Protein AF-A0AAE1DHG7-F1 (afdb_monomer_lite)

Organism: NCBI:txid231223

Foldseek 3Di:
DDDDDDDDDDDDPDDDDDDDDDDDDDDDPDDDDDDDDDDDPVVVVVVVVVVVCPDDDCVVVVVVVVVLVVLLVVLVVLLVVLVVVLVVLVVVLVVCVVVPPVVVNVVSVVSSVVSVVSSVVSVVVSVVSVVVSVVVVPVPPPDDDDDDDDDDDDDDDDDDDDDDDDDDCPDPVNVVVVVVVVVVVVVVVVVVVVVVVVVVVVVVVVVVVVVVVVVVVVVVVVVVVVVVVVVVVVVVVVVVCVVVVVVVVVVVVVVVVVVVVVVVVVVVVVVVVVVVVVVVVVVVVVVVVVVVVVVVVVVVVVVVVVVVVVVVVVVVVVVVVVVVVVVVVVVVVVVVVVVVVVVVVVVVVVVVVVDDDDDDDDDDDDDDDDDDDDDDDPDDDDPPCPPPPDDPPPDPPDALVVDPQWDQDPPPRDTHHNPDQADPPPRHGNDPPDPPPPDPDDDDDDDDDDDDDDDDDDDDDDDDDDDD

Secondary structure (DSSP, 8-state):
----------------PPP--------------------SHHHHHHHHHHHHTTSSTTHHHHHHHHHHHHHHHHHHHHHHHHHHHHHHHHHHHHHHHTT--HHHHHHHHHHHHHHHHHHHHHHHHHHHHHHHHHHHHHTTGGG-PPP---------------------TT-HHHHHHHHHHHHHHHHHHHHHHHHHHHHHHHHHHHHHHHHHHHHHHHHHHHHHHHHHHHHHHHHHHHHHHHHHHHHHHHHHHHHHHHHHHHHHHHHHHHHHHHHHHHHHHHHHHHHHHHHHHHHHHHHHHHHHHHHHHHHHHHHHHHHHHHHHHHHHHHHHHHHHHHHHHHHHHHHHHHHHHTT------------------------SSTTSSSSSS----------GGGSTT-EE-TTT--EE-TT-SB-TTT--B-----TT--------------------------------

Radius of gyration: 68.39 Å; chains: 1; bounding box: 155×99×222 Å

Structure (mmCIF, N/CA/C/O backbone):
data_AF-A0AAE1DHG7-F1
#
_entry.id   AF-A0AAE1DHG7-F1
#
loop_
_atom_site.group_PDB
_atom_site.id
_atom_site.type_symbol
_atom_site.label_atom_id
_atom_site.label_alt_id
_atom_site.label_comp_id
_atom_site.label_asym_id
_atom_site.label_entity_id
_atom_site.label_seq_id
_atom_site.pdbx_PDB_ins_code
_atom_site.Cartn_x
_atom_site.Cartn_y
_atom_site.Cartn_z
_atom_site.occupancy
_atom_site.B_iso_or_equiv
_atom_site.auth_seq_id
_atom_site.auth_comp_id
_atom_site.auth_asym_id
_atom_site.auth_atom_id
_atom_site.pdbx_PDB_model_num
ATOM 1 N N . MET A 1 1 ? 7.855 -48.376 -23.032 1.00 42.81 1 MET A N 1
ATOM 2 C CA . MET A 1 1 ? 8.804 -47.412 -23.623 1.00 42.81 1 MET A CA 1
ATOM 3 C C . MET A 1 1 ? 8.585 -46.079 -22.915 1.00 42.81 1 MET A C 1
ATOM 5 O O . MET A 1 1 ? 7.666 -45.371 -23.295 1.00 42.81 1 MET A O 1
ATOM 9 N N . ASP A 1 2 ? 9.141 -45.820 -21.726 1.00 38.19 2 ASP A N 1
ATOM 10 C CA . ASP A 1 2 ? 10.556 -45.894 -21.277 1.00 38.19 2 ASP A CA 1
ATOM 11 C C . ASP A 1 2 ? 11.362 -44.680 -21.784 1.00 38.19 2 ASP A C 1
ATOM 13 O O . ASP A 1 2 ? 11.328 -44.417 -22.980 1.00 38.19 2 ASP A O 1
ATOM 17 N N . LEU A 1 3 ? 12.085 -43.893 -20.968 1.00 39.12 3 LEU A N 1
ATOM 18 C CA . LEU A 1 3 ? 12.397 -43.968 -19.524 1.00 39.12 3 LEU A CA 1
ATOM 19 C C . LEU A 1 3 ? 12.536 -42.559 -18.892 1.00 39.12 3 LEU A C 1
ATOM 21 O O . LEU A 1 3 ? 12.878 -41.597 -19.568 1.00 39.12 3 LEU A O 1
ATOM 25 N N . GLN A 1 4 ? 12.326 -42.501 -17.570 1.00 46.31 4 GLN A N 1
ATOM 26 C CA . GLN A 1 4 ? 13.005 -41.679 -16.539 1.00 46.31 4 GLN A CA 1
ATOM 27 C C . GLN A 1 4 ? 13.839 -40.432 -16.945 1.00 46.31 4 GLN A C 1
ATOM 29 O O . GLN A 1 4 ? 14.811 -40.549 -17.690 1.00 46.31 4 GLN A O 1
ATOM 34 N N . LYS A 1 5 ? 13.701 -39.340 -16.166 1.00 49.44 5 LYS A N 1
ATOM 35 C CA . LYS A 1 5 ? 14.639 -39.048 -15.045 1.00 49.44 5 LYS A CA 1
ATOM 36 C C . LYS A 1 5 ? 14.210 -37.874 -14.148 1.00 49.44 5 LYS A C 1
ATOM 38 O O . LYS A 1 5 ? 13.953 -36.774 -14.619 1.00 49.44 5 LYS A O 1
ATOM 43 N N . LEU A 1 6 ? 14.222 -38.127 -12.838 1.00 43.84 6 LEU A N 1
ATOM 44 C CA . LEU A 1 6 ? 14.314 -37.125 -11.765 1.00 43.84 6 LEU A CA 1
ATOM 45 C C . LEU A 1 6 ? 15.794 -36.903 -11.398 1.00 43.84 6 LEU A C 1
ATOM 47 O O . LEU A 1 6 ? 16.618 -37.782 -11.667 1.00 43.84 6 LEU A O 1
ATOM 51 N N . PRO A 1 7 ? 16.113 -35.820 -10.671 1.00 59.00 7 PRO A N 1
ATOM 52 C CA . PRO A 1 7 ? 17.196 -35.843 -9.693 1.00 59.00 7 PRO A CA 1
ATOM 53 C C . PRO A 1 7 ? 16.700 -35.639 -8.248 1.00 59.00 7 PRO A C 1
ATOM 55 O O . PRO A 1 7 ? 15.834 -34.814 -7.961 1.00 59.00 7 PRO A O 1
ATOM 58 N N . HIS A 1 8 ? 17.307 -36.399 -7.337 1.00 38.81 8 HIS A N 1
ATOM 59 C CA . HIS A 1 8 ? 17.234 -36.266 -5.878 1.00 38.81 8 HIS A CA 1
ATOM 60 C C . HIS A 1 8 ? 17.774 -34.896 -5.408 1.00 38.81 8 HIS A C 1
ATOM 62 O O . HIS A 1 8 ? 18.744 -34.390 -5.962 1.00 38.81 8 HIS A O 1
ATOM 68 N N . SER A 1 9 ? 17.057 -34.173 -4.541 1.00 39.47 9 SER A N 1
ATOM 69 C CA . SER A 1 9 ? 17.172 -34.151 -3.064 1.00 39.47 9 SER A CA 1
ATOM 70 C C . SER A 1 9 ? 18.545 -33.743 -2.504 1.00 39.47 9 SER A C 1
ATOM 72 O O . SER A 1 9 ? 19.494 -34.522 -2.566 1.00 39.47 9 SER A O 1
ATOM 74 N N . GLY A 1 10 ? 18.606 -32.577 -1.852 1.00 33.16 10 GLY A N 1
ATOM 75 C CA . GLY A 1 10 ? 19.727 -32.147 -1.014 1.00 33.16 10 GLY A CA 1
ATOM 76 C C . GLY A 1 10 ? 19.278 -31.953 0.436 1.00 33.16 10 GLY A C 1
ATOM 77 O O . GLY A 1 10 ? 18.446 -31.093 0.707 1.00 33.16 10 GLY A O 1
ATOM 78 N N . ASN A 1 11 ? 19.825 -32.753 1.356 1.00 41.53 11 ASN A N 1
ATOM 79 C CA . ASN A 1 11 ? 19.715 -32.528 2.799 1.00 41.53 11 ASN A CA 1
ATOM 80 C C . ASN A 1 11 ? 20.929 -31.710 3.257 1.00 41.53 11 ASN A C 1
ATOM 82 O O . ASN A 1 11 ? 22.030 -32.255 3.303 1.00 41.53 11 ASN A O 1
ATOM 86 N N . GLU A 1 12 ? 20.740 -30.451 3.653 1.00 36.81 12 GLU A N 1
ATOM 87 C CA . GLU A 1 12 ? 21.791 -29.660 4.309 1.00 36.81 12 GLU A CA 1
ATOM 88 C C . GLU A 1 12 ? 21.542 -29.559 5.818 1.00 36.81 12 GLU A C 1
ATOM 90 O O . GLU A 1 12 ? 20.892 -28.649 6.329 1.00 36.81 12 GLU A O 1
ATOM 95 N N . SER A 1 13 ? 22.079 -30.531 6.556 1.00 43.62 13 SER A N 1
ATOM 96 C CA . SER A 1 13 ? 22.101 -30.537 8.020 1.00 43.62 13 SER A CA 1
ATOM 97 C C . SER A 1 13 ? 23.234 -29.645 8.549 1.00 43.62 13 SER A C 1
ATOM 99 O O . SER A 1 13 ? 24.339 -30.124 8.819 1.00 43.62 13 SER A O 1
ATOM 101 N N . LEU A 1 14 ? 22.976 -28.341 8.683 1.00 36.84 14 LEU A N 1
ATOM 102 C CA . LEU A 1 14 ? 23.997 -27.348 9.037 1.00 36.84 14 LEU A CA 1
ATOM 103 C C . LEU A 1 14 ? 24.129 -27.107 10.557 1.00 36.84 14 LEU A C 1
ATOM 105 O O . LEU A 1 14 ? 23.446 -26.282 11.153 1.00 36.84 14 LEU A O 1
ATOM 109 N N . ILE A 1 15 ? 25.037 -27.891 11.147 1.00 37.84 15 ILE A N 1
ATOM 110 C CA . ILE A 1 15 ? 25.894 -27.653 12.331 1.00 37.84 15 ILE A CA 1
ATOM 111 C C . ILE A 1 15 ? 25.469 -26.531 13.308 1.00 37.84 15 ILE A C 1
ATOM 113 O O . ILE A 1 15 ? 25.560 -25.337 13.025 1.00 37.84 15 ILE A O 1
ATOM 117 N N . LEU A 1 16 ? 25.160 -26.935 14.546 1.00 34.56 16 LEU A N 1
ATOM 118 C CA . LEU A 1 16 ? 24.837 -26.049 15.668 1.00 34.56 16 LEU A CA 1
ATOM 119 C C . LEU A 1 16 ? 26.104 -25.430 16.309 1.00 34.56 16 LEU A C 1
ATOM 121 O O . LEU A 1 16 ? 26.705 -26.012 17.215 1.00 34.56 16 LEU A O 1
ATOM 125 N N . SER A 1 17 ? 26.506 -24.240 15.860 1.00 35.06 17 SER A N 1
ATOM 126 C CA . SER A 1 17 ? 27.684 -23.520 16.380 1.00 35.06 17 SER A CA 1
ATOM 127 C C . SER A 1 17 ? 27.398 -22.733 17.668 1.00 35.06 17 SER A C 1
ATOM 129 O O . SER A 1 17 ? 26.504 -21.890 17.703 1.00 35.06 17 SER A O 1
ATOM 131 N N . LYS A 1 18 ? 28.199 -22.955 18.721 1.00 46.34 18 LYS A N 1
ATOM 132 C CA . LYS A 1 18 ? 28.150 -22.196 19.989 1.00 46.34 18 LYS A CA 1
ATOM 133 C C . LYS A 1 18 ? 29.124 -21.002 19.987 1.00 46.34 18 LYS A C 1
ATOM 135 O O . LYS A 1 18 ? 30.325 -21.244 19.874 1.00 46.34 18 LYS A O 1
ATOM 140 N N . PRO A 1 19 ? 28.680 -19.764 20.265 1.00 41.75 19 PRO A N 1
ATOM 141 C CA . PRO A 1 19 ? 29.469 -18.791 21.023 1.00 41.75 19 PRO A CA 1
ATOM 142 C C . PRO A 1 19 ? 29.324 -19.122 22.527 1.00 41.75 19 PRO A C 1
ATOM 144 O O . PRO A 1 19 ? 28.227 -19.400 22.998 1.00 41.75 19 PRO A O 1
ATOM 147 N N . SER A 1 20 ? 30.395 -19.329 23.295 1.00 33.72 20 SER A N 1
ATOM 148 C CA . SER A 1 20 ? 31.408 -18.347 23.714 1.00 33.72 20 SER A CA 1
ATOM 149 C C . SER A 1 20 ? 30.840 -17.335 24.712 1.00 33.72 20 SER A C 1
ATOM 151 O O . SER A 1 20 ? 30.279 -16.315 24.320 1.00 33.72 20 SER A O 1
ATOM 153 N N . ASN A 1 21 ? 31.015 -17.621 26.007 1.00 40.53 21 ASN A N 1
ATOM 154 C CA . ASN A 1 21 ? 30.777 -16.653 27.077 1.00 40.53 21 ASN A CA 1
ATOM 155 C C . ASN A 1 21 ? 31.718 -15.454 26.896 1.00 40.53 21 ASN A C 1
ATOM 157 O O . ASN A 1 21 ? 32.906 -15.654 26.661 1.00 40.53 21 ASN A O 1
ATOM 161 N N . ASN A 1 22 ? 31.207 -14.240 27.091 1.00 36.69 22 ASN A N 1
ATOM 162 C CA . ASN A 1 22 ? 32.017 -13.054 27.354 1.00 36.69 22 ASN A CA 1
ATOM 163 C C . ASN A 1 22 ? 31.421 -12.329 28.560 1.00 36.69 22 ASN A C 1
ATOM 165 O O . ASN A 1 22 ? 30.225 -12.037 28.578 1.00 36.69 22 ASN A O 1
ATOM 169 N N . ASP A 1 23 ? 32.261 -12.019 29.545 1.00 42.38 23 ASP A N 1
ATOM 170 C CA . ASP A 1 23 ? 31.906 -11.104 30.624 1.00 42.38 23 ASP A CA 1
ATOM 171 C C . ASP A 1 23 ? 31.606 -9.710 30.065 1.00 42.38 23 ASP A C 1
ATOM 173 O O . ASP A 1 23 ? 32.354 -9.166 29.251 1.00 42.38 23 ASP A O 1
ATOM 177 N N . THR A 1 24 ? 30.541 -9.077 30.550 1.00 36.84 24 THR A N 1
ATOM 178 C CA . THR A 1 24 ? 30.407 -7.617 30.505 1.00 36.84 24 THR A CA 1
ATOM 179 C C . THR A 1 24 ? 29.633 -7.153 31.730 1.00 36.84 24 THR A C 1
ATOM 181 O O . THR A 1 24 ? 28.451 -7.443 31.904 1.00 36.84 24 THR A O 1
ATOM 184 N N . THR A 1 25 ? 30.326 -6.426 32.598 1.00 46.44 25 THR A N 1
ATOM 185 C CA . THR A 1 25 ? 29.823 -5.918 33.873 1.00 46.44 25 THR A CA 1
ATOM 186 C C . THR A 1 25 ? 28.734 -4.861 33.677 1.00 46.44 25 THR A C 1
ATOM 188 O O . THR A 1 25 ? 29.013 -3.713 33.336 1.00 46.44 25 THR A O 1
ATOM 191 N N . GLN A 1 26 ? 27.478 -5.212 33.969 1.00 34.84 26 GLN A N 1
ATOM 192 C CA . GLN A 1 26 ? 26.408 -4.225 34.133 1.00 34.84 26 GLN A CA 1
ATOM 193 C C . GLN A 1 26 ? 26.279 -3.806 35.602 1.00 34.84 26 GLN A C 1
ATOM 195 O O . GLN A 1 26 ? 26.154 -4.637 36.502 1.00 34.84 26 GLN A O 1
ATOM 200 N N . LYS A 1 27 ? 26.321 -2.492 35.849 1.00 37.50 27 LYS A N 1
ATOM 201 C CA . LYS A 1 27 ? 26.138 -1.903 37.182 1.00 37.50 27 LYS A CA 1
ATOM 202 C C . LYS A 1 27 ? 24.685 -2.064 37.627 1.00 37.50 27 LYS A C 1
ATOM 204 O O . LYS A 1 27 ? 23.784 -1.537 36.979 1.00 37.50 27 LYS A O 1
ATOM 209 N N . ALA A 1 28 ? 24.468 -2.720 38.763 1.00 32.69 28 ALA A N 1
ATOM 210 C CA . ALA A 1 28 ? 23.156 -2.772 39.392 1.00 32.69 28 ALA A CA 1
ATOM 211 C C . ALA A 1 28 ? 22.780 -1.395 39.969 1.00 32.69 28 ALA A C 1
ATOM 213 O O . ALA A 1 28 ? 23.352 -0.954 40.967 1.00 32.69 28 ALA A O 1
ATOM 214 N N . TYR A 1 29 ? 21.791 -0.731 39.369 1.00 34.22 29 TYR A N 1
ATOM 215 C CA . TYR A 1 29 ? 21.074 0.358 40.031 1.00 34.22 29 TYR A CA 1
ATOM 216 C C . TYR A 1 29 ? 20.062 -0.251 41.004 1.00 34.22 29 TYR A C 1
ATOM 218 O O . TYR A 1 29 ? 18.984 -0.689 40.605 1.00 34.22 29 TYR A O 1
ATOM 226 N N . SER A 1 30 ? 20.429 -0.305 42.285 1.00 32.25 30 SER A N 1
ATOM 227 C CA . SER A 1 30 ? 19.518 -0.724 43.350 1.00 32.25 30 SER A CA 1
ATOM 228 C C . SER A 1 30 ? 18.480 0.372 43.595 1.00 32.25 30 SER A C 1
ATOM 230 O O . SER A 1 30 ? 18.789 1.396 44.205 1.00 32.25 30 SER A O 1
ATOM 232 N N . ILE A 1 31 ? 17.257 0.176 43.097 1.00 33.69 31 ILE A N 1
ATOM 233 C CA . ILE A 1 31 ? 16.120 1.048 43.408 1.00 33.69 31 ILE A CA 1
ATOM 234 C C . ILE A 1 31 ? 15.414 0.469 44.634 1.00 33.69 31 ILE A C 1
ATOM 236 O O . ILE A 1 31 ? 14.648 -0.488 44.539 1.00 33.69 31 ILE A O 1
ATOM 240 N N . HIS A 1 32 ? 15.715 1.047 45.793 1.00 34.72 32 HIS A N 1
ATOM 241 C CA . HIS A 1 32 ? 15.063 0.724 47.055 1.00 34.72 32 HIS A CA 1
ATOM 242 C C . HIS A 1 32 ? 13.664 1.359 47.091 1.00 34.72 32 HIS A C 1
ATOM 244 O O . HIS A 1 32 ? 13.537 2.579 47.016 1.00 34.72 32 HIS A O 1
ATOM 250 N N . TRP A 1 33 ? 12.632 0.524 47.210 1.00 36.84 33 TRP A N 1
ATOM 251 C CA . TRP A 1 33 ? 11.254 0.935 47.493 1.00 36.84 33 TRP A CA 1
ATOM 252 C C . TRP A 1 33 ? 10.902 0.567 48.944 1.00 36.84 33 TRP A C 1
ATOM 254 O O . TRP A 1 33 ? 11.472 -0.397 49.467 1.00 36.84 33 TRP A O 1
ATOM 264 N N . PRO A 1 34 ? 10.018 1.331 49.614 1.00 35.66 34 PRO A N 1
ATOM 265 C CA . PRO A 1 34 ? 9.704 1.114 51.019 1.00 35.66 34 PRO A CA 1
ATOM 266 C C . PRO A 1 34 ? 8.949 -0.203 51.226 1.00 35.66 34 PRO A C 1
ATOM 268 O O . PRO A 1 34 ? 8.180 -0.640 50.372 1.00 35.66 34 PRO A O 1
ATOM 271 N N . SER A 1 35 ? 9.165 -0.820 52.386 1.00 37.53 35 SER A N 1
ATOM 272 C CA . SER A 1 35 ? 8.333 -1.923 52.860 1.00 37.53 35 SER A CA 1
ATOM 273 C C . SER A 1 35 ? 7.107 -1.333 53.547 1.00 37.53 35 SER A C 1
ATOM 275 O O . SER A 1 35 ? 7.259 -0.714 54.597 1.00 37.53 35 SER A O 1
ATOM 277 N N . ASP A 1 36 ? 5.915 -1.533 52.986 1.00 36.66 36 ASP A N 1
ATOM 278 C CA . ASP A 1 36 ? 4.675 -1.161 53.669 1.00 36.66 36 ASP A CA 1
ATOM 279 C C . ASP A 1 36 ? 4.484 -2.009 54.937 1.00 36.66 36 ASP A C 1
ATOM 281 O O . ASP A 1 36 ? 4.666 -3.232 54.939 1.00 36.66 36 ASP A O 1
ATOM 285 N N . GLU A 1 37 ? 4.126 -1.351 56.037 1.00 42.34 37 GLU A N 1
ATOM 286 C CA . GLU A 1 37 ? 3.891 -1.998 57.324 1.00 42.34 37 GLU A CA 1
ATOM 287 C C . GLU A 1 37 ? 2.479 -2.597 57.371 1.00 42.34 37 GLU A C 1
ATOM 289 O O . GLU A 1 37 ? 1.490 -1.873 57.490 1.00 42.34 37 GLU A O 1
ATOM 294 N N . GLN A 1 38 ? 2.363 -3.931 57.347 1.00 46.28 38 GLN A N 1
ATOM 295 C CA . GLN A 1 38 ? 1.103 -4.589 57.720 1.00 46.28 38 GLN A CA 1
ATOM 296 C C . GLN A 1 38 ? 1.248 -5.859 58.593 1.00 46.28 38 GLN A C 1
ATOM 298 O O . GLN A 1 38 ? 0.920 -6.965 58.159 1.00 46.28 38 GLN A O 1
ATOM 303 N N . PRO A 1 39 ? 1.678 -5.730 59.865 1.00 56.94 39 PRO A N 1
ATOM 304 C CA . PRO A 1 39 ? 1.565 -6.793 60.862 1.00 56.94 39 PRO A CA 1
ATOM 305 C C . PRO A 1 39 ? 0.361 -6.580 61.803 1.00 56.94 39 PRO A C 1
ATOM 307 O O . PRO A 1 39 ? 0.316 -5.572 62.501 1.00 56.94 39 PRO A O 1
ATOM 310 N N . GLN A 1 40 ? -0.580 -7.541 61.856 1.00 50.97 40 GLN A N 1
ATOM 311 C CA . GLN A 1 40 ? -1.301 -8.014 63.074 1.00 50.97 40 GLN A CA 1
ATOM 312 C C . GLN A 1 40 ? -2.521 -8.899 62.749 1.00 50.97 40 GLN A C 1
ATOM 314 O O . GLN A 1 40 ? -2.726 -9.911 63.413 1.00 50.97 40 GLN A O 1
ATOM 319 N N . LEU A 1 41 ? -3.311 -8.572 61.718 1.00 42.81 41 LEU A N 1
ATOM 320 C CA . LEU A 1 41 ? -4.565 -9.296 61.426 1.00 42.81 41 LEU A CA 1
ATOM 321 C C . LEU A 1 41 ? -4.358 -10.742 60.936 1.00 42.81 41 LEU A C 1
ATOM 323 O O . LEU A 1 41 ? -5.204 -11.595 61.191 1.00 42.81 41 LEU A O 1
ATOM 327 N N . ALA A 1 42 ? -3.242 -11.035 60.258 1.00 48.94 42 ALA A N 1
ATOM 328 C CA . ALA A 1 42 ? -2.965 -12.369 59.720 1.00 48.94 42 ALA A CA 1
ATOM 329 C C . ALA A 1 42 ? -2.723 -13.419 60.821 1.00 48.94 42 ALA A C 1
ATOM 331 O O . ALA A 1 42 ? -3.412 -14.436 60.847 1.00 48.94 42 ALA A O 1
ATOM 332 N N . SER A 1 43 ? -1.817 -13.159 61.772 1.00 51.16 43 SER A N 1
ATOM 333 C CA . SER A 1 43 ? -1.526 -14.117 62.852 1.00 51.16 43 SER A CA 1
ATOM 334 C C . SER A 1 43 ? -2.710 -14.292 63.806 1.00 51.16 43 SER A C 1
ATOM 336 O O . SER A 1 43 ? -2.967 -15.396 64.273 1.00 51.16 43 SER A O 1
ATOM 338 N N . GLN A 1 44 ? -3.496 -13.233 64.038 1.00 47.38 44 GLN A N 1
ATOM 339 C CA . GLN A 1 44 ? -4.700 -13.317 64.869 1.00 47.38 44 GLN A CA 1
ATOM 340 C C . GLN A 1 44 ? -5.774 -14.243 64.257 1.00 47.38 44 GLN A C 1
ATOM 342 O O . GLN A 1 44 ? -6.526 -14.884 64.993 1.00 47.38 44 GLN A O 1
ATOM 347 N N . ALA A 1 45 ? -5.819 -14.367 62.924 1.00 52.31 45 ALA A N 1
ATOM 348 C CA . ALA A 1 45 ? -6.670 -15.341 62.243 1.00 52.31 45 ALA A CA 1
ATOM 349 C C . ALA A 1 45 ? -6.139 -16.784 62.372 1.00 52.31 45 ALA A C 1
ATOM 351 O O . ALA A 1 45 ? -6.934 -17.708 62.554 1.00 52.31 45 ALA A O 1
ATOM 352 N N . GLU A 1 46 ? -4.817 -16.990 62.331 1.00 57.16 46 GLU A N 1
ATOM 353 C CA . GLU A 1 46 ? -4.193 -18.311 62.522 1.00 57.16 46 GLU A CA 1
ATOM 354 C C . GLU A 1 46 ? -4.353 -18.831 63.965 1.00 57.16 46 GLU A C 1
ATOM 356 O O . GLU A 1 46 ? -4.682 -20.005 64.163 1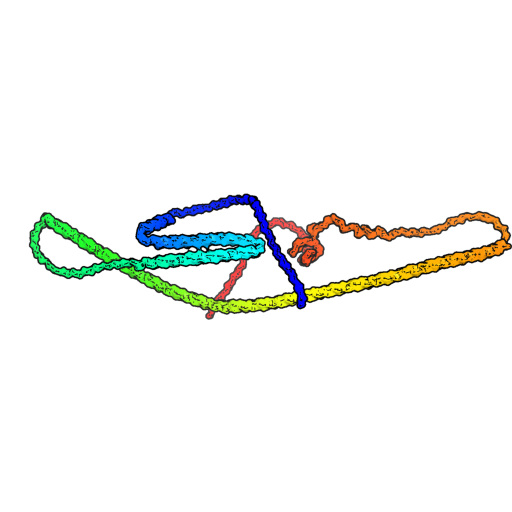.00 57.16 46 GLU A O 1
ATOM 361 N N . ASP A 1 47 ? -4.233 -17.960 64.973 1.00 55.97 47 ASP A N 1
ATOM 362 C CA . ASP A 1 47 ? -4.490 -18.301 66.380 1.00 55.97 47 ASP A CA 1
ATOM 363 C C . ASP A 1 47 ? -5.966 -18.683 66.618 1.00 55.97 47 ASP A C 1
ATOM 365 O O . ASP A 1 47 ? -6.265 -19.688 67.273 1.00 55.97 47 ASP A O 1
ATOM 369 N N . MET A 1 48 ? -6.915 -17.933 66.039 1.00 49.19 48 MET A N 1
ATOM 370 C CA . MET A 1 48 ? -8.345 -18.263 66.135 1.00 49.19 48 MET A CA 1
ATOM 371 C C . MET A 1 48 ? -8.707 -19.565 65.405 1.00 49.19 48 MET A C 1
ATOM 373 O O . MET A 1 48 ? -9.495 -20.357 65.927 1.00 49.19 48 MET A O 1
ATOM 377 N N . ALA A 1 49 ? -8.118 -19.827 64.234 1.00 56.22 49 ALA A N 1
ATOM 378 C CA . ALA A 1 49 ? -8.298 -21.096 63.528 1.00 56.22 49 ALA A CA 1
ATOM 379 C C . ALA A 1 49 ? -7.759 -22.283 64.350 1.00 56.22 49 ALA A C 1
ATOM 381 O O . ALA A 1 49 ? -8.407 -23.328 64.434 1.00 56.22 49 ALA A O 1
ATOM 382 N N . SER A 1 50 ? -6.617 -22.097 65.019 1.00 56.97 50 SER A N 1
ATOM 383 C CA . SER A 1 50 ? -5.990 -23.110 65.877 1.00 56.97 50 SER A CA 1
ATOM 384 C C . SER A 1 50 ? -6.847 -23.469 67.099 1.00 56.97 50 SER A C 1
ATOM 386 O O . SER A 1 50 ? -6.936 -24.641 67.466 1.00 56.97 50 SER A O 1
ATOM 388 N N . LEU A 1 51 ? -7.546 -22.494 67.692 1.00 51.25 51 LEU A N 1
ATOM 389 C CA . LEU A 1 51 ? -8.488 -22.728 68.795 1.00 51.25 51 LEU A CA 1
ATOM 390 C C . LEU A 1 51 ? -9.707 -23.566 68.370 1.00 51.25 51 LEU A C 1
ATOM 392 O O . LEU A 1 51 ? -10.092 -24.500 69.082 1.00 51.25 51 LEU A O 1
ATOM 396 N N . LEU A 1 52 ? -10.293 -23.275 67.204 1.00 52.12 52 LEU A N 1
ATOM 397 C CA . LEU A 1 52 ? -11.487 -23.965 66.691 1.00 52.12 52 LEU A CA 1
ATOM 398 C C . LEU A 1 52 ? -11.226 -25.423 66.268 1.00 52.12 52 LEU A C 1
ATOM 400 O O . LEU A 1 52 ? -12.150 -26.233 66.264 1.00 52.12 52 LEU A O 1
ATOM 404 N N . LEU A 1 53 ? -9.977 -25.785 65.962 1.00 53.25 53 LEU A N 1
ATOM 405 C CA . LEU A 1 53 ? -9.572 -27.154 65.609 1.00 53.25 53 LEU A CA 1
ATOM 406 C C . LEU A 1 53 ? -9.521 -28.130 66.801 1.00 53.25 53 LEU A C 1
ATOM 408 O O . LEU A 1 53 ? -9.337 -29.330 66.599 1.00 53.25 53 LEU A O 1
ATOM 412 N N . SER A 1 54 ? -9.647 -27.645 68.040 1.00 47.28 54 SER A N 1
ATOM 413 C CA . SER A 1 54 ? -9.285 -28.411 69.243 1.00 47.28 54 SER A CA 1
ATOM 414 C C . SER A 1 54 ? -10.316 -29.438 69.738 1.00 47.28 54 SER A C 1
ATOM 416 O O . SER A 1 54 ? -9.962 -30.269 70.574 1.00 47.28 54 SER A O 1
ATOM 418 N N . ASN A 1 55 ? -11.573 -29.414 69.271 1.00 47.56 55 ASN A N 1
ATOM 419 C CA . ASN A 1 55 ? -12.630 -30.295 69.791 1.00 47.56 55 ASN A CA 1
ATOM 420 C C . ASN A 1 55 ? -13.667 -30.745 68.744 1.00 47.56 55 ASN A C 1
ATOM 422 O O . ASN A 1 55 ? -14.129 -29.965 67.915 1.00 47.56 55 ASN A O 1
ATOM 426 N N . SER A 1 56 ? -14.137 -31.990 68.905 1.00 44.81 56 SER A N 1
ATOM 427 C CA . SER A 1 56 ? -15.187 -32.670 68.119 1.00 44.81 56 SER A CA 1
ATOM 428 C C . SER A 1 56 ? -14.846 -33.031 66.657 1.00 44.81 56 SER A C 1
ATOM 430 O O . SER A 1 56 ? -13.777 -32.733 66.131 1.00 44.81 56 SER A O 1
ATOM 432 N N . SER A 1 57 ? -15.748 -33.771 66.005 1.00 50.75 57 SER A N 1
ATOM 433 C CA . SER A 1 57 ? -15.519 -34.556 64.779 1.00 50.75 57 SER A CA 1
ATOM 434 C C . SER A 1 57 ? -15.407 -33.762 63.462 1.00 50.75 57 SER A C 1
ATOM 436 O O . SER A 1 57 ? -15.404 -34.361 62.387 1.00 50.75 57 SER A O 1
ATOM 438 N N . GLY A 1 58 ? -15.257 -32.434 63.509 1.00 53.81 58 GLY A N 1
ATOM 439 C CA . GLY A 1 58 ? -15.129 -31.578 62.317 1.00 53.81 58 GLY A CA 1
ATOM 440 C C . GLY A 1 58 ? -13.800 -31.702 61.550 1.00 53.81 58 GLY A C 1
ATOM 441 O O . GLY A 1 58 ? -13.686 -31.189 60.436 1.00 53.81 58 GLY A O 1
ATOM 442 N N . TYR A 1 59 ? -12.803 -32.395 62.113 1.00 58.78 59 TYR A N 1
ATOM 443 C CA . TYR A 1 59 ? -11.413 -32.428 61.626 1.00 58.78 59 TYR A CA 1
ATOM 444 C C . TYR A 1 59 ? -11.280 -32.769 60.128 1.00 58.78 59 TYR A C 1
ATOM 446 O O . TYR A 1 59 ? -10.587 -32.071 59.391 1.00 58.78 59 TYR A O 1
ATOM 454 N N . ALA A 1 60 ? -12.007 -33.786 59.650 1.00 61.59 60 ALA A N 1
ATOM 455 C CA . ALA A 1 60 ? -11.957 -34.228 58.251 1.00 61.59 60 ALA A CA 1
ATOM 456 C C . ALA A 1 60 ? -12.595 -33.234 57.256 1.00 61.59 60 ALA A C 1
ATOM 458 O O . ALA A 1 60 ? -12.241 -33.225 56.078 1.00 61.59 60 ALA A O 1
ATOM 459 N N . ILE A 1 61 ? -13.529 -32.391 57.712 1.00 67.50 61 ILE A N 1
ATOM 460 C CA . ILE A 1 61 ? -14.133 -31.328 56.892 1.00 67.50 61 ILE A CA 1
ATOM 461 C C . ILE A 1 61 ? -13.186 -30.126 56.841 1.00 67.50 61 ILE A C 1
ATOM 463 O O . ILE A 1 61 ? -12.934 -29.594 55.760 1.00 67.50 61 ILE A O 1
ATOM 467 N N . SER A 1 62 ? -12.597 -29.761 57.985 1.00 76.50 62 SER A N 1
ATOM 468 C CA . SER A 1 62 ? -11.605 -28.685 58.077 1.00 76.50 62 SER A CA 1
ATOM 469 C C . SER A 1 62 ? -10.378 -28.965 57.203 1.00 76.50 62 SER A C 1
ATOM 471 O O . SER A 1 62 ? -10.018 -28.139 56.367 1.00 76.50 62 SER A O 1
ATOM 473 N N . GLU A 1 63 ? -9.806 -30.175 57.277 1.00 79.00 63 GLU A N 1
ATOM 474 C CA . GLU A 1 63 ? -8.675 -30.565 56.425 1.00 79.00 63 GLU A CA 1
ATOM 475 C C . GLU A 1 63 ? -9.034 -30.491 54.927 1.00 79.00 63 GLU A C 1
ATOM 477 O O . GLU A 1 63 ? -8.233 -30.044 54.102 1.00 79.00 63 GLU A O 1
ATOM 482 N N . ARG A 1 64 ? -10.262 -30.877 54.553 1.00 75.19 64 ARG A N 1
ATOM 483 C CA . ARG A 1 64 ? -10.728 -30.809 53.162 1.00 75.19 64 ARG A CA 1
ATOM 484 C C . ARG A 1 64 ? -10.827 -29.363 52.673 1.00 75.19 64 ARG A C 1
ATOM 486 O O . ARG A 1 64 ? -10.345 -29.072 51.580 1.00 75.19 64 ARG A O 1
ATOM 493 N N . LEU A 1 65 ? -11.392 -28.462 53.479 1.00 79.62 65 LEU A N 1
ATOM 494 C CA . LEU A 1 65 ? -11.463 -27.027 53.180 1.00 79.62 65 LEU A CA 1
ATOM 495 C C . LEU A 1 65 ? -10.066 -26.389 53.110 1.00 79.62 65 LEU A C 1
ATOM 497 O O . LEU A 1 65 ? -9.797 -25.610 52.198 1.00 79.62 65 LEU A O 1
ATOM 501 N N . GLN A 1 66 ? -9.148 -26.773 54.001 1.00 84.06 66 GLN A N 1
ATOM 502 C CA . GLN A 1 66 ? -7.766 -26.288 54.005 1.00 84.06 66 GLN A CA 1
ATOM 503 C C . GLN A 1 66 ? -6.993 -26.729 52.748 1.00 84.06 66 GLN A C 1
ATOM 505 O O . GLN A 1 66 ? -6.247 -25.935 52.172 1.00 84.06 66 GLN A O 1
ATOM 510 N N . ARG A 1 67 ? -7.216 -27.962 52.265 1.00 84.56 67 ARG A N 1
ATOM 511 C CA . ARG A 1 67 ? -6.698 -28.430 50.965 1.00 84.56 67 ARG A CA 1
ATOM 512 C C . ARG A 1 67 ? -7.286 -27.617 49.801 1.00 84.56 67 ARG A C 1
ATOM 514 O O . ARG A 1 67 ? -6.516 -27.096 49.002 1.00 84.56 67 ARG A O 1
ATOM 521 N N . PHE A 1 68 ? -8.609 -27.407 49.757 1.00 84.56 68 PHE A N 1
ATOM 522 C CA . PHE A 1 68 ? -9.254 -26.558 48.738 1.00 84.56 68 PHE A CA 1
ATOM 523 C C . PHE A 1 68 ? -8.690 -25.126 48.708 1.00 84.56 68 PHE A C 1
ATOM 525 O O . PHE A 1 68 ? -8.409 -24.605 47.630 1.00 84.56 68 PHE A O 1
ATOM 532 N N . ALA A 1 69 ? -8.492 -24.496 49.871 1.00 84.06 69 ALA A N 1
ATOM 533 C CA . ALA A 1 69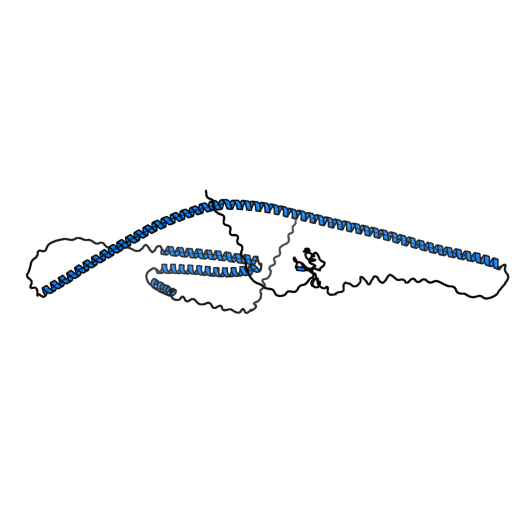 ? -7.915 -23.155 49.967 1.00 84.06 69 ALA A CA 1
ATOM 534 C C . ALA A 1 69 ? -6.474 -23.108 49.427 1.00 84.06 69 ALA A C 1
ATOM 536 O O . ALA A 1 69 ? -6.120 -22.201 48.672 1.00 84.06 69 ALA A O 1
ATOM 537 N N . LYS A 1 70 ? -5.661 -24.122 49.752 1.00 91.50 70 LYS A N 1
ATOM 538 C CA . LYS A 1 70 ? -4.290 -24.264 49.245 1.00 91.50 70 LYS A CA 1
ATOM 539 C C . LYS A 1 70 ? -4.248 -24.466 47.728 1.00 91.50 70 LYS A C 1
ATOM 541 O O . LYS A 1 70 ? -3.419 -23.853 47.060 1.00 91.50 70 LYS A O 1
ATOM 546 N N . ASP A 1 71 ? -5.147 -25.277 47.175 1.00 88.00 71 ASP A N 1
ATOM 547 C CA . ASP A 1 71 ? -5.221 -25.519 45.731 1.00 88.00 71 ASP A CA 1
ATOM 548 C C . ASP A 1 71 ? -5.655 -24.263 44.960 1.00 88.00 71 ASP A C 1
ATOM 550 O O . ASP A 1 71 ? -5.060 -23.941 43.932 1.00 88.00 71 ASP A O 1
ATOM 554 N N . VAL A 1 72 ? -6.613 -23.491 45.488 1.00 86.69 72 VAL A N 1
ATOM 555 C CA . VAL A 1 72 ? -6.990 -22.179 44.932 1.00 86.69 72 VAL A CA 1
ATOM 556 C C . VAL A 1 72 ? -5.804 -21.207 44.949 1.00 86.69 72 VAL A C 1
ATOM 558 O O . VAL A 1 72 ? -5.499 -20.618 43.913 1.00 86.69 72 VAL A O 1
ATOM 561 N N . ALA A 1 73 ? -5.081 -21.096 46.069 1.00 87.00 73 ALA A N 1
ATOM 562 C CA . ALA A 1 73 ? -3.902 -20.232 46.167 1.00 87.00 73 ALA A CA 1
ATOM 563 C C . ALA A 1 73 ? -2.789 -20.633 45.174 1.00 87.00 73 ALA A C 1
ATOM 565 O O . ALA A 1 73 ? -2.179 -19.770 44.545 1.00 87.00 73 ALA A O 1
ATOM 566 N N . ASN A 1 74 ? -2.566 -21.937 44.964 1.00 91.94 74 ASN A N 1
ATOM 567 C CA . ASN A 1 74 ? -1.616 -22.446 43.967 1.00 91.94 74 ASN A CA 1
ATOM 568 C C . ASN A 1 74 ? -2.017 -22.077 42.522 1.00 91.94 74 ASN A C 1
ATOM 570 O O . ASN A 1 74 ? -1.150 -21.803 41.689 1.00 91.94 74 ASN A O 1
ATOM 574 N N . LEU A 1 75 ? -3.317 -22.074 42.199 1.00 85.31 75 LEU A N 1
ATOM 575 C CA . LEU A 1 75 ? -3.816 -21.656 40.881 1.00 85.31 75 LEU A CA 1
ATOM 576 C C . LEU A 1 75 ? -3.642 -20.142 40.666 1.00 85.31 75 LEU A C 1
ATOM 578 O O . LEU A 1 75 ? -3.236 -19.719 39.583 1.00 85.31 75 LEU A O 1
ATOM 582 N N . GLU A 1 76 ? -3.899 -19.337 41.698 1.00 87.44 76 GLU A N 1
ATOM 583 C CA . GLU A 1 76 ? -3.778 -17.873 41.656 1.00 87.44 76 GLU A CA 1
ATOM 584 C C . GLU A 1 76 ? -2.310 -17.406 41.585 1.00 87.44 76 GLU A C 1
ATOM 586 O O . GLU A 1 76 ? -1.988 -16.498 40.813 1.00 87.44 76 GLU A O 1
ATOM 591 N N . ASP A 1 77 ? -1.389 -18.086 42.277 1.00 92.38 77 ASP A N 1
ATOM 592 C CA . ASP A 1 77 ? 0.064 -17.905 42.130 1.00 92.38 77 ASP A CA 1
ATOM 593 C C . ASP A 1 77 ? 0.546 -18.229 40.702 1.00 92.38 77 ASP A C 1
ATOM 595 O O . ASP A 1 77 ? 1.264 -17.431 40.088 1.00 92.38 77 ASP A O 1
ATOM 599 N N . ARG A 1 78 ? 0.112 -19.359 40.121 1.00 92.81 78 ARG A N 1
ATOM 600 C CA . ARG A 1 78 ? 0.457 -19.715 38.732 1.00 92.81 78 ARG A CA 1
ATOM 601 C C . ARG A 1 78 ? -0.064 -18.690 37.725 1.00 92.81 78 ARG A C 1
ATOM 603 O O . ARG A 1 78 ? 0.694 -18.268 36.852 1.00 92.81 78 ARG A O 1
ATOM 610 N N . ALA A 1 79 ? -1.314 -18.247 37.870 1.00 87.56 79 ALA A N 1
ATOM 611 C CA . ALA A 1 79 ? -1.885 -17.205 37.019 1.00 87.56 79 ALA A CA 1
ATOM 612 C C . ALA A 1 79 ? -1.092 -15.887 37.131 1.00 87.56 79 ALA A C 1
ATOM 614 O O . ALA A 1 79 ? -0.763 -15.271 36.116 1.00 87.56 79 ALA A O 1
ATOM 615 N N . SER A 1 80 ? -0.697 -15.500 38.348 1.00 91.62 80 SER A N 1
ATOM 616 C CA . SER A 1 80 ? 0.118 -14.303 38.609 1.00 91.62 80 SER A CA 1
ATOM 617 C C . SER A 1 80 ? 1.512 -14.386 37.969 1.00 91.62 80 SER A C 1
ATOM 619 O O . SER A 1 80 ? 2.001 -13.412 37.392 1.00 91.62 80 SER A O 1
ATOM 621 N N . LYS A 1 81 ? 2.142 -15.567 37.991 1.00 94.62 81 LYS A N 1
ATOM 622 C CA . LYS A 1 81 ? 3.431 -15.819 37.323 1.00 94.62 81 LYS A CA 1
ATOM 623 C C . LYS A 1 81 ? 3.329 -15.695 35.803 1.00 94.62 81 LYS A C 1
ATOM 625 O O . LYS A 1 81 ? 4.192 -15.065 35.191 1.00 94.62 81 LYS A O 1
ATOM 630 N N . TYR A 1 82 ? 2.269 -16.217 35.187 1.00 94.25 82 TYR A N 1
ATOM 631 C CA . TYR A 1 82 ? 2.037 -16.036 33.751 1.00 94.25 82 TYR A CA 1
ATOM 632 C C . TYR A 1 82 ? 1.711 -14.583 33.381 1.00 94.25 82 TYR A C 1
ATOM 634 O O . TYR A 1 82 ? 2.227 -14.092 32.378 1.00 94.25 82 TYR A O 1
ATOM 642 N N . GLN A 1 83 ? 0.957 -13.860 34.216 1.00 94.00 83 GLN A N 1
ATOM 643 C CA . GLN A 1 83 ? 0.677 -12.430 34.033 1.00 94.00 83 GLN A CA 1
ATOM 644 C C . GLN A 1 83 ? 1.983 -11.613 33.943 1.00 94.00 83 GLN A C 1
ATOM 646 O O . GLN A 1 83 ? 2.151 -10.793 33.037 1.00 94.00 83 GLN A O 1
ATOM 651 N N . ALA A 1 84 ? 2.952 -11.897 34.821 1.00 93.69 84 ALA A N 1
ATOM 652 C CA . ALA A 1 84 ? 4.272 -11.262 34.805 1.00 93.69 84 ALA A CA 1
ATOM 653 C C . ALA A 1 84 ? 5.127 -11.650 33.577 1.00 93.69 84 ALA A C 1
ATOM 655 O O . ALA A 1 84 ? 5.906 -10.833 33.080 1.00 93.69 84 ALA A O 1
ATOM 656 N N . ILE A 1 85 ? 4.985 -12.874 33.051 1.00 94.69 85 ILE A N 1
ATOM 657 C CA . ILE A 1 85 ? 5.652 -13.294 31.805 1.00 94.69 85 ILE A CA 1
ATOM 658 C C . ILE A 1 85 ? 5.044 -12.566 30.598 1.00 94.69 85 ILE A C 1
ATOM 660 O O . ILE A 1 85 ? 5.792 -12.040 29.776 1.00 94.69 85 ILE A O 1
ATOM 664 N N . ILE A 1 86 ? 3.713 -12.455 30.520 1.00 93.56 86 ILE A N 1
ATOM 665 C CA . ILE A 1 86 ? 3.017 -11.702 29.464 1.00 93.56 86 ILE A CA 1
ATOM 666 C C . ILE A 1 86 ? 3.492 -10.245 29.431 1.00 93.56 86 ILE A C 1
ATOM 668 O O . ILE A 1 86 ? 3.836 -9.754 28.359 1.00 93.56 86 ILE A O 1
ATOM 672 N N . GLN A 1 87 ? 3.597 -9.578 30.585 1.00 95.56 87 GLN A N 1
ATOM 673 C CA . GLN A 1 87 ? 4.108 -8.202 30.663 1.00 95.56 87 GLN A CA 1
ATOM 674 C C . GLN A 1 87 ? 5.530 -8.073 30.085 1.00 95.56 87 GLN A C 1
ATOM 676 O O . GLN A 1 87 ? 5.802 -7.156 29.310 1.00 95.56 87 GLN A O 1
ATOM 681 N N . ARG A 1 88 ? 6.432 -9.020 30.385 1.00 96.19 88 ARG A N 1
ATOM 682 C CA . ARG A 1 88 ? 7.799 -9.038 29.824 1.00 96.19 88 ARG A CA 1
ATOM 683 C C . ARG A 1 88 ? 7.800 -9.258 28.307 1.00 96.19 88 ARG A C 1
ATOM 685 O O . ARG A 1 88 ? 8.504 -8.545 27.595 1.00 96.19 88 ARG A O 1
ATOM 692 N N . LEU A 1 89 ? 6.984 -10.189 27.809 1.00 93.44 89 LEU A N 1
ATOM 693 C CA . LEU A 1 89 ? 6.826 -10.446 26.371 1.00 93.44 89 LEU A CA 1
ATOM 694 C C . LEU A 1 89 ? 6.215 -9.241 25.632 1.00 93.44 89 LEU A C 1
ATOM 696 O O . LEU A 1 89 ? 6.586 -8.968 24.494 1.00 93.44 89 LEU A O 1
ATOM 700 N N . GLN A 1 90 ? 5.319 -8.482 26.272 1.00 95.38 90 GLN A N 1
ATOM 701 C CA . GLN A 1 90 ? 4.760 -7.245 25.715 1.00 95.38 90 GLN A CA 1
ATOM 702 C C . GLN A 1 90 ? 5.817 -6.137 25.582 1.00 95.38 90 GLN A C 1
ATOM 704 O O . GLN A 1 90 ? 5.872 -5.488 24.539 1.00 95.38 90 GLN A O 1
ATOM 709 N N . VAL A 1 91 ? 6.701 -5.966 26.573 1.00 95.75 91 VAL A N 1
ATOM 710 C CA . VAL A 1 91 ? 7.840 -5.029 26.477 1.00 95.75 91 VAL A CA 1
ATOM 711 C C . VAL A 1 91 ? 8.806 -5.446 25.360 1.00 95.75 91 VAL A C 1
ATOM 713 O O . VAL A 1 91 ? 9.216 -4.606 24.560 1.00 95.75 91 VAL A O 1
ATOM 716 N N . GLN A 1 92 ? 9.109 -6.743 25.233 1.00 94.19 92 GLN A N 1
ATOM 717 C CA . GLN A 1 92 ? 9.923 -7.261 24.123 1.00 94.19 92 GLN A CA 1
ATOM 718 C C . GLN A 1 92 ? 9.260 -7.039 22.756 1.00 94.19 92 GLN A C 1
ATOM 720 O O . GLN A 1 92 ? 9.934 -6.650 21.807 1.00 94.19 92 GLN A O 1
ATOM 725 N N . LEU A 1 93 ? 7.941 -7.230 22.643 1.00 95.19 93 LEU A N 1
ATOM 726 C CA . LEU A 1 93 ? 7.185 -6.947 21.418 1.00 95.19 93 LEU A CA 1
ATOM 727 C C . LEU A 1 93 ? 7.212 -5.464 21.030 1.00 95.19 93 LEU A C 1
ATOM 729 O O . LEU A 1 93 ? 7.250 -5.159 19.839 1.00 95.19 93 LEU A O 1
ATOM 733 N N . GLN A 1 94 ? 7.209 -4.556 22.009 1.00 94.69 94 GLN A N 1
ATOM 734 C CA . GLN A 1 94 ? 7.346 -3.122 21.763 1.00 94.69 94 GLN A CA 1
ATOM 735 C C . GLN A 1 94 ? 8.747 -2.796 21.222 1.00 94.69 94 GLN A C 1
ATOM 737 O O . GLN A 1 94 ? 8.851 -2.229 20.138 1.00 94.69 94 GLN A O 1
ATOM 742 N N . GLN A 1 95 ? 9.807 -3.257 21.894 1.00 94.00 95 GLN A N 1
ATOM 743 C CA . GLN A 1 95 ? 11.201 -3.083 21.450 1.00 94.00 95 GLN A CA 1
ATOM 744 C C . GLN A 1 95 ? 11.466 -3.694 20.062 1.00 94.00 95 GLN A C 1
ATOM 746 O O . GLN A 1 95 ? 12.144 -3.106 19.225 1.00 94.00 95 GLN A O 1
ATOM 751 N N . LEU A 1 96 ? 10.907 -4.874 19.778 1.00 93.62 96 LEU A N 1
ATOM 752 C CA . LEU A 1 96 ? 11.104 -5.545 18.493 1.00 93.62 96 LEU A CA 1
ATOM 753 C C . LEU A 1 96 ? 10.297 -4.922 17.350 1.00 93.62 96 LEU A C 1
ATOM 755 O O . LEU A 1 96 ? 10.683 -5.102 16.196 1.00 93.62 96 LEU A O 1
ATOM 759 N N . SER A 1 97 ? 9.234 -4.159 17.636 1.00 89.88 97 SER A N 1
ATOM 760 C CA . SER A 1 97 ? 8.445 -3.483 16.594 1.00 89.88 97 SER A CA 1
ATOM 761 C C . SER A 1 97 ? 9.272 -2.489 15.766 1.00 89.88 97 SER A C 1
ATOM 763 O O . SER A 1 97 ? 9.023 -2.338 14.572 1.00 89.88 97 SER A O 1
ATOM 765 N N . GLU A 1 98 ? 10.319 -1.913 16.363 1.00 90.50 98 GLU A N 1
ATOM 766 C CA . GLU A 1 98 ? 11.268 -0.994 15.722 1.00 90.50 98 GLU A CA 1
ATOM 767 C C . GLU A 1 98 ? 12.275 -1.714 14.804 1.00 90.50 98 GLU A C 1
ATOM 769 O O . GLU A 1 98 ? 12.794 -1.122 13.862 1.00 90.50 98 GLU A O 1
ATOM 774 N N . THR A 1 99 ? 12.543 -3.006 15.035 1.00 83.75 99 THR A N 1
ATOM 775 C CA . THR A 1 99 ? 13.608 -3.761 14.336 1.00 83.75 99 THR A CA 1
ATOM 776 C C . THR A 1 99 ? 13.115 -4.588 13.144 1.00 83.75 99 THR A C 1
ATOM 778 O O . THR A 1 99 ? 13.885 -5.325 12.531 1.00 83.75 99 THR A O 1
ATOM 781 N N . SER A 1 100 ? 11.841 -4.450 12.758 1.00 79.06 100 SER A N 1
ATOM 782 C CA . SER A 1 100 ? 11.230 -5.008 11.533 1.00 79.06 100 SER A CA 1
ATOM 783 C C . SER A 1 100 ? 11.252 -6.542 11.349 1.00 79.06 100 SER A C 1
ATOM 785 O O . SER A 1 100 ? 10.797 -7.045 10.320 1.00 79.06 100 SER A O 1
ATOM 787 N N . ASN A 1 101 ? 11.689 -7.324 12.346 1.00 89.12 101 ASN A N 1
ATOM 788 C CA . ASN A 1 101 ? 11.713 -8.792 12.274 1.00 89.12 101 ASN A CA 1
ATOM 789 C C . ASN A 1 101 ? 10.310 -9.406 12.482 1.00 89.12 101 ASN A C 1
ATOM 791 O O . ASN A 1 101 ? 9.955 -9.887 13.563 1.00 89.12 101 ASN A O 1
ATOM 795 N N . GLY A 1 102 ? 9.500 -9.390 11.419 1.00 93.25 102 GLY A N 1
ATOM 796 C CA . GLY A 1 102 ? 8.099 -9.824 11.440 1.00 93.25 102 GLY A CA 1
ATOM 797 C C . GLY A 1 102 ? 7.866 -11.267 11.907 1.00 93.25 102 GLY A C 1
ATOM 798 O O . GLY A 1 102 ? 6.851 -11.532 12.552 1.00 93.25 102 GLY A O 1
ATOM 799 N N . GLN A 1 103 ? 8.800 -12.190 11.651 1.00 94.88 103 GLN A N 1
ATOM 800 C CA . GLN A 1 103 ? 8.665 -13.593 12.062 1.00 94.88 103 GLN A CA 1
ATOM 801 C C . GLN A 1 103 ? 8.784 -13.753 13.586 1.00 94.88 103 GLN A C 1
ATOM 803 O O . GLN A 1 103 ? 7.955 -14.426 14.200 1.00 94.88 103 GLN A O 1
ATOM 808 N N . LEU A 1 104 ? 9.761 -13.087 14.211 1.00 93.25 104 LEU A N 1
ATOM 809 C CA . LEU A 1 104 ? 9.921 -13.103 15.668 1.00 93.25 104 LEU A CA 1
ATOM 810 C C . LEU A 1 104 ? 8.747 -12.399 16.370 1.00 93.25 104 LEU A C 1
ATOM 812 O O . LEU A 1 104 ? 8.240 -12.887 17.380 1.00 93.25 104 LEU A O 1
ATOM 816 N N . ILE A 1 105 ? 8.256 -11.295 15.795 1.00 94.75 105 ILE A N 1
ATOM 817 C CA . ILE A 1 105 ? 7.060 -10.586 16.279 1.00 94.75 105 ILE A CA 1
ATOM 818 C C . ILE A 1 105 ? 5.819 -11.496 16.233 1.00 94.75 105 ILE A C 1
ATOM 820 O O . ILE A 1 105 ? 5.024 -11.489 17.173 1.00 94.75 105 ILE A O 1
ATOM 824 N N . ALA A 1 106 ? 5.646 -12.299 15.177 1.00 94.44 106 ALA A N 1
ATOM 825 C CA . ALA A 1 106 ? 4.551 -13.265 15.089 1.00 94.44 106 ALA A CA 1
ATOM 826 C C . ALA A 1 106 ? 4.659 -14.354 16.173 1.00 94.44 106 ALA A C 1
ATOM 828 O O . ALA A 1 106 ? 3.689 -14.602 16.887 1.00 94.44 106 ALA A O 1
ATOM 829 N N . GLN A 1 107 ? 5.847 -14.940 16.362 1.00 96.06 107 GLN A N 1
ATOM 830 C CA . GLN A 1 107 ? 6.085 -15.979 17.371 1.00 96.06 107 GLN A CA 1
ATOM 831 C C . GLN A 1 107 ? 5.823 -15.489 18.808 1.00 96.06 107 GLN A C 1
ATOM 833 O O . GLN A 1 107 ? 5.186 -16.189 19.596 1.00 96.06 107 GLN A O 1
ATOM 838 N N . LEU A 1 108 ? 6.263 -14.273 19.147 1.00 94.69 108 LEU A N 1
ATOM 839 C CA . LEU A 1 108 ? 6.029 -13.675 20.467 1.00 94.69 108 LEU A CA 1
ATOM 840 C C . LEU A 1 108 ? 4.550 -13.318 20.695 1.00 94.69 108 LEU A C 1
ATOM 842 O O . LEU A 1 108 ? 4.040 -13.492 21.802 1.00 94.69 108 LEU A O 1
ATOM 846 N N . ARG A 1 109 ? 3.828 -12.870 19.656 1.00 95.62 109 ARG A N 1
ATOM 847 C CA . ARG A 1 109 ? 2.368 -12.658 19.724 1.00 95.62 109 ARG A CA 1
ATOM 848 C C . ARG A 1 109 ? 1.612 -13.962 19.976 1.00 95.62 109 ARG A C 1
ATOM 850 O O . ARG A 1 109 ? 0.639 -13.946 20.726 1.00 95.62 109 ARG A O 1
ATOM 857 N N . GLU A 1 110 ? 2.072 -15.071 19.400 1.00 97.19 110 GLU A N 1
ATOM 858 C CA . GLU A 1 110 ? 1.493 -16.398 19.630 1.00 97.19 110 GLU A CA 1
ATOM 859 C C . GLU A 1 110 ? 1.717 -16.866 21.077 1.00 97.19 110 GLU A C 1
ATOM 861 O O . GLU A 1 110 ? 0.765 -17.240 21.756 1.00 97.19 110 GLU A O 1
ATOM 866 N N . GLN A 1 111 ? 2.941 -16.734 21.609 1.00 95.94 111 GLN A N 1
ATOM 867 C CA . GLN A 1 111 ? 3.224 -17.035 23.022 1.00 95.94 111 GLN A CA 1
ATOM 868 C C . GLN A 1 111 ? 2.367 -16.200 23.988 1.00 95.94 111 GLN A C 1
ATOM 870 O O . GLN A 1 111 ? 1.852 -16.732 24.971 1.00 95.94 111 GLN A O 1
ATOM 875 N N . VAL A 1 112 ? 2.166 -14.908 23.698 1.00 95.69 112 VAL A N 1
ATOM 876 C CA . VAL A 1 112 ? 1.286 -14.035 24.494 1.00 95.69 112 VAL A CA 1
ATOM 877 C C . VAL A 1 112 ? -0.186 -14.456 24.409 1.00 95.69 112 VAL A C 1
ATOM 879 O O . VAL A 1 112 ? -0.909 -14.254 25.385 1.00 95.69 112 VAL A O 1
ATOM 882 N N . ARG A 1 113 ? -0.653 -15.045 23.297 1.00 96.75 113 ARG A N 1
ATOM 883 C CA . ARG A 1 113 ? -2.018 -15.592 23.217 1.00 96.75 113 ARG A CA 1
ATOM 884 C C . ARG A 1 113 ? -2.150 -16.846 24.080 1.00 96.75 113 ARG A C 1
ATOM 886 O O . ARG A 1 113 ? -2.981 -16.865 24.982 1.00 96.75 113 ARG A O 1
ATOM 893 N N . ASN A 1 114 ? -1.262 -17.819 23.886 1.00 96.19 114 ASN A N 1
ATOM 894 C CA . ASN A 1 114 ? -1.313 -19.108 24.580 1.00 96.19 114 ASN A CA 1
ATOM 895 C C . ASN A 1 114 ? -1.235 -18.944 26.112 1.00 96.19 114 ASN A C 1
ATOM 897 O O . ASN A 1 114 ? -1.962 -19.608 26.844 1.00 96.19 114 ASN A O 1
ATOM 901 N N . LEU A 1 115 ? -0.408 -18.014 26.610 1.00 95.19 115 LEU A N 1
ATOM 902 C CA . LEU A 1 115 ? -0.327 -17.714 28.046 1.00 95.19 115 LEU A CA 1
ATOM 903 C C . LEU A 1 115 ? -1.596 -17.046 28.602 1.00 95.19 115 LEU A C 1
ATOM 905 O O . LEU A 1 115 ? -1.919 -17.251 29.770 1.00 95.19 115 LEU A O 1
ATOM 909 N N . LYS A 1 116 ? -2.328 -16.258 27.801 1.00 94.94 116 LYS A N 1
ATOM 910 C CA . LYS A 1 116 ? -3.622 -15.691 28.220 1.00 94.94 116 LYS A CA 1
ATOM 911 C C . LYS A 1 116 ? -4.698 -16.765 28.309 1.00 94.94 116 LYS A C 1
ATOM 913 O O . LYS A 1 116 ? -5.426 -16.794 29.294 1.00 94.94 116 LYS A O 1
ATOM 918 N N . GLU A 1 117 ? -4.746 -17.656 27.323 1.00 95.56 117 GLU A N 1
ATOM 919 C CA . GLU A 1 117 ? -5.644 -18.814 27.330 1.00 95.56 117 GLU A CA 1
ATOM 920 C C . GLU A 1 117 ? -5.353 -19.714 28.547 1.00 95.56 117 GLU A C 1
ATOM 922 O O . GLU A 1 117 ? -6.278 -20.092 29.266 1.00 95.56 117 GLU A O 1
ATOM 927 N N . GLU A 1 118 ? -4.079 -19.970 28.885 1.00 94.75 118 GLU A N 1
ATOM 928 C CA . GLU A 1 118 ? -3.748 -20.734 30.097 1.00 94.75 118 GLU A CA 1
ATOM 929 C C . GLU A 1 118 ? -4.184 -20.006 31.387 1.00 94.75 118 GLU A C 1
ATOM 931 O O . GLU A 1 118 ? -4.774 -20.641 32.262 1.00 94.75 118 GLU A O 1
ATOM 936 N N . ILE A 1 119 ? -4.003 -18.681 31.502 1.00 92.06 119 ILE A N 1
ATOM 937 C CA . ILE A 1 119 ? -4.526 -17.895 32.642 1.00 92.06 119 ILE A CA 1
ATOM 938 C C . ILE A 1 119 ? -6.050 -18.015 32.759 1.00 92.06 119 ILE A C 1
ATOM 940 O O . ILE A 1 119 ? -6.552 -18.227 33.863 1.00 92.06 119 ILE A O 1
ATOM 944 N N . GLU A 1 120 ? -6.789 -17.921 31.654 1.00 94.75 120 GLU A N 1
ATOM 945 C CA . GLU A 1 120 ? -8.251 -18.043 31.655 1.00 94.75 120 GLU A CA 1
ATOM 946 C C . GLU A 1 120 ? -8.695 -19.445 32.115 1.00 94.75 120 GLU A C 1
ATOM 948 O O . GLU A 1 120 ? -9.610 -19.573 32.937 1.00 94.75 120 GLU A O 1
ATOM 953 N N . THR A 1 121 ? -7.984 -20.506 31.709 1.00 95.06 121 THR A N 1
ATOM 954 C CA . THR A 1 121 ? -8.233 -21.860 32.244 1.00 95.06 121 THR A CA 1
ATOM 955 C C . THR A 1 121 ? -7.881 -21.995 33.731 1.00 95.06 121 THR A C 1
ATOM 957 O O . THR A 1 121 ? -8.590 -22.685 34.463 1.00 95.06 121 THR A O 1
ATOM 960 N N . LEU A 1 122 ? -6.835 -21.328 34.232 1.00 90.94 122 LEU A N 1
ATOM 961 C CA . LEU A 1 122 ? -6.503 -21.337 35.664 1.00 90.94 122 LEU A CA 1
ATOM 962 C C . LEU A 1 122 ? -7.555 -20.586 36.494 1.00 90.94 122 LEU A C 1
ATOM 964 O O . LEU A 1 122 ? -7.978 -21.085 37.537 1.00 90.94 122 LEU A O 1
ATOM 968 N N . GLN A 1 123 ? -8.022 -19.428 36.019 1.00 91.75 123 GLN A N 1
ATOM 969 C CA . GLN A 1 123 ? -9.036 -18.610 36.694 1.00 91.75 123 GLN A CA 1
ATOM 970 C C . GLN A 1 123 ? -10.408 -19.294 36.724 1.00 91.75 123 GLN A C 1
ATOM 972 O O . GLN A 1 123 ? -11.033 -19.365 37.783 1.00 91.75 123 GLN A O 1
ATOM 977 N N . THR A 1 124 ? -10.858 -19.865 35.603 1.00 93.00 124 THR A N 1
ATOM 978 C CA . THR A 1 124 ? -12.125 -20.618 35.547 1.00 93.00 124 THR A CA 1
ATOM 979 C C . THR A 1 124 ? -12.093 -21.869 36.430 1.00 93.00 124 THR A C 1
ATOM 981 O O . THR A 1 124 ? -13.075 -22.154 37.120 1.00 93.00 124 THR A O 1
ATOM 984 N N . ASN A 1 125 ? -10.956 -22.573 36.509 1.00 91.19 125 ASN A N 1
ATOM 985 C CA . ASN A 1 125 ? -10.771 -23.655 37.478 1.00 91.19 125 ASN A CA 1
ATOM 986 C C . ASN A 1 125 ? -10.808 -23.139 38.928 1.00 91.19 125 ASN A C 1
ATOM 988 O O . ASN A 1 125 ? -11.572 -23.670 39.733 1.00 91.19 125 ASN A O 1
ATOM 992 N N . ALA A 1 126 ? -10.072 -22.078 39.272 1.00 89.56 126 ALA A N 1
ATOM 993 C CA . ALA A 1 126 ? -10.093 -21.505 40.623 1.00 89.56 126 ALA A CA 1
ATOM 994 C C . ALA A 1 126 ? -11.509 -21.064 41.047 1.00 89.56 126 ALA A C 1
ATOM 996 O O . ALA A 1 126 ? -11.941 -21.343 42.166 1.00 89.56 126 ALA A O 1
ATOM 997 N N . GLN A 1 127 ? -12.281 -20.455 40.140 1.00 91.56 127 GLN A N 1
ATOM 998 C CA . GLN A 1 127 ? -13.675 -20.079 40.388 1.00 91.56 127 GLN A CA 1
ATOM 999 C C . GLN A 1 127 ? -14.591 -21.302 40.565 1.00 91.56 127 GLN A C 1
ATOM 1001 O O . GLN A 1 127 ? -15.448 -21.301 41.449 1.00 91.56 127 GLN A O 1
ATOM 1006 N N . LYS A 1 128 ? -14.378 -22.381 39.801 1.00 92.12 128 LYS A N 1
ATOM 1007 C CA . LYS A 1 128 ? -15.080 -23.663 39.982 1.00 92.12 128 LYS A CA 1
ATOM 1008 C C . LYS A 1 128 ? -14.789 -24.293 41.351 1.00 92.12 128 LYS A C 1
ATOM 1010 O O . LYS A 1 128 ? -15.722 -24.755 42.004 1.00 92.12 128 LYS A O 1
ATOM 1015 N N . HIS A 1 129 ? -13.540 -24.257 41.823 1.00 86.19 129 HIS A N 1
ATOM 1016 C CA . HIS A 1 129 ? -13.183 -24.705 43.177 1.00 86.19 129 HIS A CA 1
ATOM 1017 C C . HIS A 1 129 ? -13.842 -23.833 44.266 1.00 86.19 129 HIS A C 1
ATOM 1019 O O . HIS A 1 129 ? -14.376 -24.375 45.233 1.00 86.19 129 HIS A O 1
ATOM 1025 N N . LYS A 1 130 ? -13.902 -22.503 44.089 1.00 87.75 130 LYS A N 1
ATOM 1026 C CA . LYS A 1 130 ? -14.616 -21.592 45.010 1.00 87.75 130 LYS A CA 1
ATOM 1027 C C . LYS A 1 130 ? -16.124 -21.886 45.083 1.00 87.75 130 LYS A C 1
ATOM 1029 O O . LYS A 1 130 ? -16.685 -21.883 46.174 1.00 87.75 130 LYS A O 1
ATOM 1034 N N . LEU A 1 131 ? -16.767 -22.203 43.954 1.00 88.25 131 LEU A N 1
ATOM 1035 C CA . LEU A 1 131 ? -18.184 -22.599 43.909 1.00 88.25 131 LEU A CA 1
ATOM 1036 C C . LEU A 1 131 ? -18.452 -23.968 44.560 1.00 88.25 131 LEU A C 1
ATOM 1038 O O . LEU A 1 131 ? -19.495 -24.158 45.177 1.00 88.25 131 LEU A O 1
ATOM 1042 N N . GLN A 1 132 ? -17.515 -24.916 44.468 1.00 85.94 132 GLN A N 1
ATOM 1043 C CA . GLN A 1 132 ? -17.623 -26.191 45.189 1.00 85.94 132 GLN A CA 1
ATOM 1044 C C . GLN A 1 132 ? -17.476 -26.007 46.707 1.00 85.94 132 GLN A C 1
ATOM 1046 O O . GLN A 1 132 ? -18.183 -26.660 47.471 1.00 85.94 132 GLN A O 1
ATOM 1051 N N . ALA A 1 133 ? -16.613 -25.090 47.155 1.00 82.00 133 ALA A N 1
ATOM 1052 C CA . ALA A 1 133 ? -16.473 -24.771 48.574 1.00 82.00 133 ALA A CA 1
ATOM 1053 C C . ALA A 1 133 ? -17.751 -24.141 49.164 1.00 82.00 133 ALA A C 1
ATOM 1055 O O . ALA A 1 133 ? -18.175 -24.543 50.247 1.00 82.00 133 ALA A O 1
ATOM 1056 N N . SER A 1 134 ? -18.408 -23.215 48.450 1.00 79.88 134 SER A N 1
ATOM 1057 C CA . SER A 1 134 ? -19.640 -22.577 48.946 1.00 79.88 134 SER A CA 1
ATOM 1058 C C . SER A 1 134 ? -20.852 -23.517 48.981 1.00 79.88 134 SER A C 1
ATOM 1060 O O . SER A 1 134 ? -21.704 -23.384 49.861 1.00 79.88 134 SER A O 1
ATOM 1062 N N . GLN A 1 135 ? -20.912 -24.513 48.089 1.00 80.50 135 GLN A N 1
ATOM 1063 C CA . GLN A 1 135 ? -21.914 -25.584 48.161 1.00 80.50 135 GLN A CA 1
ATOM 1064 C C . GLN A 1 135 ? -21.773 -26.417 49.445 1.00 80.50 135 GLN A C 1
ATOM 1066 O O . GLN A 1 135 ? -22.777 -26.700 50.091 1.00 80.50 135 GLN A O 1
ATOM 1071 N N . ILE A 1 136 ? -20.541 -26.734 49.866 1.00 75.75 136 ILE A N 1
ATOM 1072 C CA . ILE A 1 136 ? -20.273 -27.511 51.092 1.00 75.75 136 ILE A CA 1
ATOM 1073 C C . ILE A 1 136 ? -20.690 -26.745 52.362 1.00 75.75 136 ILE A C 1
ATOM 1075 O O . ILE A 1 136 ? -21.139 -27.364 53.323 1.00 75.75 136 ILE A O 1
ATOM 1079 N N . SER A 1 137 ? -20.590 -25.410 52.383 1.00 67.62 137 SER A N 1
ATOM 1080 C CA . SER A 1 137 ? -21.063 -24.610 53.526 1.00 67.62 137 SER A CA 1
ATOM 1081 C C . SER A 1 137 ? -22.592 -24.505 53.630 1.00 67.62 137 SER A C 1
ATOM 1083 O O . SER A 1 137 ? -23.112 -24.384 54.737 1.00 67.62 137 SER A O 1
ATOM 1085 N N . GLY A 1 138 ? -23.321 -24.563 52.509 1.00 65.75 138 GLY A N 1
ATOM 1086 C CA . GLY A 1 138 ? -24.769 -24.304 52.484 1.00 65.75 138 GLY 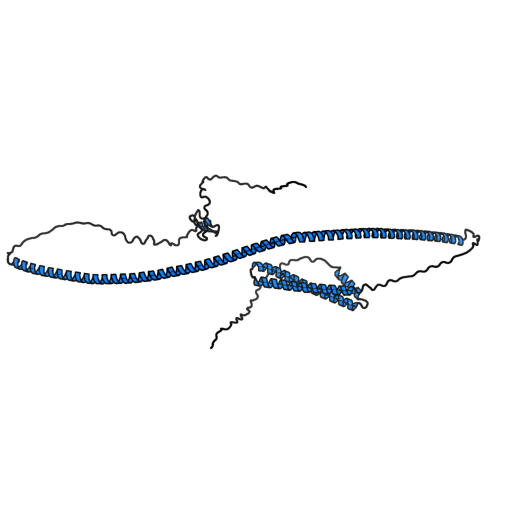A CA 1
ATOM 1087 C C . GLY A 1 138 ? -25.630 -25.361 53.188 1.00 65.75 138 GLY A C 1
ATOM 1088 O O . GLY A 1 138 ? -26.713 -25.047 53.678 1.00 65.75 138 GLY A O 1
ATOM 1089 N N . GLU A 1 139 ? -25.152 -26.604 53.289 1.00 57.47 139 GLU A N 1
ATOM 1090 C CA . GLU A 1 139 ? -25.906 -27.702 53.914 1.00 57.47 139 GLU A CA 1
ATOM 1091 C C . GLU A 1 139 ? -25.930 -27.640 55.458 1.00 57.47 139 GLU A C 1
ATOM 1093 O O . GLU A 1 139 ? -26.708 -28.360 56.081 1.00 57.47 139 GLU A O 1
ATOM 1098 N N . MET A 1 140 ? -25.125 -26.779 56.101 1.00 55.91 140 MET A N 1
ATOM 1099 C CA . MET A 1 140 ? -24.983 -26.762 57.569 1.00 55.91 140 MET A CA 1
ATOM 1100 C C . MET A 1 140 ? -25.943 -25.829 58.332 1.00 55.91 140 MET A C 1
ATOM 1102 O O . MET A 1 140 ? -26.133 -26.026 59.531 1.00 55.91 140 MET A O 1
ATOM 1106 N N . GLU A 1 141 ? -26.571 -24.829 57.702 1.00 50.06 141 GLU A N 1
ATOM 1107 C CA . GLU A 1 141 ? -27.329 -23.801 58.453 1.00 50.06 141 GLU A CA 1
ATOM 1108 C C . GLU A 1 141 ? -28.715 -24.248 58.966 1.00 50.06 141 GLU A C 1
ATOM 1110 O O . GLU A 1 141 ? -29.271 -23.630 59.873 1.00 50.06 141 GLU A O 1
ATOM 1115 N N . HIS A 1 142 ? -29.277 -25.345 58.452 1.00 49.41 142 HIS A N 1
ATOM 1116 C CA . HIS A 1 142 ? -30.677 -25.738 58.690 1.00 49.41 142 HIS A CA 1
ATOM 1117 C C . HIS A 1 142 ? -30.923 -26.515 60.012 1.00 49.41 142 HIS A C 1
ATOM 1119 O O . HIS A 1 142 ? -31.941 -27.191 60.155 1.00 49.41 142 HIS A O 1
ATOM 1125 N N . GLY A 1 143 ? -29.997 -26.452 60.979 1.00 43.00 143 GLY A N 1
ATOM 1126 C CA . GLY A 1 143 ? -29.953 -27.349 62.149 1.00 43.00 143 GLY A CA 1
ATOM 1127 C C . GLY A 1 143 ? -30.440 -26.808 63.505 1.00 43.00 143 GLY A C 1
ATOM 1128 O O . GLY A 1 143 ? -30.401 -27.550 64.487 1.00 43.00 143 GLY A O 1
ATOM 1129 N N . TRP A 1 144 ? -30.863 -25.544 63.618 1.00 42.00 144 TRP A N 1
ATOM 1130 C CA . TRP A 1 144 ? -31.113 -24.909 64.926 1.00 42.00 144 TRP A CA 1
ATOM 1131 C C . TRP A 1 144 ? -32.562 -25.062 65.426 1.00 42.00 144 TRP A C 1
ATOM 1133 O O . TRP A 1 144 ? -33.489 -24.430 64.923 1.00 42.00 144 TRP A O 1
ATOM 1143 N N . VAL A 1 145 ? -32.747 -25.892 66.459 1.00 36.88 145 VAL A N 1
ATOM 1144 C CA . VAL A 1 145 ? -34.055 -26.229 67.056 1.00 36.88 145 VAL A CA 1
ATOM 1145 C C . VAL A 1 145 ? -34.523 -25.169 68.061 1.00 36.88 145 VAL A C 1
ATOM 1147 O O . VAL A 1 145 ? -33.797 -24.813 68.988 1.00 36.88 145 VAL A O 1
ATOM 1150 N N . THR A 1 146 ? -35.773 -24.713 67.934 1.00 39.56 146 THR A N 1
ATOM 1151 C CA . THR A 1 146 ? -36.417 -23.773 68.868 1.00 39.56 146 THR A CA 1
ATOM 1152 C C . THR A 1 146 ? -37.186 -24.494 69.982 1.00 39.56 146 THR A C 1
ATOM 1154 O O . THR A 1 146 ? -38.039 -25.343 69.732 1.00 39.56 146 THR A O 1
ATOM 1157 N N . VAL A 1 147 ? -36.921 -24.129 71.241 1.00 36.41 147 VAL A N 1
ATOM 1158 C CA . VAL A 1 147 ? -37.623 -24.674 72.419 1.00 36.41 147 VAL A CA 1
ATOM 1159 C C . VAL A 1 147 ? -38.807 -23.775 72.790 1.00 36.41 147 VAL A C 1
ATOM 1161 O O . VAL A 1 147 ? -38.652 -22.563 72.916 1.00 36.41 147 VAL A O 1
ATOM 1164 N N . SER A 1 148 ? -39.986 -24.371 72.991 1.00 38.03 148 SER A N 1
ATOM 1165 C CA . SER A 1 148 ? -41.224 -23.676 73.388 1.00 38.03 148 SER A CA 1
ATOM 1166 C C . SER A 1 148 ? -41.652 -24.070 74.804 1.00 38.03 148 SER A C 1
ATOM 1168 O O . SER A 1 148 ? -41.514 -25.230 75.182 1.00 38.03 148 SER A O 1
ATOM 1170 N N . ASN A 1 149 ? -42.191 -23.123 75.580 1.00 36.41 149 ASN A N 1
ATOM 1171 C CA . ASN A 1 149 ? -42.537 -23.314 76.994 1.00 36.41 149 ASN A CA 1
ATOM 1172 C C . ASN A 1 149 ? -44.024 -22.974 77.260 1.00 36.41 149 ASN A C 1
ATOM 1174 O O . ASN A 1 149 ? -44.420 -21.838 76.985 1.00 36.41 149 ASN A O 1
ATOM 1178 N N . PRO A 1 150 ? -44.857 -23.907 77.765 1.00 44.16 150 PRO A N 1
ATOM 1179 C CA . PRO A 1 150 ? -46.280 -23.671 78.014 1.00 44.16 150 PRO A CA 1
ATOM 1180 C C . PRO A 1 150 ? -46.556 -23.092 79.413 1.00 44.16 150 PRO A C 1
ATOM 1182 O O . PRO A 1 150 ? -45.848 -23.378 80.377 1.00 44.16 150 PRO A O 1
ATOM 1185 N N . SER A 1 151 ? -47.642 -22.330 79.549 1.00 41.31 151 SER A N 1
ATOM 1186 C CA . SER A 1 151 ? -48.138 -21.803 80.829 1.00 41.31 151 SER A CA 1
ATOM 1187 C C . SER A 1 151 ? -49.652 -22.010 80.966 1.00 41.31 151 SER A C 1
ATOM 1189 O O . SER A 1 151 ? -50.373 -22.082 79.972 1.00 41.31 151 SER A O 1
ATOM 1191 N N . ASN A 1 152 ? -50.129 -22.169 82.206 1.00 44.34 152 ASN A N 1
ATOM 1192 C CA . ASN A 1 152 ? -51.488 -22.618 82.524 1.00 44.34 152 ASN A CA 1
ATOM 1193 C C . ASN A 1 152 ? -52.041 -21.869 83.759 1.00 44.34 152 ASN A C 1
ATOM 1195 O O . ASN A 1 152 ? -51.389 -21.923 84.805 1.00 44.34 152 ASN A O 1
ATOM 1199 N N . PRO A 1 153 ? -53.199 -21.182 83.679 1.00 52.03 153 PRO A N 1
ATOM 1200 C CA . PRO A 1 153 ? -53.801 -20.471 84.809 1.00 52.03 153 PRO A CA 1
ATOM 1201 C C . PRO A 1 153 ? -55.091 -21.134 85.329 1.00 52.03 153 PRO A C 1
ATOM 1203 O O . PRO A 1 153 ? -55.914 -21.604 84.548 1.00 52.03 153 PRO A O 1
ATOM 1206 N N . ASN A 1 154 ? -55.325 -21.087 86.645 1.00 44.03 154 ASN A N 1
ATOM 1207 C CA . ASN A 1 154 ? -56.656 -21.309 87.223 1.00 44.03 154 ASN A CA 1
ATOM 1208 C C . ASN A 1 154 ? -56.746 -20.686 88.637 1.00 44.03 154 ASN A C 1
ATOM 1210 O O . ASN A 1 154 ? -55.925 -21.045 89.484 1.00 44.03 154 ASN A O 1
ATOM 1214 N N . PRO A 1 155 ? -57.685 -19.762 88.918 1.00 50.41 155 PRO A N 1
ATOM 1215 C CA . PRO A 1 155 ? -57.913 -19.219 90.258 1.00 50.41 155 PRO A CA 1
ATOM 1216 C C . PRO A 1 155 ? -59.096 -19.901 90.974 1.00 50.41 155 PRO A C 1
ATOM 1218 O O . PRO A 1 155 ? -60.055 -20.333 90.339 1.00 50.41 155 PRO A O 1
ATOM 1221 N N . MET A 1 156 ? -59.067 -19.918 92.309 1.00 37.75 156 MET A N 1
ATOM 1222 C CA . MET A 1 156 ? -60.257 -20.104 93.149 1.00 37.75 156 MET A CA 1
ATOM 1223 C C . MET A 1 156 ? -60.366 -18.969 94.169 1.00 37.75 156 MET A C 1
ATOM 1225 O O . MET A 1 156 ? -59.380 -18.311 94.498 1.00 37.75 156 MET A O 1
ATOM 1229 N N . GLU A 1 157 ? -61.589 -18.735 94.631 1.00 46.16 157 GLU A N 1
ATOM 1230 C CA . GLU A 1 157 ? -61.986 -17.594 95.454 1.00 46.16 157 GLU A CA 1
ATOM 1231 C C . GLU A 1 157 ? -62.157 -17.942 96.951 1.00 46.16 157 GLU A C 1
ATOM 1233 O O . GLU A 1 157 ? -62.230 -19.110 97.332 1.00 46.16 157 GLU A O 1
ATOM 1238 N N . ASN A 1 158 ? -62.414 -16.878 97.726 1.00 45.44 158 ASN A N 1
ATOM 1239 C CA . ASN A 1 158 ? -63.324 -16.793 98.881 1.00 45.44 158 ASN A CA 1
ATOM 1240 C C . ASN A 1 158 ? -62.794 -16.870 100.334 1.00 45.44 158 ASN A C 1
ATOM 1242 O O . ASN A 1 158 ? -62.077 -17.773 100.747 1.00 45.44 158 ASN A O 1
ATOM 1246 N N . ASN A 1 159 ? -63.341 -15.917 101.104 1.00 51.47 159 ASN A N 1
ATOM 1247 C CA . ASN A 1 159 ? -63.674 -15.903 102.535 1.00 51.47 159 ASN A CA 1
ATOM 1248 C C . ASN A 1 159 ? -62.576 -15.985 103.615 1.00 51.47 159 ASN A C 1
ATOM 1250 O O . ASN A 1 159 ? -62.039 -17.047 103.906 1.00 51.47 159 ASN A O 1
ATOM 1254 N N . THR A 1 160 ? -62.476 -14.898 104.391 1.00 43.28 160 THR A N 1
ATOM 1255 C CA . THR A 1 160 ? -62.283 -14.931 105.859 1.00 43.28 160 THR A CA 1
ATOM 1256 C C . THR A 1 160 ? -62.994 -13.739 106.503 1.00 43.28 160 THR A C 1
ATOM 1258 O O . THR A 1 160 ? -62.827 -12.610 106.044 1.00 43.28 160 THR A O 1
ATOM 1261 N N . GLU A 1 161 ? -63.761 -13.976 107.569 1.00 44.25 161 GLU A N 1
ATOM 1262 C CA . GLU A 1 161 ? -64.461 -12.930 108.331 1.00 44.25 161 GLU A CA 1
ATOM 1263 C C . GLU A 1 161 ? -63.553 -12.238 109.369 1.00 44.25 161 GLU A C 1
ATOM 1265 O O . GLU A 1 161 ? -62.572 -12.801 109.857 1.00 44.25 161 GLU A O 1
ATOM 1270 N N . THR A 1 162 ? -63.881 -10.993 109.722 1.00 45.12 162 THR A N 1
ATOM 1271 C CA . THR A 1 162 ? -63.080 -10.142 110.618 1.00 45.12 162 THR A CA 1
ATOM 1272 C C . THR A 1 162 ? -63.331 -10.408 112.105 1.00 45.12 162 THR A C 1
ATOM 1274 O O . THR A 1 162 ? -64.376 -10.036 112.638 1.00 45.12 162 THR A O 1
ATOM 1277 N N . MET A 1 163 ? -62.322 -10.930 112.811 1.00 44.91 163 MET A N 1
ATOM 1278 C CA . MET A 1 163 ? -62.309 -11.063 114.275 1.00 44.91 163 MET A CA 1
ATOM 1279 C C . MET A 1 163 ? -61.443 -9.958 114.908 1.00 44.91 163 MET A C 1
ATOM 1281 O O . MET A 1 163 ? -60.215 -10.016 114.884 1.00 44.91 163 MET A O 1
ATOM 1285 N N . SER A 1 164 ? -62.081 -8.921 115.458 1.00 47.09 164 SER A N 1
ATOM 1286 C CA . SER A 1 164 ? -61.398 -7.700 115.916 1.00 47.09 164 SER A CA 1
ATOM 1287 C C . SER A 1 164 ? -60.891 -7.798 117.363 1.00 47.09 164 SER A C 1
ATOM 1289 O O . SER A 1 164 ? -61.630 -7.515 118.305 1.00 47.09 164 SER A O 1
ATOM 1291 N N . MET A 1 165 ? -59.611 -8.135 117.553 1.00 50.34 165 MET A N 1
ATOM 1292 C CA . MET A 1 165 ? -58.933 -7.990 118.851 1.00 50.34 165 MET A CA 1
ATOM 1293 C C . MET A 1 165 ? -58.424 -6.559 119.072 1.00 50.34 165 MET A C 1
ATOM 1295 O O . MET A 1 165 ? -57.752 -5.993 118.212 1.00 50.34 165 MET A O 1
ATOM 1299 N N . MET A 1 166 ? -58.658 -6.006 120.266 1.00 51.59 166 MET A N 1
ATOM 1300 C CA . MET A 1 166 ? -57.943 -4.811 120.726 1.00 51.59 166 MET A CA 1
ATOM 1301 C C . MET A 1 166 ? -56.463 -5.148 120.954 1.00 51.59 166 MET A C 1
ATOM 1303 O O . MET A 1 166 ? -56.139 -5.993 121.788 1.00 51.59 166 MET A O 1
ATOM 1307 N N . LEU A 1 167 ? -55.568 -4.461 120.243 1.00 50.41 167 LEU A N 1
ATOM 1308 C CA . LEU A 1 167 ? -54.121 -4.518 120.456 1.00 50.41 167 LEU A CA 1
ATOM 1309 C C . LEU A 1 167 ? -53.622 -3.167 120.979 1.00 50.41 167 LEU A C 1
ATOM 1311 O O . LEU A 1 167 ? -54.033 -2.113 120.498 1.00 50.41 167 LEU A O 1
ATOM 1315 N N . TYR A 1 168 ? -52.727 -3.198 121.967 1.00 56.56 168 TYR A N 1
ATOM 1316 C CA . TYR A 1 168 ? -52.114 -1.990 122.522 1.00 56.56 168 TYR A CA 1
ATOM 1317 C C . TYR A 1 168 ? -51.094 -1.401 121.525 1.00 56.56 168 TYR A C 1
ATOM 1319 O O . TYR A 1 168 ? -50.215 -2.141 121.070 1.00 56.56 168 TYR A O 1
ATOM 1327 N N . PRO A 1 169 ? -51.159 -0.091 121.209 1.00 63.44 169 PRO A N 1
ATOM 1328 C CA . PRO A 1 169 ? -50.431 0.496 120.078 1.00 63.44 169 PRO A CA 1
ATOM 1329 C C . PRO A 1 169 ? -48.903 0.461 120.225 1.00 63.44 169 PRO A C 1
ATOM 1331 O O . PRO A 1 169 ? -48.197 0.312 119.235 1.00 63.44 169 PRO A O 1
ATOM 1334 N N . ASP A 1 170 ? -48.372 0.530 121.449 1.00 65.81 170 ASP A N 1
ATOM 1335 C CA . ASP A 1 170 ? -46.922 0.515 121.699 1.00 65.81 170 ASP A CA 1
ATOM 1336 C C . ASP A 1 170 ? -46.286 -0.884 121.769 1.00 65.81 170 ASP A C 1
ATOM 1338 O O . ASP A 1 170 ? -45.087 -1.007 122.033 1.00 65.81 170 ASP A O 1
ATOM 1342 N N . SER A 1 171 ? -47.051 -1.948 121.502 1.00 79.12 171 SER A N 1
ATOM 1343 C CA . SER A 1 171 ? -46.502 -3.304 121.430 1.00 79.12 171 SER A CA 1
ATOM 1344 C C . SER A 1 171 ? -45.398 -3.403 120.359 1.00 79.12 171 SER A C 1
ATOM 1346 O O . SER A 1 171 ? -45.617 -2.969 119.224 1.00 79.12 171 SER A O 1
ATOM 1348 N N . PRO A 1 172 ? -44.244 -4.045 120.639 1.00 85.25 172 PRO A N 1
ATOM 1349 C CA . PRO A 1 172 ? -43.219 -4.322 119.626 1.00 85.25 172 PRO A CA 1
ATOM 1350 C C . PRO A 1 172 ? -43.747 -5.110 118.417 1.00 85.25 172 PRO A C 1
ATOM 1352 O O . PRO A 1 172 ? -43.216 -4.987 117.315 1.00 85.25 172 PRO A O 1
ATOM 1355 N N . LEU A 1 173 ? -44.821 -5.888 118.607 1.00 83.94 173 LEU A N 1
ATOM 1356 C CA . LEU A 1 173 ? -45.535 -6.563 117.524 1.00 83.94 173 LEU A CA 1
ATOM 1357 C C . LEU A 1 173 ? -46.206 -5.564 116.570 1.00 83.94 173 LEU A C 1
ATOM 1359 O O . LEU A 1 173 ? -46.163 -5.762 115.360 1.00 83.94 173 LEU A O 1
ATOM 1363 N N . MET A 1 174 ? -46.798 -4.493 117.106 1.00 83.25 174 MET A N 1
ATOM 1364 C CA . MET A 1 174 ? -47.551 -3.512 116.325 1.00 83.25 174 MET A CA 1
ATOM 1365 C C . MET A 1 174 ? -46.618 -2.675 115.447 1.00 83.25 174 MET A C 1
ATOM 1367 O O . MET A 1 174 ? -46.826 -2.601 114.241 1.00 83.25 174 MET A O 1
ATOM 1371 N N . LYS A 1 175 ? -45.493 -2.205 116.003 1.00 86.94 175 LYS A N 1
ATOM 1372 C CA . LYS A 1 175 ? -44.442 -1.506 115.235 1.00 86.94 175 LYS A CA 1
ATOM 1373 C C . LYS A 1 175 ? -43.910 -2.365 114.079 1.00 86.94 175 LYS A C 1
ATOM 1375 O O . LYS A 1 175 ? -43.708 -1.864 112.978 1.00 86.94 175 LYS A O 1
ATOM 1380 N N . ARG A 1 176 ? -43.774 -3.681 114.289 1.00 90.25 176 ARG A N 1
ATOM 1381 C CA . ARG A 1 176 ? -43.379 -4.627 113.232 1.00 90.25 176 ARG A CA 1
ATOM 1382 C C . ARG A 1 176 ? -44.480 -4.874 112.191 1.00 90.25 176 ARG A C 1
ATOM 1384 O O . ARG A 1 176 ? -44.164 -5.136 111.033 1.00 90.25 176 ARG A O 1
ATOM 1391 N N . ILE A 1 177 ? -45.758 -4.781 112.565 1.00 89.31 177 ILE A N 1
ATOM 1392 C CA . ILE A 1 177 ? -46.879 -4.785 111.612 1.00 89.31 177 ILE A CA 1
ATOM 1393 C C . ILE A 1 177 ? -46.844 -3.508 110.760 1.00 89.31 177 ILE A C 1
ATOM 1395 O O . ILE A 1 177 ? -46.960 -3.609 109.542 1.00 89.31 177 ILE A O 1
ATOM 1399 N N . ASP A 1 178 ? -46.595 -2.340 111.354 1.00 89.88 178 ASP A N 1
ATOM 1400 C CA . ASP A 1 178 ? -46.493 -1.065 110.628 1.00 89.88 178 ASP A CA 1
ATOM 1401 C C . ASP A 1 178 ? -45.298 -1.053 109.653 1.00 89.88 178 ASP A C 1
ATOM 1403 O O . ASP A 1 178 ? -45.419 -0.611 108.508 1.00 89.88 178 ASP A O 1
ATOM 1407 N N . GLU A 1 179 ? -44.149 -1.611 110.054 1.00 93.25 179 GLU A N 1
ATOM 1408 C CA . GLU A 1 179 ? -42.991 -1.844 109.176 1.00 93.25 179 GLU A CA 1
ATOM 1409 C C . GLU A 1 179 ? -43.329 -2.770 107.994 1.00 93.25 179 GLU A C 1
ATOM 1411 O O . GLU A 1 179 ? -42.940 -2.495 106.852 1.00 93.25 179 GLU A O 1
ATOM 1416 N N . LEU A 1 180 ? -44.083 -3.848 108.238 1.00 93.88 180 LEU A N 1
ATOM 1417 C CA . LEU A 1 180 ? -44.546 -4.770 107.196 1.00 93.88 180 LEU A CA 1
ATOM 1418 C C . LEU A 1 180 ? -45.579 -4.119 106.262 1.00 93.88 180 LEU A C 1
ATOM 1420 O O . LEU A 1 180 ? -45.514 -4.319 105.051 1.00 93.88 180 LEU A O 1
ATOM 1424 N N . GLN A 1 181 ? -46.483 -3.282 106.775 1.00 94.00 181 GLN A N 1
ATOM 1425 C CA . GLN A 1 181 ? -47.421 -2.515 105.949 1.00 94.00 181 GLN A CA 1
ATOM 1426 C C . GLN A 1 181 ? -46.691 -1.474 105.085 1.00 94.00 181 GLN A C 1
ATOM 1428 O O . GLN A 1 181 ? -46.957 -1.369 103.890 1.00 94.00 181 GLN A O 1
ATOM 1433 N N . ASN A 1 182 ? -45.717 -0.754 105.650 1.00 95.38 182 ASN A N 1
ATOM 1434 C CA . ASN A 1 182 ? -44.898 0.240 104.949 1.00 95.38 182 ASN A CA 1
ATOM 1435 C C . ASN A 1 182 ? -44.026 -0.401 103.851 1.00 95.38 182 ASN A C 1
ATOM 1437 O O . ASN A 1 182 ? -43.956 0.104 102.728 1.00 95.38 182 ASN A O 1
ATOM 1441 N N . THR A 1 183 ? -43.398 -1.546 104.134 1.00 94.25 183 THR A N 1
ATOM 1442 C CA . THR A 1 183 ? -42.634 -2.298 103.123 1.00 94.25 183 THR A CA 1
ATOM 1443 C C . THR A 1 183 ? -43.534 -2.901 102.044 1.00 94.25 183 THR A C 1
ATOM 1445 O O . THR A 1 183 ? -43.194 -2.793 100.867 1.00 94.25 183 THR A O 1
ATOM 1448 N N . ASN A 1 184 ? -44.713 -3.427 102.390 1.00 93.88 184 ASN A N 1
ATOM 1449 C CA . ASN A 1 184 ? -45.688 -3.905 101.406 1.00 93.88 184 ASN A CA 1
ATOM 1450 C C . ASN A 1 184 ? -46.217 -2.762 100.514 1.00 93.88 184 ASN A C 1
ATOM 1452 O O . ASN A 1 184 ? -46.259 -2.900 99.295 1.00 93.88 184 ASN A O 1
ATOM 1456 N N . ALA A 1 185 ? -46.515 -1.587 101.081 1.00 94.88 185 ALA A N 1
ATOM 1457 C CA . ALA A 1 185 ? -46.911 -0.402 100.316 1.00 94.88 185 ALA A CA 1
ATOM 1458 C C . ALA A 1 185 ? -45.811 0.061 99.339 1.00 94.88 185 ALA A C 1
ATOM 1460 O O . ALA A 1 185 ? -46.100 0.399 98.190 1.00 94.88 185 ALA A O 1
ATOM 1461 N N . LYS A 1 186 ? -44.538 0.014 99.759 1.00 95.06 186 LYS A N 1
ATOM 1462 C CA . LYS A 1 186 ? -43.382 0.289 98.886 1.00 95.06 186 LYS A CA 1
ATOM 1463 C C . LYS A 1 186 ? -43.238 -0.741 97.765 1.00 95.06 186 LYS A C 1
ATOM 1465 O O . LYS A 1 186 ? -42.993 -0.345 96.630 1.00 95.06 186 LYS A O 1
ATOM 1470 N N . LEU A 1 187 ? -43.419 -2.032 98.053 1.00 93.81 187 LEU A N 1
ATOM 1471 C CA . LEU A 1 187 ? -43.393 -3.095 97.040 1.00 93.81 187 LEU A CA 1
ATOM 1472 C C . LEU A 1 187 ? -44.551 -2.959 96.042 1.00 93.81 187 LEU A C 1
ATOM 1474 O O . LEU A 1 187 ? -44.334 -3.080 94.839 1.00 93.81 187 LEU A O 1
ATOM 1478 N N . PHE A 1 188 ? -45.757 -2.635 96.516 1.00 95.81 188 PHE A N 1
ATOM 1479 C CA . PHE A 1 188 ? -46.919 -2.376 95.666 1.00 95.81 188 PHE A CA 1
ATOM 1480 C C . PHE A 1 188 ? -46.686 -1.180 94.731 1.00 95.81 188 PHE A C 1
ATOM 1482 O O . PHE A 1 188 ? -46.914 -1.289 93.525 1.00 95.81 188 PHE A O 1
ATOM 1489 N N . GLN A 1 189 ? -46.170 -0.064 95.256 1.00 94.62 189 GLN A N 1
ATOM 1490 C CA . GLN A 1 189 ? -45.840 1.108 94.442 1.00 94.62 189 GLN A CA 1
ATOM 1491 C C . GLN A 1 189 ? -44.706 0.809 93.447 1.00 94.62 189 GLN A C 1
ATOM 1493 O O . GLN A 1 189 ? -44.840 1.131 92.271 1.00 94.62 189 GLN A O 1
ATOM 1498 N N . ALA A 1 190 ? -43.644 0.110 93.862 1.00 93.31 190 ALA A N 1
ATOM 1499 C CA . ALA A 1 190 ? -42.561 -0.298 92.966 1.00 93.31 190 ALA A CA 1
ATOM 1500 C C . ALA A 1 190 ? -43.046 -1.231 91.839 1.00 93.31 190 ALA A C 1
ATOM 1502 O O . ALA A 1 190 ? -42.620 -1.080 90.694 1.00 93.31 190 ALA A O 1
ATOM 1503 N N . ASN A 1 191 ? -43.970 -2.154 92.131 1.00 94.44 191 ASN A N 1
ATOM 1504 C CA . ASN A 1 191 ? -44.579 -3.021 91.123 1.00 94.44 191 ASN A CA 1
ATOM 1505 C C . ASN A 1 191 ? -45.479 -2.228 90.156 1.00 94.44 191 ASN A C 1
ATOM 1507 O O . ASN A 1 191 ? -45.421 -2.423 88.944 1.00 94.44 191 ASN A O 1
ATOM 1511 N N . LYS A 1 192 ? -46.261 -1.268 90.666 1.00 95.81 192 LYS A N 1
ATOM 1512 C CA . LYS A 1 192 ? -47.061 -0.341 89.849 1.00 95.81 192 LYS A CA 1
ATOM 1513 C C . LYS A 1 192 ? -46.184 0.514 88.924 1.00 95.81 192 LYS A C 1
ATOM 1515 O O . LYS A 1 192 ? -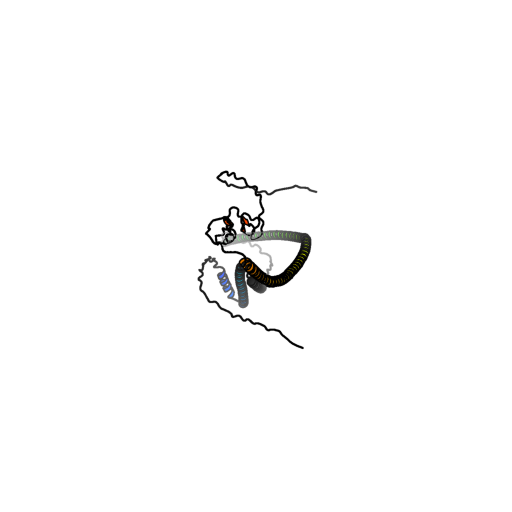46.503 0.660 87.743 1.00 95.81 192 LYS A O 1
ATOM 1520 N N . ASP A 1 193 ? -45.066 1.032 89.425 1.00 94.75 193 ASP A N 1
ATOM 1521 C CA . ASP A 1 193 ? -44.099 1.806 88.636 1.00 94.75 193 ASP A CA 1
ATOM 1522 C C . ASP A 1 193 ? -43.384 0.934 87.594 1.00 94.75 193 ASP A C 1
ATOM 1524 O O . ASP A 1 193 ? -43.152 1.379 86.468 1.00 94.75 193 ASP A O 1
ATOM 1528 N N . TRP A 1 194 ? -43.079 -0.323 87.931 1.00 96.62 194 TRP A N 1
ATOM 1529 C CA . TRP A 1 194 ? -42.522 -1.303 86.997 1.00 96.62 194 TRP A CA 1
ATOM 1530 C C . TRP A 1 194 ? -43.507 -1.647 85.873 1.00 96.62 194 TRP A C 1
ATOM 1532 O O . TRP A 1 194 ? -43.145 -1.526 84.704 1.00 96.62 194 TRP A O 1
ATOM 1542 N N . HIS A 1 195 ? -44.766 -1.966 86.196 1.00 94.75 195 HIS A N 1
ATOM 1543 C CA . HIS A 1 195 ? -45.824 -2.188 85.204 1.00 94.75 195 HIS A CA 1
ATOM 1544 C C . HIS A 1 195 ? -46.040 -0.963 84.304 1.00 94.75 195 HIS A C 1
ATOM 1546 O O . HIS A 1 195 ? -46.175 -1.111 83.090 1.00 94.75 195 HIS A O 1
ATOM 1552 N N . THR A 1 196 ? -46.013 0.247 84.873 1.00 96.12 196 THR A N 1
ATOM 1553 C CA . THR A 1 196 ? -46.157 1.498 84.110 1.00 96.12 196 THR A CA 1
ATOM 1554 C C . THR A 1 196 ? -45.003 1.678 83.118 1.00 96.12 196 THR A C 1
ATOM 1556 O O . THR A 1 196 ? -45.242 1.954 81.945 1.00 96.12 196 THR A O 1
ATOM 1559 N N . LYS A 1 197 ? -43.754 1.453 83.549 1.00 96.88 197 LYS A N 1
ATOM 1560 C CA . LYS A 1 197 ? -42.569 1.506 82.672 1.00 96.88 197 LYS A CA 1
ATOM 1561 C C . LYS A 1 197 ? -42.565 0.400 81.615 1.00 96.88 197 LYS A C 1
ATOM 1563 O O . LYS A 1 197 ? -42.150 0.647 80.486 1.00 96.88 197 LYS A O 1
ATOM 1568 N N . TRP A 1 198 ? -43.022 -0.803 81.961 1.00 97.38 198 TRP A N 1
ATOM 1569 C CA . TRP A 1 198 ? -43.126 -1.927 81.030 1.00 97.38 198 TRP A CA 1
ATOM 1570 C C . TRP A 1 198 ? -44.141 -1.644 79.918 1.00 97.38 198 TRP A C 1
ATOM 1572 O O . TRP A 1 198 ? -43.830 -1.834 78.744 1.00 97.38 198 TRP A O 1
ATOM 1582 N N . GLU A 1 199 ? -45.318 -1.116 80.260 1.00 97.31 199 GLU A N 1
ATOM 1583 C CA . GLU A 1 199 ? -46.348 -0.775 79.274 1.00 97.31 199 GLU A CA 1
ATOM 1584 C C . GLU A 1 199 ? -45.942 0.455 78.433 1.00 97.31 199 GLU A C 1
ATOM 1586 O O . GLU A 1 199 ? -46.128 0.446 77.219 1.00 97.31 199 GLU A O 1
ATOM 1591 N N . GLN A 1 200 ? -45.258 1.452 79.014 1.00 96.12 200 GLN A N 1
ATOM 1592 C CA . GLN A 1 200 ? -44.623 2.542 78.250 1.00 96.12 200 GLN A CA 1
ATOM 1593 C C . GLN A 1 200 ? -43.577 2.025 77.247 1.00 96.12 200 GLN A C 1
ATOM 1595 O O . GLN A 1 200 ? -43.573 2.442 76.089 1.00 96.12 200 GLN A O 1
ATOM 1600 N N . LEU A 1 201 ? -42.708 1.094 77.659 1.00 96.12 201 LEU A N 1
ATOM 1601 C CA . LEU A 1 201 ? -41.711 0.474 76.778 1.00 96.12 201 LEU A CA 1
ATOM 1602 C C . LEU A 1 201 ? -42.376 -0.353 75.667 1.00 96.12 201 LEU A C 1
ATOM 1604 O O . LEU A 1 201 ? -41.942 -0.306 74.516 1.00 96.12 201 LEU A O 1
ATOM 1608 N N . ARG A 1 202 ? -43.452 -1.075 75.994 1.00 97.44 202 ARG A N 1
ATOM 1609 C CA . ARG A 1 202 ? -44.254 -1.851 75.042 1.00 97.44 202 ARG A CA 1
ATOM 1610 C C . ARG A 1 202 ? -44.908 -0.956 73.991 1.00 97.44 202 ARG A C 1
ATOM 1612 O O . ARG A 1 202 ? -44.809 -1.262 72.806 1.00 97.44 202 ARG A O 1
ATOM 1619 N N . GLN A 1 203 ? -45.526 0.149 74.404 1.00 96.56 203 GLN A N 1
ATOM 1620 C CA . GLN A 1 203 ? -46.142 1.124 73.498 1.00 96.56 203 GLN A CA 1
ATOM 1621 C C . GLN A 1 203 ? -45.085 1.835 72.645 1.00 96.56 203 GLN A C 1
ATOM 1623 O O . GLN A 1 203 ? -45.237 1.919 71.432 1.00 96.56 203 GLN A O 1
ATOM 1628 N N . SER A 1 204 ? -43.954 2.236 73.234 1.00 96.94 204 SER A N 1
ATOM 1629 C CA . SER A 1 204 ? -42.817 2.790 72.488 1.00 96.94 204 SER A CA 1
ATOM 1630 C C . SER A 1 204 ? -42.320 1.828 71.398 1.00 96.94 204 SER A C 1
ATOM 1632 O O . SER A 1 204 ? -42.206 2.231 70.241 1.00 96.94 204 SER A O 1
ATOM 1634 N N . LYS A 1 205 ? -42.125 0.541 71.723 1.00 96.75 205 LYS A N 1
ATOM 1635 C CA . LYS A 1 205 ? -41.722 -0.488 70.748 1.00 96.75 205 LYS A CA 1
ATOM 1636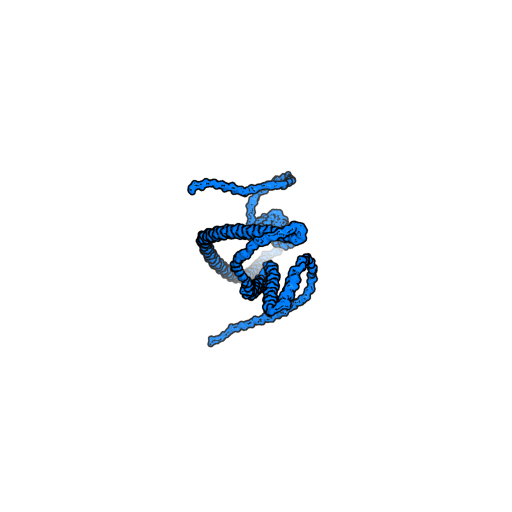 C C . LYS A 1 205 ? -42.814 -0.846 69.736 1.00 96.75 205 LYS A C 1
ATOM 1638 O O . LYS A 1 205 ? -42.489 -1.280 68.631 1.00 96.75 205 LYS A O 1
ATOM 1643 N N . HIS A 1 206 ? -44.090 -0.653 70.068 1.00 96.12 206 HIS A N 1
ATOM 1644 C CA . HIS A 1 206 ? -45.188 -0.786 69.111 1.00 96.12 206 HIS A CA 1
ATOM 1645 C C . HIS A 1 206 ? -45.161 0.353 68.085 1.00 96.12 206 HIS A C 1
ATOM 1647 O O . HIS A 1 206 ? -45.183 0.074 66.887 1.00 96.12 206 HIS A O 1
ATOM 1653 N N . ASN A 1 207 ? -45.028 1.601 68.541 1.00 96.25 207 ASN A N 1
ATOM 1654 C CA . ASN A 1 207 ? -44.976 2.788 67.687 1.00 96.25 207 ASN A CA 1
ATOM 1655 C C . ASN A 1 207 ? -43.747 2.758 66.760 1.00 96.25 207 ASN A C 1
ATOM 1657 O O . ASN A 1 207 ? -43.872 2.990 65.562 1.00 96.25 207 ASN A O 1
ATOM 1661 N N . GLU A 1 208 ? -42.576 2.382 67.284 1.00 97.12 208 GLU A N 1
ATOM 1662 C CA . GLU A 1 208 ? -41.342 2.179 66.506 1.00 97.12 208 GLU A CA 1
ATOM 1663 C C . GLU A 1 208 ? -41.533 1.135 65.390 1.00 97.12 208 GLU A C 1
ATOM 1665 O O . GLU A 1 208 ? -41.091 1.330 64.256 1.00 97.12 208 GLU A O 1
ATOM 1670 N N . LYS A 1 209 ? -42.256 0.043 65.675 1.00 96.44 209 LYS A N 1
ATOM 1671 C CA . LYS A 1 209 ? -42.596 -0.980 64.678 1.00 96.44 209 LYS A CA 1
ATOM 1672 C C . LYS A 1 209 ? -43.553 -0.451 63.602 1.00 96.44 209 LYS A C 1
ATOM 1674 O O . LYS A 1 209 ? -43.399 -0.818 62.439 1.00 96.44 209 LYS A O 1
ATOM 1679 N N . GLU A 1 210 ? -44.521 0.394 63.955 1.00 96.81 210 GLU A N 1
ATOM 1680 C CA . GLU A 1 210 ? -45.448 1.001 62.987 1.00 96.81 210 GLU A CA 1
ATOM 1681 C C . GLU A 1 210 ? -44.778 2.078 62.122 1.00 96.81 210 GLU A C 1
ATOM 1683 O O . GLU A 1 210 ? -45.027 2.138 60.915 1.00 96.81 210 GLU A O 1
ATOM 1688 N N . GLU A 1 211 ? -43.861 2.863 62.689 1.00 97.25 211 GLU A N 1
ATOM 1689 C CA . GLU A 1 211 ? -43.026 3.817 61.951 1.00 97.25 211 GLU A CA 1
ATOM 1690 C C . GLU A 1 211 ? -42.134 3.091 60.929 1.00 97.25 211 GLU A C 1
ATOM 1692 O O . GLU A 1 211 ? -42.104 3.458 59.751 1.00 97.25 211 GLU A O 1
ATOM 1697 N N . LEU A 1 212 ? -41.463 2.009 61.343 1.00 95.38 212 LEU A N 1
ATOM 1698 C CA . LEU A 1 212 ? -40.647 1.178 60.453 1.00 95.38 212 LEU A CA 1
ATOM 1699 C C . LEU A 1 212 ? -41.485 0.486 59.367 1.00 95.38 212 LEU A C 1
ATOM 1701 O O . LEU A 1 212 ? -41.087 0.489 58.203 1.00 95.38 212 LEU A O 1
ATOM 1705 N N . ALA A 1 213 ? -42.666 -0.045 59.703 1.00 95.06 213 ALA A N 1
ATOM 1706 C CA . ALA A 1 213 ? -43.580 -0.632 58.720 1.00 95.06 213 ALA A CA 1
ATOM 1707 C C . ALA A 1 213 ? -44.108 0.405 57.708 1.00 95.06 213 ALA A C 1
ATOM 1709 O O . ALA A 1 213 ? -44.309 0.083 56.536 1.00 95.06 213 ALA A O 1
ATOM 1710 N N . SER A 1 214 ? -44.299 1.655 58.138 1.00 96.62 214 SER A N 1
ATOM 1711 C CA . SER A 1 214 ? -44.713 2.762 57.268 1.00 96.62 214 SER A CA 1
ATOM 1712 C C . SER A 1 214 ? -43.585 3.201 56.328 1.00 96.62 214 SER A C 1
ATOM 1714 O O . SER A 1 214 ? -43.819 3.378 55.132 1.00 96.62 214 SER A O 1
ATOM 1716 N N . ARG A 1 215 ? -42.344 3.295 56.831 1.00 96.50 215 ARG A N 1
ATOM 1717 C CA . ARG A 1 215 ? -41.149 3.550 56.004 1.00 96.50 215 ARG A CA 1
ATOM 1718 C C . ARG A 1 215 ? -40.910 2.449 54.972 1.00 96.50 215 ARG A C 1
ATOM 1720 O O . ARG A 1 215 ? -40.602 2.760 53.825 1.00 96.50 215 ARG A O 1
ATOM 1727 N N . LEU A 1 216 ? -41.087 1.183 55.356 1.00 93.69 216 LEU A N 1
ATOM 1728 C CA . LEU A 1 216 ? -40.908 0.041 54.458 1.00 93.69 216 LEU A CA 1
ATOM 1729 C C . LEU A 1 216 ? -41.886 0.101 53.273 1.00 93.69 216 LEU A C 1
ATOM 1731 O O . LEU A 1 216 ? -41.446 0.041 52.129 1.00 93.69 216 LEU A O 1
ATOM 1735 N N . LYS A 1 217 ? -43.179 0.351 53.525 1.00 96.69 217 LYS A N 1
ATOM 1736 C CA . LYS A 1 217 ? -44.186 0.532 52.460 1.00 96.69 217 LYS A CA 1
ATOM 1737 C C . LYS A 1 217 ? -43.878 1.704 51.523 1.00 96.69 217 LYS A C 1
ATOM 1739 O O . LYS A 1 217 ? -44.117 1.607 50.321 1.00 96.69 217 LYS A O 1
ATOM 1744 N N . ALA A 1 218 ? -43.350 2.810 52.053 1.00 95.38 218 ALA A N 1
ATOM 1745 C CA . ALA A 1 218 ? -42.951 3.953 51.231 1.00 95.38 218 ALA A CA 1
ATOM 1746 C C . ALA A 1 218 ? -41.796 3.590 50.276 1.00 95.38 218 ALA A C 1
ATOM 1748 O O . ALA A 1 218 ? -41.860 3.905 49.087 1.00 95.38 218 ALA A O 1
ATOM 1749 N N . ALA A 1 219 ? -40.790 2.859 50.770 1.00 92.81 219 ALA A N 1
ATOM 1750 C CA . ALA A 1 219 ? -39.681 2.367 49.955 1.00 92.81 219 ALA A CA 1
ATOM 1751 C C . ALA A 1 219 ? -40.126 1.327 48.904 1.00 92.81 219 ALA A C 1
ATOM 1753 O O . ALA A 1 219 ? -39.612 1.325 47.787 1.00 92.81 219 ALA A O 1
ATOM 1754 N N . GLU A 1 220 ? -41.103 0.467 49.214 1.00 93.19 220 GLU A N 1
ATOM 1755 C CA . GLU A 1 220 ? -41.663 -0.499 48.255 1.00 93.19 220 GLU A CA 1
ATOM 1756 C C . GLU A 1 220 ? -42.336 0.189 47.052 1.00 93.19 220 GLU A C 1
ATOM 1758 O O . GLU A 1 220 ? -42.090 -0.193 45.903 1.00 93.19 220 GLU A O 1
ATOM 1763 N N . GLU A 1 221 ? -43.135 1.237 47.285 1.00 97.06 221 GLU A N 1
ATOM 1764 C CA . GLU A 1 221 ? -43.753 2.021 46.205 1.00 97.06 221 GLU A CA 1
ATOM 1765 C C . GLU A 1 221 ? -42.727 2.868 45.425 1.00 97.06 221 GLU A C 1
ATOM 1767 O O . GLU A 1 221 ? -42.853 3.014 44.206 1.00 97.06 221 GLU A O 1
ATOM 1772 N N . GLU A 1 222 ? -41.658 3.357 46.065 1.00 96.38 222 GLU A N 1
ATOM 1773 C CA . GLU A 1 222 ? -40.548 4.021 45.365 1.00 96.38 222 GLU A CA 1
ATOM 1774 C C . GLU A 1 222 ? -39.779 3.048 44.451 1.00 96.38 222 GLU A C 1
ATOM 1776 O O . GLU A 1 222 ? -39.577 3.334 43.268 1.00 96.38 222 GLU A O 1
ATOM 1781 N N . ILE A 1 223 ? -39.438 1.851 44.941 1.00 90.56 223 ILE A N 1
ATOM 1782 C CA . ILE A 1 223 ? -38.811 0.784 44.141 1.00 90.56 223 ILE A CA 1
ATOM 1783 C C . ILE A 1 223 ? -39.698 0.405 42.945 1.00 90.56 223 ILE A C 1
ATOM 1785 O O . ILE A 1 223 ? -39.207 0.208 41.831 1.00 90.56 223 ILE A O 1
ATOM 1789 N N . LYS A 1 224 ? -41.015 0.322 43.149 1.00 96.38 224 LYS A N 1
ATOM 1790 C CA . LYS A 1 224 ? -42.011 0.041 42.105 1.00 96.38 224 LYS A CA 1
ATOM 1791 C C . LYS A 1 224 ? -42.081 1.157 41.053 1.00 96.38 224 LYS A C 1
ATOM 1793 O O . LYS A 1 224 ? -42.110 0.849 39.860 1.00 96.38 224 LYS A O 1
ATOM 1798 N N . LYS A 1 225 ? -42.024 2.431 41.463 1.00 96.56 225 LYS A N 1
ATOM 1799 C CA . LYS A 1 225 ? -41.925 3.592 40.559 1.00 96.56 225 LYS A CA 1
ATOM 1800 C C . LYS A 1 225 ? -40.642 3.545 39.719 1.00 96.56 225 LYS A C 1
ATOM 1802 O O . LYS A 1 225 ? -40.720 3.632 38.495 1.00 96.56 225 LYS A O 1
ATOM 1807 N N . LEU A 1 226 ? -39.485 3.338 40.351 1.00 94.62 226 LEU A N 1
ATOM 1808 C CA . LEU A 1 226 ? -38.186 3.265 39.667 1.00 94.62 226 LEU A CA 1
ATOM 1809 C C . LEU A 1 226 ? -38.122 2.097 38.667 1.00 94.62 226 LEU A C 1
ATOM 1811 O O . LEU A 1 226 ? -37.618 2.258 37.558 1.00 94.62 226 LEU A O 1
ATOM 1815 N N . ARG A 1 227 ? -38.701 0.935 39.001 1.00 93.94 227 ARG A N 1
ATOM 1816 C CA . ARG A 1 227 ? -38.825 -0.201 38.066 1.00 93.94 227 ARG A CA 1
ATOM 1817 C C . ARG A 1 227 ? -39.656 0.145 36.825 1.00 93.94 227 ARG A C 1
ATOM 1819 O O . ARG A 1 227 ? -39.272 -0.237 35.722 1.00 93.94 227 ARG A O 1
ATOM 1826 N N . ALA A 1 228 ? -40.759 0.880 36.979 1.00 94.56 228 ALA A N 1
ATOM 1827 C CA . ALA A 1 228 ? -41.570 1.329 35.844 1.00 94.56 228 ALA A CA 1
ATOM 1828 C C . ALA A 1 228 ? -40.824 2.346 34.956 1.00 94.56 228 ALA A C 1
ATOM 1830 O O . ALA A 1 228 ? -40.934 2.302 33.728 1.00 94.56 228 ALA A O 1
ATOM 1831 N N . GLU A 1 229 ? -40.020 3.225 35.559 1.00 96.38 229 GLU A N 1
ATOM 1832 C CA . GLU A 1 229 ? -39.175 4.181 34.838 1.00 96.38 229 GLU A CA 1
ATOM 1833 C C . GLU A 1 229 ? -38.070 3.484 34.027 1.00 96.38 229 GLU A C 1
ATOM 1835 O O . GLU A 1 229 ? -37.912 3.777 32.841 1.00 96.38 229 GLU A O 1
ATOM 1840 N N . ILE A 1 230 ? -37.387 2.489 34.606 1.00 92.38 230 ILE A N 1
ATOM 1841 C CA . ILE A 1 230 ? -36.383 1.666 33.907 1.00 92.38 230 ILE A CA 1
ATOM 1842 C C . ILE A 1 230 ? -36.986 1.003 32.658 1.00 92.38 230 ILE A C 1
ATOM 1844 O O . ILE A 1 230 ? -36.430 1.141 31.570 1.00 92.38 230 ILE A O 1
ATOM 1848 N N . VAL A 1 231 ? -38.157 0.362 32.767 1.00 95.38 231 VAL A N 1
ATOM 1849 C CA . VAL A 1 231 ? -38.836 -0.274 31.617 1.00 95.38 231 VAL A CA 1
ATOM 1850 C C . VAL A 1 231 ? -39.217 0.751 30.534 1.00 95.38 231 VAL A C 1
ATOM 1852 O O . VAL A 1 231 ? -39.100 0.471 29.339 1.00 95.38 231 VAL A O 1
ATOM 1855 N N . SER A 1 232 ? -39.620 1.965 30.926 1.00 95.38 232 SER A N 1
ATOM 1856 C CA . SER A 1 232 ? -39.893 3.069 29.991 1.00 95.38 232 SER A CA 1
ATOM 1857 C C . SER A 1 232 ? -38.631 3.510 29.234 1.00 95.38 232 SER A C 1
ATOM 1859 O O . SER A 1 232 ? -38.670 3.713 28.017 1.00 95.38 232 SER A O 1
ATOM 1861 N N . LEU A 1 233 ? -37.493 3.611 29.927 1.00 92.75 233 LEU A N 1
ATOM 1862 C CA . LEU A 1 233 ? -36.199 3.958 29.332 1.00 92.75 233 LEU A CA 1
ATOM 1863 C C . LEU A 1 233 ? -35.656 2.845 28.422 1.00 92.75 233 LEU A C 1
ATOM 1865 O O . LEU A 1 233 ? -35.170 3.142 27.330 1.00 92.75 233 LEU A O 1
ATOM 1869 N N . GLU A 1 234 ? -35.791 1.574 28.808 1.00 92.38 234 GLU A N 1
ATOM 1870 C CA . GLU A 1 234 ? -35.402 0.434 27.969 1.00 92.38 234 GLU A CA 1
ATOM 1871 C C . GLU A 1 234 ? -36.165 0.398 26.643 1.00 92.38 234 GLU A C 1
ATOM 1873 O O . GLU A 1 234 ? -35.568 0.146 25.596 1.00 92.38 234 GLU A O 1
ATOM 1878 N N . ASN A 1 235 ? -37.474 0.659 26.665 1.00 92.19 235 ASN A N 1
ATOM 1879 C CA . ASN A 1 235 ? -38.283 0.657 25.448 1.00 92.19 235 ASN A CA 1
ATOM 1880 C C . ASN A 1 235 ? -37.919 1.838 24.536 1.00 92.19 235 ASN A C 1
ATOM 1882 O O . ASN A 1 235 ? -37.641 1.623 23.359 1.00 92.19 235 ASN A O 1
ATOM 1886 N N . LYS A 1 236 ? -37.738 3.049 25.085 1.00 91.50 236 LYS A N 1
ATOM 1887 C CA . LYS A 1 236 ? -37.194 4.196 24.327 1.00 91.50 236 LYS A CA 1
ATOM 1888 C C . LYS A 1 236 ? -35.817 3.896 23.714 1.00 91.50 236 LYS A C 1
ATOM 1890 O O . LYS A 1 236 ? -35.523 4.341 22.605 1.00 91.50 236 LYS A O 1
ATOM 1895 N N . ALA A 1 237 ? -34.971 3.130 24.407 1.00 85.31 237 ALA A N 1
ATOM 1896 C CA . ALA A 1 237 ? -33.664 2.716 23.900 1.00 85.31 237 ALA A CA 1
ATOM 1897 C C . ALA A 1 237 ? -33.751 1.660 22.778 1.00 85.31 237 ALA A C 1
ATOM 1899 O O . ALA A 1 237 ? -32.900 1.670 21.885 1.00 85.31 237 ALA A O 1
ATOM 1900 N N . LYS A 1 238 ? -34.764 0.780 22.785 1.00 86.38 238 LYS A N 1
ATOM 1901 C CA . LYS A 1 238 ? -35.062 -0.153 21.678 1.00 86.38 238 LYS A CA 1
ATOM 1902 C C . LYS A 1 238 ? -35.554 0.616 20.449 1.00 86.38 238 LYS A C 1
ATOM 1904 O O . LYS A 1 238 ? -34.903 0.545 19.409 1.00 86.38 238 LYS A O 1
ATOM 1909 N N . ASP A 1 239 ? -36.581 1.455 20.607 1.00 81.44 239 ASP A N 1
ATOM 1910 C CA . ASP A 1 239 ? -37.137 2.300 19.537 1.00 81.44 239 ASP A CA 1
ATOM 1911 C C . ASP A 1 239 ? -36.057 3.140 18.840 1.00 81.44 239 ASP A C 1
ATOM 1913 O O . ASP A 1 239 ? -36.043 3.276 17.613 1.00 81.44 239 ASP A O 1
ATOM 1917 N N . LYS A 1 240 ? -35.132 3.711 19.625 1.00 81.88 240 LYS A N 1
ATOM 1918 C CA . LYS A 1 240 ? -34.008 4.493 19.104 1.00 81.88 240 LYS A CA 1
ATOM 1919 C C . LYS A 1 240 ? -33.024 3.623 18.314 1.00 81.88 240 LYS A C 1
ATOM 1921 O O . LYS A 1 240 ? -32.655 3.998 17.203 1.00 81.88 240 LYS A O 1
ATOM 1926 N N . LYS A 1 241 ? -32.641 2.449 18.836 1.00 75.81 241 LYS A N 1
ATOM 1927 C CA . LYS A 1 241 ? -31.744 1.504 18.142 1.00 75.81 241 LYS A CA 1
ATOM 1928 C C . LYS A 1 241 ? -32.324 1.010 16.817 1.00 75.81 241 LYS A C 1
ATOM 1930 O O . LYS A 1 241 ? -31.584 0.930 15.839 1.00 75.81 241 LYS A O 1
ATOM 1935 N N . GLU A 1 242 ? -33.618 0.707 16.764 1.00 76.06 242 GLU A N 1
ATOM 1936 C CA . GLU A 1 242 ? -34.269 0.239 15.534 1.00 76.06 242 GLU A CA 1
ATOM 1937 C C . GLU A 1 242 ? -34.306 1.330 14.454 1.00 76.06 242 GLU A C 1
ATOM 1939 O O . GLU A 1 242 ? -33.986 1.056 13.295 1.00 76.06 242 GLU A O 1
ATOM 1944 N N . LYS A 1 243 ? -34.608 2.579 14.836 1.00 73.25 243 LYS A N 1
ATOM 1945 C CA . LYS A 1 243 ? -34.644 3.731 13.918 1.00 73.25 243 LYS A CA 1
ATOM 1946 C C . LYS A 1 243 ? -33.249 4.136 13.425 1.00 73.25 243 LYS A C 1
ATOM 1948 O O . LYS A 1 243 ? -33.054 4.310 12.223 1.00 73.25 243 LYS A O 1
ATOM 1953 N N . GLU A 1 244 ? -32.266 4.250 14.319 1.00 67.12 244 GLU A N 1
ATOM 1954 C CA . GLU A 1 244 ? -30.900 4.666 13.958 1.00 67.12 244 GLU A CA 1
ATOM 1955 C C . GLU A 1 244 ? -30.118 3.562 13.226 1.00 67.12 244 GLU A C 1
ATOM 1957 O O . GLU A 1 244 ? -29.345 3.851 12.309 1.00 67.12 244 GLU A O 1
ATOM 1962 N N . GLY A 1 245 ? -30.337 2.291 13.583 1.00 60.44 245 GLY A N 1
ATOM 1963 C CA . GLY A 1 245 ? -29.669 1.150 12.959 1.00 60.44 245 GLY A CA 1
ATOM 1964 C C . GLY A 1 245 ? -30.062 0.961 11.493 1.00 60.44 245 GLY A C 1
ATOM 1965 O O . GLY A 1 245 ? -29.198 0.955 10.615 1.00 60.44 245 GLY A O 1
ATOM 1966 N N . ASN A 1 246 ? -31.363 0.844 11.208 1.00 61.50 246 ASN A N 1
ATOM 1967 C CA . ASN A 1 246 ? -31.847 0.473 9.870 1.00 61.50 246 ASN A CA 1
ATOM 1968 C C . ASN A 1 246 ? -31.538 1.513 8.779 1.00 61.50 246 ASN A C 1
ATOM 1970 O O . ASN A 1 246 ? -31.451 1.150 7.607 1.00 61.50 246 ASN A O 1
ATOM 1974 N N . SER A 1 247 ? -31.372 2.789 9.143 1.00 69.62 247 SER A N 1
ATOM 1975 C CA . SER A 1 247 ? -30.960 3.834 8.199 1.00 69.62 247 SER A CA 1
ATOM 1976 C C . SER A 1 247 ? -29.453 3.766 7.915 1.00 69.62 247 SER A C 1
ATOM 1978 O O . SER A 1 247 ? -29.025 3.596 6.772 1.00 69.62 247 SER A O 1
ATOM 1980 N N . ARG A 1 248 ? -28.631 3.791 8.975 1.00 70.56 248 ARG A N 1
ATOM 1981 C CA . ARG A 1 248 ? -27.171 3.943 8.866 1.00 70.56 248 ARG A CA 1
ATOM 1982 C C . ARG A 1 248 ? -26.451 2.717 8.297 1.00 70.56 248 ARG A C 1
ATOM 1984 O O . ARG A 1 248 ? -25.363 2.859 7.744 1.00 70.56 248 ARG A O 1
ATOM 1991 N N . TYR A 1 249 ? -27.028 1.519 8.424 1.00 73.62 249 TYR A N 1
ATOM 1992 C CA . TYR A 1 249 ? -26.490 0.326 7.757 1.00 73.62 249 TYR A CA 1
ATOM 1993 C C . TYR A 1 249 ? -26.755 0.341 6.245 1.00 73.62 249 TYR A C 1
ATOM 1995 O O . TYR A 1 249 ? -25.828 0.094 5.480 1.00 73.62 249 TYR A O 1
ATOM 2003 N N . LYS A 1 250 ? -27.961 0.724 5.800 1.00 76.44 250 LYS A N 1
ATOM 2004 C CA . LYS A 1 250 ? -28.295 0.796 4.364 1.00 76.44 250 LYS A CA 1
ATOM 2005 C C . LYS A 1 250 ? -27.433 1.813 3.619 1.00 76.44 250 LYS A C 1
ATOM 2007 O O . LYS A 1 250 ? -26.938 1.514 2.538 1.00 76.44 250 LYS A O 1
ATOM 2012 N N . GLU A 1 251 ? -27.205 2.981 4.219 1.00 80.06 251 GLU A N 1
ATOM 2013 C CA . GLU A 1 251 ? -26.300 3.996 3.666 1.00 80.06 251 GLU A CA 1
ATOM 2014 C C . GLU A 1 251 ? -24.885 3.422 3.459 1.00 80.06 251 GLU A C 1
ATOM 2016 O O . GLU A 1 251 ? -24.333 3.483 2.357 1.00 80.06 251 GLU A O 1
ATOM 2021 N N . LYS A 1 252 ? -24.328 2.769 4.488 1.00 81.25 252 LYS A N 1
ATOM 2022 C CA . LYS A 1 252 ? -23.006 2.132 4.417 1.00 81.25 252 LYS A CA 1
ATOM 2023 C C . LYS A 1 252 ? -22.935 1.017 3.379 1.00 81.25 252 LYS A C 1
ATOM 2025 O O . LYS A 1 252 ? -21.940 0.947 2.666 1.00 81.25 252 LYS A O 1
ATOM 2030 N N . ASP A 1 253 ? -23.965 0.187 3.246 1.00 83.94 253 ASP A N 1
ATOM 2031 C CA . ASP A 1 253 ? -23.991 -0.863 2.223 1.00 83.94 253 ASP A CA 1
ATOM 2032 C C . ASP A 1 253 ? -23.997 -0.272 0.804 1.00 83.94 253 ASP A C 1
ATOM 2034 O O . ASP A 1 253 ? -23.287 -0.781 -0.066 1.00 83.94 253 ASP A O 1
ATOM 2038 N N . THR A 1 254 ? -24.691 0.851 0.566 1.00 88.62 254 THR A N 1
ATOM 2039 C CA . THR A 1 254 ? -24.610 1.553 -0.732 1.00 88.62 254 THR A CA 1
ATOM 2040 C C . THR A 1 254 ? -23.228 2.162 -0.990 1.00 88.62 254 THR A C 1
ATOM 2042 O O . THR A 1 254 ? -22.707 2.033 -2.098 1.00 88.62 254 THR A O 1
ATOM 2045 N N . GLN A 1 255 ? -22.578 2.735 0.030 1.00 91.31 255 GLN A N 1
ATOM 2046 C CA . GLN A 1 255 ? -21.204 3.246 -0.071 1.00 91.31 255 GLN A CA 1
ATOM 2047 C C . GLN A 1 255 ? -20.194 2.113 -0.339 1.00 91.31 255 GLN A C 1
ATOM 2049 O O . GLN A 1 255 ? -19.315 2.250 -1.187 1.00 91.31 255 GLN A O 1
ATOM 2054 N N . ILE A 1 256 ? -20.345 0.963 0.327 1.00 89.94 256 ILE A N 1
ATOM 2055 C CA . ILE A 1 256 ? -19.526 -0.240 0.107 1.00 89.94 256 ILE A CA 1
ATOM 2056 C C . ILE A 1 256 ? -19.765 -0.826 -1.294 1.00 89.94 256 ILE A C 1
ATOM 2058 O O . ILE A 1 256 ? -18.823 -1.324 -1.909 1.00 89.94 256 ILE A O 1
ATOM 2062 N N . GLY A 1 257 ? -20.994 -0.760 -1.814 1.00 92.06 257 GLY A N 1
ATOM 2063 C CA . GLY A 1 257 ? -21.313 -1.113 -3.199 1.00 92.06 257 GLY A CA 1
ATOM 2064 C C . GLY A 1 257 ? -20.555 -0.240 -4.201 1.00 92.06 257 GLY A C 1
ATOM 2065 O O . GLY A 1 257 ? -19.795 -0.764 -5.014 1.00 92.06 257 GLY A O 1
ATOM 2066 N N . LEU A 1 258 ? -20.681 1.084 -4.072 1.00 94.62 258 LEU A N 1
ATOM 2067 C CA . LEU A 1 258 ? -20.010 2.057 -4.940 1.00 94.62 258 LEU A CA 1
ATOM 2068 C C . LEU A 1 258 ? -18.477 1.917 -4.903 1.00 94.62 258 LEU A C 1
ATOM 2070 O O . LEU A 1 258 ? -17.827 1.933 -5.946 1.00 94.62 258 LEU A O 1
ATOM 2074 N N . LEU A 1 259 ? -17.891 1.711 -3.719 1.00 94.06 259 LEU A N 1
ATOM 2075 C CA . LEU A 1 259 ? -16.447 1.494 -3.566 1.00 94.06 259 LEU A CA 1
ATOM 2076 C C . LEU A 1 259 ? -15.967 0.197 -4.241 1.00 94.06 259 LEU A C 1
ATOM 2078 O O . LEU A 1 259 ? -14.872 0.174 -4.802 1.00 94.06 259 LEU A O 1
ATOM 2082 N N . LYS A 1 260 ? -16.769 -0.878 -4.233 1.00 90.81 260 LYS A N 1
ATOM 2083 C CA . LYS A 1 260 ? -16.452 -2.124 -4.960 1.00 90.81 260 LYS A CA 1
ATOM 2084 C C . LYS A 1 260 ? -16.507 -1.932 -6.475 1.00 90.81 260 LYS A C 1
ATOM 2086 O O . LYS A 1 260 ? -15.660 -2.475 -7.184 1.00 90.81 260 LYS A O 1
ATOM 2091 N N . GLU A 1 261 ? -17.468 -1.157 -6.969 1.00 94.44 261 GLU A N 1
ATOM 2092 C CA . GLU A 1 261 ? -17.581 -0.824 -8.391 1.00 94.44 261 GLU A CA 1
ATOM 2093 C C . GLU A 1 261 ? -16.386 0.024 -8.855 1.00 94.44 261 GLU A C 1
ATOM 2095 O O . GLU A 1 261 ? -15.689 -0.362 -9.793 1.00 94.44 261 GLU A O 1
ATOM 2100 N N . GLN A 1 262 ? -16.047 1.090 -8.120 1.00 93.69 262 GLN A N 1
ATOM 2101 C CA . GLN A 1 262 ? -14.852 1.907 -8.372 1.00 93.69 262 GLN A CA 1
ATOM 2102 C C . GLN A 1 262 ? -13.562 1.071 -8.364 1.00 93.69 262 GLN A C 1
ATOM 2104 O O . GLN A 1 262 ? -12.762 1.159 -9.295 1.00 93.69 262 GLN A O 1
ATOM 2109 N N . MET A 1 263 ? -13.375 0.204 -7.360 1.00 93.31 263 MET A N 1
ATOM 2110 C CA . MET A 1 263 ? -12.226 -0.710 -7.284 1.00 93.31 263 MET A CA 1
ATOM 2111 C C . MET A 1 263 ? -12.149 -1.646 -8.502 1.00 93.31 263 MET A C 1
ATOM 2113 O O . MET A 1 263 ? -11.061 -1.949 -8.990 1.00 93.31 263 MET A O 1
ATOM 2117 N N . THR A 1 264 ? -13.299 -2.083 -9.023 1.00 92.38 264 THR A N 1
ATOM 2118 C CA . THR A 1 264 ? -13.373 -2.945 -10.211 1.00 92.38 264 THR A CA 1
ATOM 2119 C C . THR A 1 264 ? -12.937 -2.200 -11.475 1.00 92.38 264 THR A C 1
ATOM 2121 O O . THR A 1 264 ? -12.194 -2.767 -12.275 1.00 92.38 264 THR A O 1
ATOM 2124 N N . VAL A 1 265 ? -13.322 -0.927 -11.634 1.00 94.25 265 VAL A N 1
ATOM 2125 C CA . VAL A 1 265 ? -12.861 -0.075 -12.748 1.00 94.25 265 VAL A CA 1
ATOM 2126 C C . VAL A 1 265 ? -11.346 0.147 -12.674 1.00 94.25 265 VAL A C 1
ATOM 2128 O O . VAL A 1 265 ? -10.650 -0.127 -13.650 1.00 94.25 265 VAL A O 1
ATOM 2131 N N . PHE A 1 266 ? -10.808 0.522 -11.506 1.00 94.12 266 PHE A N 1
ATOM 2132 C CA . PHE A 1 266 ? -9.359 0.706 -11.325 1.00 94.12 266 PHE A CA 1
ATOM 2133 C C . PHE A 1 266 ? -8.545 -0.553 -11.665 1.00 94.12 266 PHE A C 1
ATOM 2135 O O . PHE A 1 266 ? -7.484 -0.452 -12.281 1.00 94.12 266 PHE A O 1
ATOM 2142 N N . LEU A 1 267 ? -9.038 -1.745 -11.309 1.00 92.25 267 LEU A N 1
ATOM 2143 C CA . LEU A 1 267 ? -8.384 -3.005 -11.672 1.00 92.25 267 LEU A CA 1
ATOM 2144 C C . LEU A 1 267 ? -8.414 -3.265 -13.187 1.00 92.25 267 LEU A C 1
ATOM 2146 O O . LEU A 1 267 ? -7.421 -3.747 -13.730 1.00 92.25 267 LEU A O 1
ATOM 2150 N N . GLN A 1 268 ? -9.508 -2.927 -13.879 1.00 93.00 268 GLN A N 1
ATOM 2151 C CA . GLN A 1 268 ? -9.605 -3.066 -15.338 1.00 93.00 268 GLN A CA 1
ATOM 2152 C C . GLN A 1 268 ? -8.659 -2.108 -16.075 1.00 93.00 268 GLN A C 1
ATOM 2154 O O . GLN A 1 268 ? -7.966 -2.542 -17.000 1.00 93.00 268 GLN A O 1
ATOM 2159 N N . ASP A 1 269 ? -8.578 -0.846 -15.647 1.00 93.69 269 ASP A N 1
ATOM 2160 C CA . ASP A 1 269 ? -7.658 0.137 -16.229 1.00 93.69 269 ASP A CA 1
ATOM 2161 C C . ASP A 1 269 ? -6.187 -0.214 -15.952 1.00 93.69 269 ASP A C 1
ATOM 2163 O O . ASP A 1 269 ? -5.359 -0.126 -16.859 1.00 93.69 269 ASP A O 1
ATOM 2167 N N . PHE A 1 270 ? -5.853 -0.719 -14.760 1.00 93.75 270 PHE A N 1
ATOM 2168 C CA . PHE A 1 270 ? -4.496 -1.187 -14.454 1.00 93.75 270 PHE A CA 1
ATOM 2169 C C . PHE A 1 270 ? -4.081 -2.387 -15.324 1.00 93.75 270 PHE A C 1
ATOM 2171 O O . PHE A 1 270 ? -2.977 -2.426 -15.874 1.00 93.75 270 PHE A O 1
ATOM 2178 N N . ASP A 1 271 ? -4.973 -3.363 -15.519 1.00 93.06 271 ASP A N 1
ATOM 2179 C CA . ASP A 1 271 ? -4.705 -4.509 -16.396 1.00 93.06 271 ASP A CA 1
ATOM 2180 C C . ASP A 1 271 ? -4.689 -4.121 -17.889 1.00 93.06 271 ASP A C 1
ATOM 2182 O O . ASP A 1 271 ? -4.087 -4.830 -18.701 1.00 93.06 271 ASP A O 1
ATOM 2186 N N . LYS A 1 272 ? -5.326 -3.006 -18.269 1.00 96.25 272 LYS A N 1
ATOM 2187 C CA . LYS A 1 272 ? -5.233 -2.392 -19.602 1.00 96.25 272 LYS A CA 1
ATOM 2188 C C . LYS A 1 272 ? -3.887 -1.686 -19.792 1.00 96.25 272 LYS A C 1
ATOM 2190 O O . LYS A 1 272 ? -3.184 -2.028 -20.741 1.00 96.25 272 LYS A O 1
ATOM 2195 N N . GLU A 1 273 ? -3.474 -0.811 -18.873 1.00 95.50 273 GLU A N 1
ATOM 2196 C CA . GLU A 1 273 ? -2.159 -0.143 -18.899 1.00 95.50 273 GLU A CA 1
ATOM 2197 C C . GLU A 1 273 ? -1.026 -1.178 -18.993 1.00 95.50 273 GLU A C 1
ATOM 2199 O O . GLU A 1 273 ? -0.130 -1.082 -19.830 1.00 95.50 273 GLU A O 1
ATOM 2204 N N . LYS A 1 274 ? -1.113 -2.252 -18.203 1.00 94.88 274 LYS A N 1
ATOM 2205 C CA . LYS A 1 274 ? -0.168 -3.376 -18.210 1.00 94.88 274 LYS A CA 1
ATOM 2206 C C . LYS A 1 274 ? -0.085 -4.099 -19.564 1.00 94.88 274 LYS A C 1
ATOM 2208 O O . LYS A 1 274 ? 1.006 -4.516 -19.962 1.00 94.88 274 LYS A O 1
ATOM 2213 N N . LYS A 1 275 ? -1.200 -4.229 -20.297 1.00 95.38 275 LYS A N 1
ATOM 2214 C CA . LYS A 1 275 ? -1.231 -4.778 -21.670 1.00 95.38 275 LYS A CA 1
ATOM 2215 C C . LYS A 1 275 ? -0.636 -3.792 -22.676 1.00 95.38 275 LYS A C 1
ATOM 2217 O O . LYS A 1 275 ? 0.179 -4.197 -23.503 1.00 95.38 275 LYS A O 1
ATOM 2222 N N . GLU A 1 276 ? -0.986 -2.512 -22.581 1.00 95.69 276 GLU A N 1
ATOM 2223 C CA . GLU A 1 276 ? -0.461 -1.450 -23.450 1.00 95.69 276 GLU A CA 1
ATOM 2224 C C . GLU A 1 276 ? 1.058 -1.278 -23.277 1.00 95.69 276 GLU A C 1
ATOM 2226 O O . GLU A 1 276 ? 1.788 -1.218 -24.266 1.00 95.69 276 GLU A O 1
ATOM 2231 N N . LYS A 1 277 ? 1.561 -1.335 -22.039 1.00 93.19 277 LYS A N 1
ATOM 2232 C CA . LYS A 1 277 ? 2.992 -1.313 -21.697 1.00 93.19 277 LYS A CA 1
ATOM 2233 C C . LYS A 1 277 ? 3.753 -2.512 -22.269 1.00 93.19 277 LYS A C 1
ATOM 2235 O O . LYS A 1 277 ? 4.835 -2.331 -22.826 1.00 93.19 277 LYS A O 1
ATOM 2240 N N . LYS A 1 278 ? 3.179 -3.721 -22.200 1.00 95.25 278 LYS A N 1
ATOM 2241 C CA . LYS A 1 278 ? 3.747 -4.927 -22.833 1.00 95.25 278 LYS A CA 1
ATOM 2242 C C . LYS A 1 278 ? 3.813 -4.782 -24.357 1.00 95.25 278 LYS A C 1
ATOM 2244 O O . LYS A 1 278 ? 4.854 -5.044 -24.950 1.00 95.25 278 LYS A O 1
ATOM 2249 N N . LEU A 1 279 ? 2.738 -4.298 -24.979 1.00 96.56 279 LEU A N 1
ATOM 2250 C CA . LEU A 1 279 ? 2.659 -4.075 -26.426 1.00 96.56 279 LEU A CA 1
ATOM 2251 C C . LEU A 1 279 ? 3.625 -2.967 -26.892 1.00 96.56 279 LEU A C 1
ATOM 2253 O O . LEU A 1 279 ? 4.229 -3.071 -27.960 1.00 96.56 279 LEU A O 1
ATOM 2257 N N . PHE A 1 280 ? 3.833 -1.926 -26.083 1.00 94.25 280 PHE A N 1
ATOM 2258 C CA . PHE A 1 280 ? 4.852 -0.902 -26.320 1.00 94.25 280 PHE A CA 1
ATOM 2259 C C . PHE A 1 280 ? 6.274 -1.478 -26.243 1.00 94.25 280 PHE A C 1
ATOM 2261 O O . PHE A 1 280 ? 7.082 -1.223 -27.134 1.00 94.25 280 PHE A O 1
ATOM 2268 N N . GLN A 1 281 ? 6.568 -2.315 -25.243 1.00 92.31 281 GLN A N 1
ATOM 2269 C CA . GLN A 1 281 ? 7.860 -2.998 -25.121 1.00 92.31 281 GLN A CA 1
ATOM 2270 C C . GLN A 1 281 ? 8.126 -3.949 -26.304 1.00 92.31 281 GLN A C 1
ATOM 2272 O O . GLN A 1 281 ? 9.230 -3.967 -26.843 1.00 92.31 281 GLN A O 1
ATOM 2277 N N . GLU A 1 282 ? 7.109 -4.674 -26.776 1.00 96.56 282 GLU A N 1
ATOM 2278 C CA . GLU A 1 282 ? 7.198 -5.505 -27.987 1.00 96.56 282 GLU A CA 1
ATOM 2279 C C . GLU A 1 282 ? 7.487 -4.668 -29.246 1.00 96.56 282 GLU A C 1
ATOM 2281 O O . GLU A 1 282 ? 8.317 -5.062 -30.068 1.00 96.56 282 GLU A O 1
ATOM 2286 N N . ARG A 1 283 ? 6.880 -3.479 -29.380 1.00 94.62 283 ARG A N 1
ATOM 2287 C CA . ARG A 1 283 ? 7.186 -2.531 -30.470 1.00 94.62 283 ARG A CA 1
ATOM 2288 C C . ARG A 1 283 ? 8.609 -1.969 -30.392 1.00 94.62 283 ARG A C 1
ATOM 2290 O O . ARG A 1 283 ? 9.226 -1.788 -31.441 1.00 94.62 283 ARG A O 1
ATOM 2297 N N . LEU A 1 284 ? 9.139 -1.704 -29.193 1.00 94.06 284 LEU A N 1
ATOM 2298 C CA . LEU A 1 284 ? 10.534 -1.279 -29.020 1.00 94.06 284 LEU A CA 1
ATOM 2299 C C . LEU A 1 284 ? 11.497 -2.369 -29.502 1.00 94.06 284 LEU A C 1
ATOM 2301 O O . LEU A 1 284 ? 12.311 -2.101 -30.380 1.00 94.06 284 LEU A O 1
ATOM 2305 N N . VAL A 1 285 ? 11.320 -3.612 -29.044 1.00 95.81 285 VAL A N 1
ATOM 2306 C CA . VAL A 1 285 ? 12.145 -4.754 -29.479 1.00 95.81 285 VAL A CA 1
ATOM 2307 C C . VAL A 1 285 ? 12.035 -4.985 -30.994 1.00 95.81 285 VAL A C 1
ATOM 2309 O O . VAL A 1 285 ? 13.031 -5.285 -31.651 1.00 95.81 285 VAL A O 1
ATOM 2312 N N . GLN A 1 286 ? 10.859 -4.797 -31.603 1.00 96.38 286 GLN A N 1
ATOM 2313 C CA . GLN A 1 286 ? 10.716 -4.834 -33.068 1.00 96.38 286 GLN A CA 1
ATOM 2314 C C . GLN A 1 286 ? 11.538 -3.737 -33.767 1.00 96.38 286 GLN A C 1
ATOM 2316 O O . GLN A 1 286 ? 12.156 -4.006 -34.798 1.00 96.38 286 GLN A O 1
ATOM 2321 N N . LYS A 1 287 ? 11.582 -2.518 -33.214 1.00 96.19 287 LYS A N 1
ATOM 2322 C CA . LYS A 1 287 ? 12.360 -1.402 -33.774 1.00 96.19 287 LYS A CA 1
ATOM 2323 C C . LYS A 1 287 ? 13.865 -1.557 -33.568 1.00 96.19 287 LYS A C 1
ATOM 2325 O O . LYS A 1 287 ? 14.617 -1.251 -34.487 1.00 96.19 287 LYS A O 1
ATOM 2330 N N . GLU A 1 288 ? 14.308 -2.099 -32.438 1.00 95.00 288 GLU A N 1
ATOM 2331 C CA . GLU A 1 288 ? 15.714 -2.455 -32.202 1.00 95.00 288 GLU A CA 1
ATOM 2332 C C . GLU A 1 288 ? 16.197 -3.511 -33.210 1.00 95.00 288 GLU A C 1
ATOM 2334 O O . GLU A 1 288 ? 17.228 -3.326 -33.858 1.00 95.00 288 GLU A O 1
ATOM 2339 N N . ASN A 1 289 ? 15.402 -4.564 -33.439 1.00 96.81 289 ASN A N 1
ATOM 2340 C CA . ASN A 1 289 ? 15.690 -5.577 -34.460 1.00 96.81 289 ASN A CA 1
ATOM 2341 C C . ASN A 1 289 ? 15.705 -5.005 -35.890 1.00 96.81 289 ASN A C 1
ATOM 2343 O O . ASN A 1 289 ? 16.533 -5.405 -36.711 1.00 96.81 289 ASN A O 1
ATOM 2347 N N . GLU A 1 290 ? 14.822 -4.055 -36.207 1.00 97.50 290 GLU A N 1
ATOM 2348 C CA . GLU A 1 290 ? 14.829 -3.366 -37.501 1.00 97.50 290 GLU A CA 1
ATOM 2349 C C . GLU A 1 290 ? 16.080 -2.491 -37.693 1.00 97.50 290 GLU A C 1
ATOM 2351 O O . GLU A 1 290 ? 16.691 -2.523 -38.765 1.00 97.50 290 GLU A O 1
ATOM 2356 N N . ILE A 1 291 ? 16.499 -1.760 -36.656 1.00 95.12 291 ILE A N 1
ATOM 2357 C CA . ILE A 1 291 ? 17.728 -0.956 -36.660 1.00 95.12 291 ILE A CA 1
ATOM 2358 C C . ILE A 1 291 ? 18.958 -1.853 -36.842 1.00 95.12 291 ILE A C 1
ATOM 2360 O O . ILE A 1 291 ? 19.812 -1.547 -37.677 1.00 95.12 291 ILE A O 1
ATOM 2364 N N . GLU A 1 292 ? 19.047 -2.983 -36.133 1.00 97.56 292 GLU A N 1
ATOM 2365 C CA . GLU A 1 292 ? 20.184 -3.898 -36.275 1.00 97.56 292 GLU A CA 1
ATOM 2366 C C . GLU A 1 292 ? 20.211 -4.568 -37.662 1.00 97.56 292 GLU A C 1
ATOM 2368 O O . GLU A 1 292 ? 21.280 -4.678 -38.267 1.00 97.56 292 GLU A O 1
ATOM 2373 N N . ARG A 1 293 ? 19.048 -4.913 -38.242 1.00 98.25 293 ARG A N 1
ATOM 2374 C CA . ARG A 1 293 ? 18.951 -5.388 -39.637 1.00 98.25 293 ARG A CA 1
ATOM 2375 C C . ARG A 1 293 ? 19.518 -4.357 -40.619 1.00 98.25 293 ARG A C 1
ATOM 2377 O O . ARG A 1 293 ? 20.365 -4.704 -41.441 1.00 98.25 293 ARG A O 1
ATOM 2384 N N . LEU A 1 294 ? 19.088 -3.097 -40.517 1.00 97.12 294 LEU A N 1
ATOM 2385 C CA . LEU A 1 294 ? 19.557 -2.004 -41.381 1.00 97.12 294 LEU A CA 1
ATOM 2386 C C . LEU A 1 294 ? 21.056 -1.713 -41.183 1.00 97.12 294 LEU A C 1
ATOM 2388 O O . LEU A 1 294 ? 21.769 -1.416 -42.140 1.00 97.12 294 LEU A O 1
ATOM 2392 N N . LYS A 1 295 ? 21.565 -1.852 -39.955 1.00 97.00 295 LYS A N 1
ATOM 2393 C CA . LYS A 1 295 ? 22.991 -1.734 -39.614 1.00 97.00 295 LYS A CA 1
ATOM 2394 C C . LYS A 1 295 ? 23.831 -2.852 -40.242 1.00 97.00 295 LYS A C 1
ATOM 2396 O O . LYS A 1 295 ? 24.904 -2.568 -40.776 1.00 97.00 295 LYS A O 1
ATOM 2401 N N . ILE A 1 296 ? 23.338 -4.092 -40.254 1.00 97.25 296 ILE A N 1
ATOM 2402 C CA . ILE A 1 296 ? 23.974 -5.220 -40.955 1.00 97.25 296 ILE A CA 1
ATOM 2403 C C . ILE A 1 296 ? 23.969 -4.990 -42.475 1.00 97.25 296 ILE A C 1
ATOM 2405 O O . ILE A 1 296 ? 25.008 -5.150 -43.118 1.00 97.25 296 ILE A O 1
ATOM 2409 N N . GLU A 1 297 ? 22.843 -4.564 -43.048 1.00 97.56 297 GLU A N 1
ATOM 2410 C CA . GLU A 1 297 ? 22.709 -4.244 -44.477 1.00 97.56 297 GLU A CA 1
ATOM 2411 C C . GLU A 1 297 ? 23.677 -3.124 -44.905 1.00 97.56 297 GLU A C 1
ATOM 2413 O O . GLU A 1 297 ? 24.430 -3.273 -45.872 1.00 97.56 297 GLU A O 1
ATOM 2418 N N . LEU A 1 298 ? 23.759 -2.042 -44.124 1.00 98.00 298 LEU A N 1
ATOM 2419 C CA . LEU A 1 298 ? 24.702 -0.947 -44.350 1.00 98.00 298 LEU A CA 1
ATOM 2420 C C . LEU A 1 298 ? 26.162 -1.426 -44.277 1.00 98.00 298 LEU A C 1
ATOM 2422 O O . LEU A 1 298 ? 26.968 -1.067 -45.137 1.00 98.00 298 LEU A O 1
ATOM 2426 N N . GLN A 1 299 ? 26.515 -2.282 -43.311 1.00 97.25 299 GLN A N 1
ATOM 2427 C CA . GLN A 1 299 ? 27.855 -2.880 -43.240 1.00 97.25 299 GLN A CA 1
ATOM 2428 C C . GLN A 1 299 ? 28.173 -3.764 -44.456 1.00 97.25 299 GLN A C 1
ATOM 2430 O O . GLN A 1 299 ? 29.304 -3.738 -44.949 1.00 97.25 299 GLN A O 1
ATOM 2435 N N . GLN A 1 300 ? 27.206 -4.535 -44.962 1.00 98.31 300 GLN A N 1
ATOM 2436 C CA . GLN A 1 300 ? 27.373 -5.317 -46.192 1.00 98.31 300 GLN A CA 1
ATOM 2437 C C . GLN A 1 300 ? 27.577 -4.399 -47.406 1.00 98.31 300 GLN A C 1
ATOM 2439 O O . GLN A 1 300 ? 28.491 -4.628 -48.203 1.00 98.31 300 GLN A O 1
ATOM 2444 N N . ARG A 1 301 ? 26.804 -3.308 -47.513 1.00 97.38 301 ARG A N 1
ATOM 2445 C CA . ARG A 1 301 ? 26.949 -2.320 -48.591 1.00 97.38 301 ARG A CA 1
ATOM 2446 C C . ARG A 1 301 ? 28.304 -1.611 -48.550 1.00 97.38 301 ARG A C 1
ATOM 2448 O O . ARG A 1 301 ? 28.937 -1.476 -49.595 1.00 97.38 301 ARG A O 1
ATOM 2455 N N . VAL A 1 302 ? 28.790 -1.234 -47.365 1.00 97.62 302 VAL A N 1
ATOM 2456 C CA . VAL A 1 302 ? 30.135 -0.660 -47.175 1.00 97.62 302 VAL A CA 1
ATOM 2457 C C . VAL A 1 302 ? 31.226 -1.652 -47.591 1.00 97.62 302 VAL A C 1
ATOM 2459 O O . VAL A 1 302 ? 32.120 -1.273 -48.344 1.00 97.62 302 VAL A O 1
ATOM 2462 N N . LYS A 1 303 ? 31.139 -2.930 -47.189 1.00 97.94 303 LYS A N 1
ATOM 2463 C CA . LYS A 1 303 ? 32.094 -3.975 -47.614 1.00 97.94 303 LYS A CA 1
ATOM 2464 C C . LYS A 1 303 ? 32.098 -4.166 -49.137 1.00 97.94 303 LYS A C 1
ATOM 2466 O O . LYS A 1 303 ? 33.167 -4.223 -49.742 1.00 97.94 303 LYS A O 1
ATOM 2471 N N . SER A 1 304 ? 30.921 -4.198 -49.766 1.00 97.88 304 SER A N 1
ATOM 2472 C CA . SER A 1 304 ? 30.771 -4.278 -51.226 1.00 97.88 304 SER A CA 1
ATOM 2473 C C . SER A 1 304 ? 31.449 -3.092 -51.931 1.00 97.88 304 SER A C 1
ATOM 2475 O O . SER A 1 304 ? 32.318 -3.302 -52.781 1.00 97.88 304 SER A O 1
ATOM 2477 N N . LEU A 1 305 ? 31.164 -1.856 -51.509 1.00 97.69 305 LEU A N 1
ATOM 2478 C CA . LEU A 1 305 ? 31.796 -0.652 -52.064 1.00 97.69 305 LEU A CA 1
ATOM 2479 C C . LEU A 1 305 ? 33.319 -0.633 -51.839 1.00 97.69 305 LEU A C 1
ATOM 2481 O O . LEU A 1 305 ? 34.061 -0.272 -52.749 1.00 97.69 305 LEU A O 1
ATOM 2485 N N . GLN A 1 306 ? 33.815 -1.092 -50.685 1.00 97.88 306 GLN A N 1
ATOM 2486 C CA . GLN A 1 306 ? 35.257 -1.237 -50.436 1.00 97.88 306 GLN A CA 1
ATOM 2487 C C . GLN A 1 306 ? 35.925 -2.229 -51.404 1.00 97.88 306 GLN A C 1
ATOM 2489 O O . GLN A 1 306 ? 37.033 -1.965 -51.875 1.00 97.88 306 GLN A O 1
ATOM 2494 N N . THR A 1 307 ? 35.271 -3.347 -51.744 1.00 97.81 307 THR A N 1
ATOM 2495 C CA . THR A 1 307 ? 35.802 -4.279 -52.759 1.00 97.81 307 THR A CA 1
ATOM 2496 C C . THR A 1 307 ? 35.777 -3.691 -54.172 1.00 97.81 307 THR A C 1
ATOM 2498 O O . THR A 1 307 ? 36.725 -3.891 -54.932 1.00 97.81 307 THR A O 1
ATOM 2501 N N . GLU A 1 308 ? 34.756 -2.898 -54.512 1.00 98.06 308 GLU A N 1
ATOM 2502 C CA . GLU A 1 308 ? 34.673 -2.202 -55.800 1.00 98.06 308 GLU A CA 1
ATOM 2503 C C . GLU A 1 308 ? 35.766 -1.127 -55.939 1.00 98.06 308 GLU A C 1
ATOM 2505 O O . GLU A 1 308 ? 36.432 -1.055 -56.974 1.00 98.06 308 GLU A O 1
ATOM 2510 N N . VAL A 1 309 ? 36.000 -0.331 -54.887 1.00 98.00 309 VAL A N 1
ATOM 2511 C CA . VAL A 1 309 ? 37.070 0.679 -54.839 1.00 98.00 309 VAL A CA 1
ATOM 2512 C C . VAL A 1 309 ? 38.438 0.027 -55.025 1.00 98.00 309 VAL A C 1
ATOM 2514 O O . VAL A 1 309 ? 39.165 0.433 -55.927 1.00 98.00 309 VAL A O 1
ATOM 2517 N N . ARG A 1 310 ? 38.757 -1.046 -54.284 1.00 97.88 310 ARG A N 1
ATOM 2518 C CA . ARG A 1 310 ? 40.019 -1.795 -54.460 1.00 97.88 310 ARG A CA 1
ATOM 2519 C C . ARG A 1 310 ? 40.189 -2.316 -55.893 1.00 97.88 310 ARG A C 1
ATOM 2521 O O . ARG A 1 310 ? 41.247 -2.139 -56.488 1.00 97.88 310 ARG A O 1
ATOM 2528 N N . SER A 1 311 ? 39.131 -2.866 -56.497 1.00 98.25 311 SER A N 1
ATOM 2529 C CA . SER A 1 311 ? 39.168 -3.312 -57.899 1.00 98.25 311 SER A CA 1
ATOM 2530 C C . SER A 1 311 ? 39.438 -2.164 -58.886 1.00 98.25 311 SER A C 1
ATOM 2532 O O . SER A 1 311 ? 40.153 -2.352 -59.873 1.00 98.25 311 SER A O 1
ATOM 2534 N N . LYS A 1 312 ? 38.904 -0.961 -58.632 1.00 97.75 312 LYS A N 1
ATOM 2535 C CA . LYS A 1 312 ? 39.185 0.239 -59.441 1.00 97.75 312 LYS A CA 1
ATOM 2536 C C . LYS A 1 312 ? 40.607 0.758 -59.221 1.00 97.75 312 LYS A C 1
ATOM 2538 O O . LYS A 1 312 ? 41.278 1.075 -60.199 1.00 97.75 312 LYS A O 1
ATOM 2543 N N . GLU A 1 313 ? 41.096 0.782 -57.984 1.00 97.94 313 GLU A N 1
ATOM 2544 C CA . GLU A 1 313 ? 42.487 1.125 -57.674 1.00 97.94 313 GLU A CA 1
ATOM 2545 C C . GLU A 1 313 ? 43.476 0.196 -58.384 1.00 97.94 313 GLU A C 1
ATOM 2547 O O . GLU A 1 313 ? 44.444 0.671 -58.969 1.00 97.94 313 GLU A O 1
ATOM 2552 N N . ASP A 1 314 ? 43.244 -1.118 -58.374 1.00 97.75 314 ASP A N 1
ATOM 2553 C CA . ASP A 1 314 ? 44.153 -2.081 -59.001 1.00 97.75 314 ASP A CA 1
ATOM 2554 C C . ASP A 1 314 ? 44.130 -1.997 -60.536 1.00 97.75 314 ASP A C 1
ATOM 2556 O O . ASP A 1 314 ? 45.172 -2.155 -61.177 1.00 97.75 314 ASP A O 1
ATOM 2560 N N . LYS A 1 315 ? 42.987 -1.623 -61.131 1.00 98.12 315 LYS A N 1
ATOM 2561 C CA . LYS A 1 315 ? 42.899 -1.234 -62.550 1.00 98.12 315 LYS A CA 1
ATOM 2562 C C . LYS A 1 315 ? 43.684 0.049 -62.841 1.00 98.12 315 LYS A C 1
ATOM 2564 O O . LYS A 1 315 ? 44.425 0.088 -63.816 1.00 98.12 315 LYS A O 1
ATOM 2569 N N . ILE A 1 316 ? 43.613 1.065 -61.978 1.00 97.75 316 ILE A N 1
ATOM 2570 C CA . ILE A 1 316 ? 44.430 2.286 -62.107 1.00 97.75 316 ILE A CA 1
ATOM 2571 C C . ILE A 1 316 ? 45.930 1.954 -61.971 1.00 97.75 316 ILE A C 1
ATOM 2573 O O . ILE A 1 316 ? 46.735 2.413 -62.777 1.00 97.75 316 ILE A O 1
ATOM 2577 N N . LYS A 1 317 ? 46.320 1.082 -61.029 1.00 97.62 317 LYS A N 1
ATOM 2578 C CA . LYS A 1 317 ? 47.703 0.580 -60.879 1.00 97.62 317 LYS A CA 1
ATOM 2579 C C . LYS A 1 317 ? 48.160 -0.255 -62.085 1.00 97.62 317 LYS A C 1
ATOM 2581 O O . LYS A 1 317 ? 49.356 -0.301 -62.366 1.00 97.62 317 LYS A O 1
ATOM 2586 N N . ALA A 1 318 ? 47.263 -0.942 -62.795 1.00 97.75 318 ALA A N 1
ATOM 2587 C CA . ALA A 1 318 ? 47.573 -1.590 -64.073 1.00 97.75 318 ALA A CA 1
ATOM 2588 C C . ALA A 1 318 ? 47.806 -0.544 -65.174 1.00 97.75 318 ALA A C 1
ATOM 2590 O O . ALA A 1 318 ? 48.918 -0.455 -65.688 1.00 97.75 318 ALA A O 1
ATOM 2591 N N . ASN A 1 319 ? 46.826 0.329 -65.421 1.00 97.56 319 ASN A N 1
ATOM 2592 C CA . ASN A 1 319 ? 46.905 1.377 -66.440 1.00 97.56 319 ASN A CA 1
ATOM 2593 C C . ASN A 1 319 ? 48.137 2.284 -66.260 1.00 97.56 319 ASN A C 1
ATOM 2595 O O . ASN A 1 319 ? 48.790 2.624 -67.241 1.00 97.56 319 ASN A O 1
ATOM 2599 N N . ASN A 1 320 ? 48.512 2.625 -65.022 1.00 97.94 320 ASN A N 1
ATOM 2600 C CA . ASN A 1 320 ? 49.715 3.415 -64.738 1.00 97.94 320 ASN A CA 1
ATOM 2601 C C . ASN A 1 320 ? 51.019 2.660 -65.059 1.00 97.94 320 ASN A C 1
ATOM 2603 O O . ASN A 1 320 ? 51.986 3.278 -65.498 1.00 97.94 320 ASN A O 1
ATOM 2607 N N . ARG A 1 321 ? 51.070 1.330 -64.890 1.00 97.62 321 ARG A N 1
ATOM 2608 C CA . ARG A 1 321 ? 52.236 0.526 -65.310 1.00 97.62 321 ARG A CA 1
ATOM 2609 C C . ARG A 1 321 ? 52.376 0.505 -66.831 1.00 97.62 321 ARG A C 1
ATOM 2611 O O . ARG A 1 321 ? 53.495 0.610 -67.330 1.00 97.62 321 ARG A O 1
ATOM 2618 N N . ASP A 1 322 ? 51.266 0.430 -67.558 1.00 97.56 322 ASP A N 1
ATOM 2619 C CA . ASP A 1 322 ? 51.274 0.461 -69.024 1.00 97.56 322 ASP A CA 1
ATOM 2620 C C . ASP A 1 322 ? 51.527 1.870 -69.584 1.00 97.56 322 ASP A C 1
ATOM 2622 O O . ASP A 1 322 ? 52.286 2.017 -70.540 1.00 97.56 322 ASP A O 1
ATOM 2626 N N . LEU A 1 323 ? 51.036 2.923 -68.924 1.00 97.56 323 LEU A N 1
ATOM 2627 C CA . LEU A 1 323 ? 51.416 4.307 -69.222 1.00 97.56 323 LEU A CA 1
ATOM 2628 C C . LEU A 1 323 ? 52.926 4.528 -69.043 1.00 97.56 323 LEU A C 1
ATOM 2630 O O . LEU A 1 323 ? 53.562 5.102 -69.924 1.00 97.56 323 LEU A O 1
ATOM 2634 N N . ASN A 1 324 ? 53.523 4.022 -67.959 1.00 97.69 324 ASN A N 1
ATOM 2635 C CA . ASN A 1 324 ? 54.967 4.123 -67.728 1.00 97.69 324 ASN A CA 1
ATOM 2636 C C . ASN A 1 324 ? 55.779 3.351 -68.790 1.00 97.69 324 ASN A C 1
ATOM 2638 O O . ASN A 1 324 ? 56.822 3.829 -69.234 1.00 97.69 324 ASN A O 1
ATOM 2642 N N . ARG A 1 325 ? 55.290 2.188 -69.252 1.00 97.81 325 ARG A N 1
ATOM 2643 C CA . ARG A 1 325 ? 55.880 1.443 -70.384 1.00 97.81 325 ARG A CA 1
ATOM 2644 C C . ARG A 1 325 ? 55.820 2.245 -71.687 1.00 97.81 325 ARG A C 1
ATOM 2646 O O . ARG A 1 325 ? 56.815 2.309 -72.407 1.00 97.81 325 ARG A O 1
ATOM 2653 N N . LEU A 1 326 ? 54.688 2.890 -71.975 1.00 97.62 326 LEU A N 1
ATOM 2654 C CA . LEU A 1 326 ? 54.532 3.752 -73.150 1.00 97.62 326 LEU A CA 1
ATOM 2655 C C . LEU A 1 326 ? 55.433 4.991 -73.070 1.00 97.62 326 LEU A C 1
ATOM 2657 O O . LEU A 1 326 ? 56.085 5.322 -74.056 1.00 97.62 326 LEU A O 1
ATOM 2661 N N . GLN A 1 327 ? 55.546 5.633 -71.903 1.00 97.25 327 GLN A N 1
ATOM 2662 C CA . GLN A 1 327 ? 56.482 6.743 -71.682 1.00 97.25 327 GLN A CA 1
ATOM 2663 C C . GLN A 1 327 ? 57.939 6.319 -71.911 1.00 97.25 327 GLN A C 1
ATOM 2665 O O . GLN A 1 327 ? 58.682 7.044 -72.572 1.00 97.25 327 GLN A O 1
ATOM 2670 N N . PHE A 1 328 ? 58.337 5.133 -71.437 1.00 98.19 328 PHE A N 1
ATOM 2671 C CA . PHE A 1 328 ? 59.666 4.579 -71.700 1.00 98.19 328 PHE A CA 1
ATOM 2672 C C . PHE A 1 328 ? 59.900 4.354 -73.202 1.00 98.19 328 PHE A C 1
ATOM 2674 O O . PHE A 1 328 ? 60.905 4.818 -73.736 1.00 98.19 328 PHE A O 1
ATOM 2681 N N . ARG A 1 329 ? 58.945 3.737 -73.916 1.00 98.00 329 ARG A N 1
ATOM 2682 C CA . ARG A 1 329 ? 59.053 3.518 -75.371 1.00 98.00 329 ARG A CA 1
ATOM 2683 C C . ARG A 1 329 ? 59.071 4.830 -76.166 1.00 98.00 329 ARG A C 1
ATOM 2685 O O . ARG A 1 329 ? 59.778 4.926 -77.163 1.00 98.00 329 ARG A O 1
ATOM 2692 N N . VAL A 1 330 ? 58.349 5.863 -75.726 1.00 97.69 330 VAL A N 1
ATOM 2693 C CA . VAL A 1 330 ? 58.427 7.210 -76.323 1.00 97.69 330 VAL A CA 1
ATOM 2694 C C . VAL A 1 330 ? 59.798 7.846 -76.073 1.00 97.69 330 VAL A C 1
ATOM 2696 O O . VAL A 1 330 ? 60.358 8.439 -76.990 1.00 97.69 330 VAL A O 1
ATOM 2699 N N . ALA A 1 331 ? 60.377 7.700 -74.878 1.00 96.88 331 ALA A N 1
ATOM 2700 C CA . ALA A 1 331 ? 61.726 8.191 -74.587 1.00 96.88 331 ALA A CA 1
ATOM 2701 C C . ALA A 1 331 ? 62.805 7.477 -75.427 1.00 96.88 331 ALA A C 1
ATOM 2703 O O . ALA A 1 331 ? 63.718 8.132 -75.928 1.00 96.88 331 ALA A O 1
ATOM 2704 N N . GLU A 1 332 ? 62.660 6.166 -75.628 1.00 97.69 332 GLU A N 1
ATOM 2705 C CA . GLU A 1 332 ? 63.506 5.332 -76.488 1.00 97.69 332 GLU A CA 1
ATOM 2706 C C . GLU A 1 332 ? 63.436 5.782 -77.960 1.00 97.69 332 GLU A C 1
ATOM 2708 O O . GLU A 1 332 ? 64.463 6.129 -78.545 1.00 97.69 332 GLU A O 1
ATOM 2713 N N . LEU A 1 333 ? 62.228 5.907 -78.526 1.00 97.25 333 LEU A N 1
ATOM 2714 C CA . LEU A 1 333 ? 62.004 6.419 -79.887 1.00 97.25 333 LEU A CA 1
ATOM 2715 C C . LEU A 1 333 ? 62.526 7.859 -80.065 1.00 97.25 333 LEU A C 1
ATOM 2717 O O . LEU A 1 333 ? 63.072 8.205 -81.111 1.00 97.25 333 LEU A O 1
ATOM 2721 N N . LEU A 1 334 ? 62.407 8.714 -79.043 1.00 97.19 334 LEU A N 1
ATOM 2722 C CA . LEU A 1 334 ? 62.977 10.066 -79.066 1.00 97.19 334 LEU A CA 1
ATOM 2723 C C . LEU A 1 334 ? 64.512 10.067 -79.037 1.00 97.19 334 LEU A C 1
ATOM 2725 O O . LEU A 1 334 ? 65.114 11.033 -79.507 1.00 97.19 334 LEU A O 1
ATOM 2729 N N . ASP A 1 335 ? 65.156 9.034 -78.494 1.00 96.88 335 ASP A N 1
ATOM 2730 C CA . ASP A 1 335 ? 66.611 8.872 -78.545 1.00 96.88 335 ASP A CA 1
ATOM 2731 C C . ASP A 1 335 ? 67.075 8.257 -79.878 1.00 96.88 335 ASP A C 1
ATOM 2733 O O . ASP A 1 335 ? 68.080 8.696 -80.433 1.00 96.88 335 ASP A O 1
ATOM 2737 N N . GLU A 1 336 ? 66.305 7.336 -80.468 1.00 96.81 336 GLU A N 1
ATOM 2738 C CA . GLU A 1 336 ? 66.487 6.878 -81.857 1.00 96.81 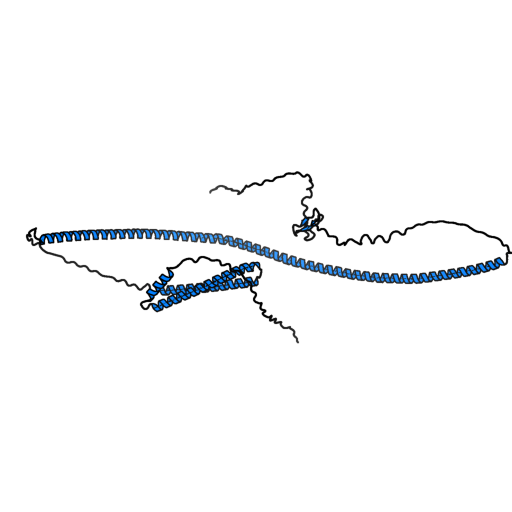336 GLU A CA 1
ATOM 2739 C C . GLU A 1 336 ? 66.407 8.052 -82.851 1.00 96.81 336 GLU A C 1
ATOM 2741 O O . GLU A 1 336 ? 67.350 8.289 -83.606 1.00 96.81 336 GLU A O 1
ATOM 2746 N N . VAL A 1 337 ? 65.359 8.881 -82.782 1.00 96.81 337 VAL A N 1
ATOM 2747 C CA . VAL A 1 337 ? 65.214 10.078 -83.636 1.00 96.81 337 VAL A CA 1
ATOM 2748 C C . VAL A 1 337 ? 66.347 11.091 -83.409 1.00 96.81 337 VAL A C 1
ATOM 2750 O O . VAL A 1 337 ? 66.799 11.738 -84.357 1.00 96.81 337 VAL A O 1
ATOM 2753 N N . LYS A 1 338 ? 66.874 11.221 -82.181 1.00 96.12 338 LYS A N 1
ATOM 2754 C CA . LYS A 1 338 ? 68.074 12.040 -81.913 1.00 96.12 338 LYS A CA 1
ATOM 2755 C C . LYS A 1 338 ? 69.342 11.432 -82.518 1.00 96.12 338 LYS A C 1
ATOM 2757 O O . LYS A 1 338 ? 70.186 12.196 -82.983 1.00 96.12 338 LYS A O 1
ATOM 2762 N N . LYS A 1 339 ? 69.493 10.103 -82.527 1.00 95.06 339 LYS A N 1
ATOM 2763 C CA . LYS A 1 339 ? 70.618 9.405 -83.176 1.00 95.06 339 LYS A CA 1
ATOM 2764 C C . LYS A 1 339 ? 70.569 9.580 -84.690 1.00 95.06 339 LYS A C 1
ATOM 2766 O O . LYS A 1 339 ? 71.575 9.996 -85.255 1.00 95.06 339 LYS A O 1
ATOM 2771 N N . GLU A 1 340 ? 69.414 9.392 -85.326 1.00 94.94 340 GLU A N 1
ATOM 2772 C CA . GLU A 1 340 ? 69.264 9.637 -86.769 1.00 94.94 340 GLU A CA 1
ATOM 2773 C C . GLU A 1 340 ? 69.476 11.109 -87.130 1.00 94.94 340 GLU A C 1
ATOM 2775 O O . GLU A 1 340 ? 70.226 11.417 -88.052 1.00 94.94 340 GLU A O 1
ATOM 2780 N N . LYS A 1 341 ? 68.939 12.053 -86.343 1.00 95.00 341 LYS A N 1
ATOM 2781 C CA . LYS A 1 341 ? 69.229 13.480 -86.553 1.00 95.00 341 LYS A CA 1
ATOM 2782 C C . LYS A 1 341 ? 70.718 13.809 -86.385 1.00 95.00 341 LYS A C 1
ATOM 2784 O O . LYS A 1 341 ? 71.216 14.696 -87.071 1.00 95.00 341 LYS A O 1
ATOM 2789 N N . ARG A 1 342 ? 71.445 13.111 -85.502 1.00 91.88 342 ARG A N 1
ATOM 2790 C CA . ARG A 1 342 ? 72.909 13.235 -85.384 1.00 91.88 342 ARG A CA 1
ATOM 2791 C C . ARG A 1 342 ? 73.637 12.631 -86.586 1.00 91.88 342 ARG A C 1
ATOM 2793 O O . ARG A 1 342 ? 74.557 13.283 -87.059 1.00 91.88 342 ARG A O 1
ATOM 2800 N N . ARG A 1 343 ? 73.209 11.469 -87.100 1.00 91.06 343 ARG A N 1
ATOM 2801 C CA . ARG A 1 343 ? 73.751 10.845 -88.325 1.00 91.06 343 ARG A CA 1
ATOM 2802 C C . ARG A 1 343 ? 73.589 11.766 -89.532 1.00 91.06 343 ARG A C 1
ATOM 2804 O O . ARG A 1 343 ? 74.595 12.230 -90.058 1.00 91.06 343 ARG A O 1
ATOM 2811 N N . ALA A 1 344 ? 72.358 12.169 -89.840 1.00 89.12 344 ALA A N 1
ATOM 2812 C CA . ALA A 1 344 ? 72.050 13.081 -90.941 1.00 89.12 344 ALA A CA 1
ATOM 2813 C C . ALA A 1 344 ? 72.746 14.450 -90.806 1.00 89.12 344 ALA A C 1
ATOM 2815 O O . ALA A 1 344 ? 73.176 15.032 -91.801 1.00 89.12 344 ALA A O 1
ATOM 2816 N N . ASN A 1 345 ? 72.908 14.973 -89.582 1.00 88.88 345 ASN A N 1
ATOM 2817 C CA . ASN A 1 345 ? 73.724 16.170 -89.365 1.00 88.88 345 ASN A CA 1
ATOM 2818 C C . ASN A 1 345 ? 75.221 15.900 -89.577 1.00 88.88 345 ASN A C 1
ATOM 2820 O O . ASN A 1 345 ? 75.886 16.758 -90.140 1.00 88.88 345 ASN A O 1
ATOM 2824 N N . SER A 1 346 ? 75.766 14.754 -89.155 1.00 84.62 346 SER A N 1
ATOM 2825 C CA . SER A 1 346 ? 77.180 14.418 -89.379 1.00 84.62 346 SER A CA 1
ATOM 2826 C C . SER A 1 346 ? 77.499 14.146 -90.851 1.00 84.62 346 SER A C 1
ATOM 2828 O O . SER A 1 346 ? 78.560 14.547 -91.312 1.00 84.62 346 SER A O 1
ATOM 2830 N N . GLU A 1 347 ? 76.560 13.569 -91.603 1.00 81.62 347 GLU A N 1
ATOM 2831 C CA . GLU A 1 347 ? 76.636 13.402 -93.058 1.00 81.62 347 GLU A CA 1
ATOM 2832 C C . GLU A 1 347 ? 76.655 14.771 -93.749 1.00 81.62 347 GLU A C 1
ATOM 2834 O O . GLU A 1 347 ? 77.604 15.083 -94.463 1.00 81.62 347 GLU A O 1
ATOM 2839 N N . ARG A 1 348 ? 75.691 15.650 -93.434 1.00 78.56 348 ARG A N 1
ATOM 2840 C CA . ARG A 1 348 ? 75.664 17.036 -93.940 1.00 78.56 348 ARG A CA 1
ATOM 2841 C C . ARG A 1 348 ? 76.870 17.868 -93.506 1.00 78.56 348 ARG A C 1
ATOM 2843 O O . ARG A 1 348 ? 77.303 18.741 -94.247 1.00 78.56 348 ARG A O 1
ATOM 2850 N N . SER A 1 349 ? 77.419 17.633 -92.314 1.00 73.31 349 SER A N 1
ATOM 2851 C CA . SER A 1 349 ? 78.647 18.296 -91.865 1.00 73.31 349 SER A CA 1
ATOM 2852 C C . SER A 1 349 ? 79.885 17.753 -92.573 1.00 73.31 349 SER A C 1
ATOM 2854 O O . SER A 1 349 ? 80.767 18.546 -92.870 1.00 73.31 349 SER A O 1
ATOM 2856 N N . ALA A 1 350 ? 79.956 16.461 -92.901 1.00 65.38 350 ALA A N 1
ATOM 2857 C CA . ALA A 1 350 ? 81.028 15.913 -93.733 1.00 65.38 350 ALA A CA 1
ATOM 2858 C C . ALA A 1 350 ? 80.949 16.453 -95.174 1.00 65.38 350 ALA A C 1
ATOM 2860 O O . ALA A 1 350 ? 81.961 16.868 -95.734 1.00 65.38 350 ALA A O 1
ATOM 2861 N N . GLU A 1 351 ? 79.738 16.534 -95.730 1.00 60.38 351 GLU A N 1
ATOM 2862 C CA . GLU A 1 351 ? 79.440 17.135 -97.035 1.00 60.38 351 GLU A CA 1
ATOM 2863 C C . GLU A 1 351 ? 79.792 18.637 -97.070 1.00 60.38 351 GLU A C 1
ATOM 2865 O O . GLU A 1 351 ? 80.438 19.102 -98.006 1.00 60.38 351 GLU A O 1
ATOM 2870 N N . ALA A 1 352 ? 79.479 19.391 -96.010 1.00 55.59 352 ALA A N 1
ATOM 2871 C CA . ALA A 1 352 ? 79.869 20.798 -95.878 1.00 55.59 352 ALA A CA 1
ATOM 2872 C C . ALA A 1 352 ? 81.379 20.994 -95.625 1.00 55.59 352 ALA A C 1
ATOM 2874 O O . ALA A 1 352 ? 81.973 21.932 -96.155 1.00 55.59 352 ALA A O 1
ATOM 2875 N N . MET A 1 353 ? 82.028 20.111 -94.856 1.00 54.88 353 MET A N 1
ATOM 2876 C CA . MET A 1 353 ? 83.479 20.159 -94.614 1.00 54.88 353 MET A CA 1
ATOM 2877 C C . MET A 1 353 ? 84.309 19.793 -95.853 1.00 54.88 353 MET A C 1
ATOM 2879 O O . MET A 1 353 ? 85.494 20.118 -95.895 1.00 54.88 353 MET A O 1
ATOM 2883 N N . ALA A 1 354 ? 83.704 19.203 -96.889 1.00 53.84 354 ALA A N 1
ATOM 2884 C CA . ALA A 1 354 ? 84.330 19.068 -98.203 1.00 53.84 354 ALA A CA 1
ATOM 2885 C C . ALA A 1 354 ? 84.424 20.404 -98.980 1.00 53.84 354 ALA A C 1
ATOM 2887 O O . ALA A 1 354 ? 85.111 20.461 -99.999 1.00 53.84 354 ALA A O 1
ATOM 2888 N N . LEU A 1 355 ? 83.752 21.476 -98.525 1.00 45.91 355 LEU A N 1
ATOM 2889 C CA . LEU A 1 355 ? 83.597 22.739 -99.261 1.00 45.91 355 LEU A CA 1
ATOM 2890 C C . LEU A 1 355 ? 83.803 24.016 -98.414 1.00 45.91 355 LEU A C 1
ATOM 2892 O O . LEU A 1 355 ? 83.128 25.021 -98.643 1.00 45.91 355 LEU A O 1
ATOM 2896 N N . GLN A 1 356 ? 84.780 24.056 -97.492 1.00 37.03 356 GLN A N 1
ATOM 2897 C CA . GLN A 1 356 ? 85.267 25.357 -96.994 1.00 37.03 356 GLN A CA 1
ATOM 2898 C C . GLN A 1 356 ? 86.734 25.384 -96.507 1.00 37.03 356 GLN A C 1
ATOM 2900 O O . GLN A 1 356 ? 87.129 24.534 -95.708 1.00 37.03 356 GLN A O 1
ATOM 2905 N N . PRO A 1 357 ? 87.550 26.377 -96.927 1.00 37.66 357 PRO A N 1
ATOM 2906 C CA . PRO A 1 357 ? 88.919 26.540 -96.447 1.00 37.66 357 PRO A CA 1
ATOM 2907 C C . PRO A 1 357 ? 89.017 27.387 -95.164 1.00 37.66 357 PRO A C 1
ATOM 2909 O O . PRO A 1 357 ? 88.623 28.549 -95.123 1.00 37.66 357 PRO A O 1
ATOM 2912 N N . TYR A 1 358 ? 89.624 26.784 -94.143 1.00 38.81 358 TYR A N 1
ATOM 2913 C CA . TYR A 1 358 ? 90.540 27.374 -93.154 1.00 38.81 358 TYR A CA 1
ATOM 2914 C C . TYR A 1 358 ? 90.517 28.911 -92.945 1.00 38.81 358 TYR A C 1
ATOM 2916 O O . TYR A 1 358 ? 91.289 29.647 -93.560 1.00 38.81 358 TYR A O 1
ATOM 2924 N N . ILE A 1 359 ? 89.744 29.384 -91.959 1.00 38.16 359 ILE A N 1
ATOM 2925 C CA . ILE A 1 359 ? 89.983 30.664 -91.267 1.00 38.16 359 ILE A CA 1
ATOM 2926 C C . ILE A 1 359 ? 89.918 30.411 -89.757 1.00 38.16 359 ILE A C 1
ATOM 2928 O O . ILE A 1 359 ? 89.012 29.737 -89.271 1.00 38.16 359 ILE A O 1
ATOM 2932 N N . ALA A 1 360 ? 90.868 30.969 -89.009 1.00 35.81 360 ALA A N 1
ATOM 2933 C CA . ALA A 1 360 ? 90.901 30.932 -87.550 1.00 35.81 360 ALA A CA 1
ATOM 2934 C C . ALA A 1 360 ? 91.039 32.354 -87.001 1.00 35.81 360 ALA A C 1
ATOM 2936 O O . ALA A 1 360 ? 91.838 33.101 -87.560 1.00 35.81 360 ALA A O 1
ATOM 2937 N N . GLN A 1 361 ? 90.347 32.690 -85.897 1.00 34.00 361 GLN A N 1
ATOM 2938 C CA . GLN A 1 361 ? 90.888 33.503 -84.786 1.00 34.00 361 GLN A CA 1
ATOM 2939 C C . GLN A 1 361 ? 89.888 33.818 -83.645 1.00 34.00 361 GLN A C 1
ATOM 2941 O O . GLN A 1 361 ? 88.699 33.986 -83.870 1.00 34.00 361 GLN A O 1
ATOM 2946 N N . GLN A 1 362 ? 90.468 33.985 -82.445 1.00 33.28 362 GLN A N 1
ATOM 2947 C CA . GLN A 1 362 ? 90.110 34.908 -81.345 1.00 33.28 362 GLN A CA 1
ATOM 2948 C C . GLN A 1 362 ? 88.777 34.788 -80.551 1.00 33.28 362 GLN A C 1
ATOM 2950 O O . GLN A 1 362 ? 87.695 35.091 -81.029 1.00 33.28 362 GLN A O 1
ATOM 2955 N N . ALA A 1 363 ? 88.955 34.466 -79.258 1.00 35.19 363 ALA A N 1
ATOM 2956 C CA . ALA A 1 363 ? 88.508 35.185 -78.044 1.00 35.19 363 ALA A CA 1
ATOM 2957 C C . ALA A 1 363 ? 87.084 35.792 -77.918 1.00 35.19 363 ALA A C 1
ATOM 2959 O O . ALA A 1 363 ? 86.674 36.641 -78.701 1.00 35.19 363 ALA A O 1
ATOM 2960 N N . GLY A 1 364 ? 86.415 35.515 -76.784 1.00 31.23 364 GLY A N 1
ATOM 2961 C CA . GLY A 1 364 ? 85.247 36.289 -76.332 1.00 31.23 364 GLY A CA 1
ATOM 2962 C C . GLY A 1 364 ? 84.530 35.764 -75.074 1.00 31.23 364 GLY A C 1
ATOM 2963 O O . GLY A 1 364 ? 83.956 34.682 -75.082 1.00 31.23 364 GLY A O 1
ATOM 2964 N N . ALA A 1 365 ? 84.510 36.579 -74.018 1.00 39.69 365 ALA A N 1
ATOM 2965 C CA . ALA A 1 365 ? 83.568 36.570 -72.883 1.00 39.69 365 ALA A CA 1
ATOM 2966 C C . ALA A 1 365 ? 83.191 38.051 -72.595 1.00 39.69 365 ALA A C 1
ATOM 2968 O O . ALA A 1 365 ? 83.882 38.916 -73.142 1.00 39.69 365 ALA A O 1
ATOM 2969 N N . PRO A 1 366 ? 82.197 38.419 -71.746 1.00 56.84 366 PRO A N 1
ATOM 2970 C CA . PRO A 1 366 ? 81.272 37.628 -70.919 1.00 56.84 366 PRO A CA 1
ATOM 2971 C C . PRO A 1 366 ? 79.820 37.828 -71.487 1.00 56.84 366 PRO A C 1
ATOM 2973 O O . PRO A 1 366 ? 79.706 37.489 -72.663 1.00 56.84 366 PRO A O 1
ATOM 2976 N N . PRO A 1 367 ? 78.723 38.366 -70.866 1.00 49.12 367 PRO A N 1
ATOM 2977 C CA . PRO A 1 367 ? 78.373 38.681 -69.470 1.00 49.12 367 PRO A CA 1
ATOM 2978 C C . PRO A 1 367 ? 76.980 38.214 -68.944 1.00 49.12 367 PRO A C 1
ATOM 2980 O O . PRO A 1 367 ? 76.070 37.829 -69.667 1.00 49.12 367 PRO A O 1
ATOM 2983 N N . SER A 1 368 ? 76.851 38.338 -67.618 1.00 43.47 368 SER A N 1
ATOM 2984 C CA . SER A 1 368 ? 75.661 38.422 -66.741 1.00 43.47 368 SER A CA 1
ATOM 2985 C C . SER A 1 368 ? 74.272 38.797 -67.316 1.00 43.47 368 SER A C 1
ATOM 2987 O O . SER A 1 368 ? 74.102 39.892 -67.850 1.00 43.47 368 SER A O 1
ATOM 2989 N N . ALA A 1 369 ? 73.255 37.969 -67.007 1.00 38.94 369 ALA A N 1
ATOM 2990 C CA . ALA A 1 369 ? 71.881 38.325 -66.571 1.00 38.94 369 ALA A CA 1
ATOM 2991 C C . ALA A 1 369 ? 71.095 37.033 -66.197 1.00 38.94 369 ALA A C 1
ATOM 2993 O O . ALA A 1 369 ? 71.385 35.982 -66.756 1.00 38.94 369 ALA A O 1
ATOM 2994 N N . GLY A 1 370 ? 70.085 36.991 -65.311 1.00 33.34 370 GLY A N 1
ATOM 2995 C CA . GLY A 1 370 ? 69.575 37.982 -64.350 1.00 33.34 370 GLY A CA 1
ATOM 2996 C C . GLY A 1 370 ? 68.063 37.813 -64.057 1.00 33.34 370 GLY A C 1
ATOM 2997 O O . GLY A 1 370 ? 67.289 37.703 -65.002 1.00 33.34 370 GLY A O 1
ATOM 2998 N N . LYS A 1 371 ? 67.635 37.924 -62.776 1.00 36.72 371 LYS A N 1
ATOM 2999 C CA . LYS A 1 371 ? 66.225 37.828 -62.269 1.00 36.72 371 LYS A CA 1
ATOM 3000 C C . LYS A 1 371 ? 65.642 36.388 -62.319 1.00 36.72 371 LYS A C 1
ATOM 3002 O O . LYS A 1 371 ? 66.151 35.569 -63.068 1.00 36.72 371 LYS A O 1
ATOM 3007 N N . ALA A 1 372 ? 64.624 35.969 -61.552 1.00 39.31 372 ALA A N 1
ATOM 3008 C CA . ALA A 1 372 ? 63.798 36.560 -60.475 1.00 39.31 372 ALA A CA 1
ATOM 3009 C C . ALA A 1 372 ? 63.605 35.479 -59.367 1.00 39.31 372 ALA A C 1
ATOM 3011 O O . ALA A 1 372 ? 63.628 34.296 -59.681 1.00 39.31 372 ALA A O 1
ATOM 3012 N N . SER A 1 373 ? 63.602 35.762 -58.058 1.00 40.62 373 SER A N 1
ATOM 3013 C CA . SER A 1 373 ? 62.549 36.392 -57.229 1.00 40.62 373 SER A CA 1
ATOM 3014 C C . SER A 1 373 ? 61.190 35.663 -57.217 1.00 40.62 373 SER A C 1
ATOM 3016 O O . SER A 1 373 ? 60.391 35.854 -58.127 1.00 40.62 373 SER A O 1
ATOM 3018 N N . LEU A 1 374 ? 60.979 34.847 -56.169 1.00 41.16 374 LEU A N 1
ATOM 3019 C CA . LEU A 1 374 ? 59.740 34.282 -55.579 1.00 41.16 374 LEU A CA 1
ATOM 3020 C C . LEU A 1 374 ? 60.240 33.217 -54.573 1.00 41.16 374 LEU A C 1
ATOM 3022 O O . LEU A 1 374 ? 60.772 32.198 -54.991 1.00 41.16 374 LEU A O 1
ATOM 3026 N N . VAL A 1 375 ? 60.288 33.403 -53.250 1.00 39.72 375 VAL A N 1
ATOM 3027 C CA . VAL A 1 375 ? 59.318 33.993 -52.306 1.00 39.72 375 VAL A CA 1
ATOM 3028 C C . VAL A 1 375 ? 57.967 33.279 -52.339 1.00 39.72 375 VAL A C 1
ATOM 3030 O O . VAL A 1 375 ? 56.967 33.820 -52.792 1.00 39.72 375 VAL A O 1
ATOM 3033 N N . TYR A 1 376 ? 57.954 32.070 -51.778 1.00 39.69 376 TYR A N 1
ATOM 3034 C CA . TYR A 1 376 ? 56.795 31.523 -51.074 1.00 39.69 376 TYR A CA 1
ATOM 3035 C C . TYR A 1 376 ? 57.271 30.930 -49.740 1.00 39.69 376 TYR A C 1
ATOM 3037 O O . TYR A 1 376 ? 57.970 29.914 -49.750 1.00 39.69 376 TYR A O 1
ATOM 3045 N N . PRO A 1 377 ? 56.937 31.528 -48.582 1.00 42.25 377 PRO A N 1
ATOM 3046 C CA . PRO A 1 377 ? 57.069 30.827 -47.315 1.00 42.25 377 PRO A CA 1
ATOM 3047 C C . PRO A 1 377 ? 56.000 29.730 -47.264 1.00 42.25 377 PRO A C 1
ATOM 3049 O O . PRO A 1 377 ? 54.811 30.022 -47.378 1.00 42.25 377 PRO A O 1
ATOM 3052 N N . SER A 1 378 ? 56.405 28.473 -47.067 1.00 38.22 378 SER A N 1
ATOM 3053 C CA . SER A 1 378 ? 55.467 27.360 -46.851 1.00 38.22 378 SER A CA 1
ATOM 3054 C C . SER A 1 378 ? 54.895 27.407 -45.429 1.00 38.22 378 SER A C 1
ATOM 3056 O O . SER A 1 378 ? 55.193 26.562 -44.584 1.00 38.22 378 SER A O 1
ATOM 3058 N N . SER A 1 379 ? 54.095 28.435 -45.153 1.00 45.69 379 SER A N 1
ATOM 3059 C CA . SER A 1 379 ? 53.226 28.496 -43.981 1.00 45.69 379 SER A CA 1
ATOM 3060 C C . SER A 1 379 ? 52.092 27.464 -44.094 1.00 45.69 379 SER A C 1
ATOM 3062 O O . SER A 1 379 ? 51.858 26.895 -45.157 1.00 45.69 379 SER A O 1
ATOM 3064 N N . SER A 1 380 ? 51.345 27.272 -43.002 1.00 52.22 380 SER A N 1
ATOM 3065 C CA . SER A 1 380 ? 50.133 26.430 -42.936 1.00 52.22 380 SER A CA 1
ATOM 3066 C C . SER A 1 380 ? 50.381 24.912 -43.006 1.00 52.22 380 SER A C 1
ATOM 3068 O O . SER A 1 380 ? 50.446 24.309 -44.070 1.00 52.22 380 SER A O 1
ATOM 3070 N N . GLY A 1 381 ? 50.443 24.268 -41.834 1.00 40.25 381 GLY A N 1
ATOM 3071 C CA . GLY A 1 381 ? 50.431 22.801 -41.725 1.00 40.25 381 GLY A CA 1
ATOM 3072 C C . GLY A 1 381 ? 50.569 22.283 -40.291 1.00 40.25 381 GLY A C 1
ATOM 3073 O O . GLY A 1 381 ? 49.723 21.537 -39.811 1.00 40.25 381 GLY A O 1
ATOM 3074 N N . ALA A 1 382 ? 51.593 22.735 -39.561 1.00 41.94 382 ALA A N 1
ATOM 3075 C CA . ALA A 1 382 ? 51.966 22.167 -38.256 1.00 41.94 382 ALA A CA 1
ATOM 3076 C C . ALA A 1 382 ? 51.370 22.876 -37.016 1.00 41.94 382 ALA A C 1
ATOM 3078 O O . ALA A 1 382 ? 51.768 22.577 -35.893 1.00 41.94 382 ALA A O 1
ATOM 3079 N N . HIS A 1 383 ? 50.430 23.816 -37.185 1.00 42.47 383 HIS A N 1
ATOM 3080 C CA . HIS A 1 383 ? 49.944 24.677 -36.088 1.00 42.47 383 HIS A CA 1
ATOM 3081 C C . HIS A 1 383 ? 48.511 24.389 -35.598 1.00 42.47 383 HIS A C 1
ATOM 3083 O O . HIS A 1 383 ? 47.998 25.108 -34.743 1.00 42.47 383 HIS A O 1
ATOM 3089 N N . LEU A 1 384 ? 47.879 23.316 -36.092 1.00 45.22 384 LEU A N 1
ATOM 3090 C CA . LEU A 1 384 ? 46.511 22.907 -35.724 1.00 45.22 384 LEU A CA 1
ATOM 3091 C C . LEU A 1 384 ? 46.457 21.737 -34.716 1.00 45.22 384 LEU A C 1
ATOM 3093 O O . LEU A 1 384 ? 45.382 21.319 -34.303 1.00 45.22 384 LEU A O 1
ATOM 3097 N N . ALA A 1 385 ? 47.613 21.251 -34.250 1.00 43.09 385 ALA A N 1
ATOM 3098 C CA . ALA A 1 385 ? 47.721 20.191 -33.238 1.00 43.09 385 ALA A CA 1
ATOM 3099 C C . ALA A 1 385 ? 47.834 20.710 -31.785 1.00 43.09 385 ALA A C 1
ATOM 3101 O O . ALA A 1 385 ? 48.026 19.920 -30.865 1.00 43.09 385 ALA A O 1
ATOM 3102 N N . LYS A 1 386 ? 47.750 22.033 -31.559 1.00 44.16 386 LYS A N 1
ATOM 3103 C CA . LYS A 1 386 ? 48.045 22.665 -30.253 1.00 44.16 386 LYS A CA 1
ATOM 3104 C C . LYS A 1 386 ? 46.906 23.504 -29.648 1.00 44.16 386 LYS A C 1
ATOM 3106 O O . LYS A 1 386 ? 47.134 24.196 -28.665 1.00 44.16 386 LYS A O 1
ATOM 3111 N N . LEU A 1 387 ? 45.692 23.416 -30.207 1.00 43.94 387 LEU A N 1
ATOM 3112 C CA . LEU A 1 387 ? 44.483 24.105 -29.709 1.00 43.94 387 LEU A CA 1
ATOM 3113 C C . LEU A 1 387 ? 43.363 23.170 -29.208 1.00 43.94 387 LEU A C 1
ATOM 3115 O O . LEU A 1 387 ? 42.423 23.645 -28.589 1.00 43.94 387 LEU A O 1
ATOM 3119 N N . TYR A 1 388 ? 43.489 21.852 -29.402 1.00 49.41 388 TYR A N 1
ATOM 3120 C CA . TYR A 1 388 ? 42.558 20.834 -28.873 1.00 49.41 388 TYR A CA 1
ATOM 3121 C C . TYR A 1 388 ? 43.277 19.726 -28.076 1.00 49.41 388 TYR A C 1
ATOM 3123 O O . TYR A 1 388 ? 42.764 18.624 -27.908 1.00 49.41 388 TYR A O 1
ATOM 3131 N N . GLY A 1 389 ? 44.494 20.012 -27.595 1.00 45.78 389 GLY A N 1
ATOM 3132 C CA . GLY A 1 389 ? 45.410 19.024 -27.008 1.00 45.78 389 GLY A CA 1
ATOM 3133 C C . GLY A 1 389 ? 45.662 19.135 -25.500 1.00 45.78 389 GLY A C 1
ATOM 3134 O O . GLY A 1 389 ? 46.552 18.450 -25.011 1.00 45.78 389 GLY A O 1
ATOM 3135 N N . SER A 1 390 ? 44.956 20.003 -24.761 1.00 47.47 390 SER A N 1
ATOM 3136 C CA . SER A 1 390 ? 45.123 20.121 -23.299 1.00 47.47 390 SER A CA 1
ATOM 3137 C C . SER A 1 390 ? 43.957 20.855 -22.615 1.00 47.47 390 SER A C 1
ATOM 3139 O O . SER A 1 390 ? 44.084 22.027 -22.265 1.00 47.47 390 SER A O 1
ATOM 3141 N N . GLN A 1 391 ? 42.829 20.172 -22.381 1.00 50.25 391 GLN A N 1
ATOM 3142 C CA . GLN A 1 391 ? 41.760 20.700 -21.508 1.00 50.25 391 GLN A CA 1
ATOM 3143 C C . GLN A 1 391 ? 41.067 19.648 -20.615 1.00 50.25 391 GLN A C 1
ATOM 3145 O O . GLN A 1 391 ? 40.013 19.904 -20.045 1.00 50.25 391 GLN A O 1
ATOM 3150 N N . PHE A 1 392 ? 41.711 18.494 -20.410 1.00 47.47 392 PHE A N 1
ATOM 3151 C CA . PHE A 1 392 ? 41.418 17.578 -19.295 1.00 47.47 392 PHE A CA 1
ATOM 3152 C C . PHE A 1 392 ? 42.508 17.669 -18.217 1.00 47.47 392 PHE A C 1
ATOM 3154 O O . PHE A 1 392 ? 42.952 16.668 -17.661 1.00 47.47 392 PHE A O 1
ATOM 3161 N N . GLY A 1 393 ? 42.973 18.893 -17.947 1.00 44.66 393 GLY A N 1
ATOM 3162 C CA . GLY A 1 393 ? 43.804 19.156 -16.779 1.00 44.66 393 GLY A CA 1
ATOM 3163 C C . GLY A 1 393 ? 43.003 18.869 -15.511 1.00 44.66 393 GLY A C 1
ATOM 3164 O O . GLY A 1 393 ? 41.844 19.271 -15.410 1.00 44.66 393 GLY A O 1
ATOM 3165 N N . ILE A 1 394 ? 43.627 18.196 -14.544 1.00 46.88 394 ILE A N 1
ATOM 3166 C CA . ILE A 1 394 ? 43.041 17.890 -13.230 1.00 46.88 394 ILE A CA 1
ATOM 3167 C C . ILE A 1 394 ? 43.129 19.147 -12.346 1.00 46.88 394 ILE A C 1
ATOM 3169 O O . ILE A 1 394 ? 43.748 19.161 -11.287 1.00 46.88 394 ILE A O 1
ATOM 3173 N N . GLY A 1 395 ? 42.560 20.248 -12.839 1.00 44.09 395 GLY A N 1
ATOM 3174 C CA . GLY A 1 395 ? 42.250 21.413 -12.023 1.00 44.09 395 GLY A CA 1
ATOM 3175 C C . GLY A 1 395 ? 41.022 21.111 -11.174 1.00 44.09 395 GLY A C 1
ATOM 3176 O O . GLY A 1 395 ? 40.135 20.369 -11.607 1.00 44.09 395 GLY A O 1
ATOM 3177 N N . HIS A 1 396 ? 40.964 21.685 -9.974 1.00 52.38 396 HIS A N 1
ATOM 3178 C CA . HIS A 1 396 ? 39.784 21.596 -9.123 1.00 52.38 396 HIS A CA 1
ATOM 3179 C C . HIS A 1 396 ? 38.563 22.095 -9.905 1.00 52.38 396 HIS A C 1
ATOM 3181 O O . HIS A 1 396 ? 38.481 23.270 -10.261 1.00 52.38 396 HIS A O 1
ATOM 3187 N N . ARG A 1 397 ? 37.621 21.190 -10.196 1.00 59.81 397 ARG A N 1
ATOM 3188 C CA . ARG A 1 397 ? 36.289 21.584 -10.651 1.00 59.81 397 ARG A CA 1
ATOM 3189 C C . ARG A 1 397 ? 35.607 22.230 -9.461 1.00 59.81 397 ARG A C 1
ATOM 3191 O O . ARG A 1 397 ? 35.121 21.513 -8.592 1.00 59.81 397 ARG A O 1
ATOM 3198 N N . GLN A 1 398 ? 35.625 23.557 -9.441 1.00 75.25 398 GLN A N 1
ATOM 3199 C CA . GLN A 1 398 ? 34.878 24.336 -8.469 1.00 75.25 398 GLN A CA 1
ATOM 3200 C C . GLN A 1 398 ? 33.421 23.870 -8.495 1.00 75.25 398 GLN A C 1
ATOM 3202 O O . GLN A 1 398 ? 32.830 23.722 -9.577 1.00 75.25 398 GLN A O 1
ATOM 3207 N N . GLY A 1 399 ? 32.886 23.545 -7.320 1.00 82.81 399 GLY A N 1
ATOM 3208 C CA . GLY A 1 399 ? 31.532 23.014 -7.210 1.00 82.81 399 GLY A CA 1
ATOM 3209 C C . GLY A 1 399 ? 30.517 24.048 -7.707 1.00 82.81 399 GLY A C 1
ATOM 3210 O O . GLY A 1 399 ? 30.812 25.244 -7.687 1.00 82.81 399 GLY A O 1
ATOM 3211 N N . PRO A 1 400 ? 29.303 23.650 -8.135 1.00 85.81 400 PRO A N 1
ATOM 3212 C CA . PRO A 1 400 ? 28.242 24.621 -8.413 1.00 85.81 400 PRO A CA 1
ATOM 3213 C C . PRO A 1 400 ? 27.977 25.534 -7.199 1.00 85.81 400 PRO A C 1
ATOM 3215 O O . PRO A 1 400 ? 27.623 26.691 -7.379 1.00 85.81 400 PRO A O 1
ATOM 3218 N N . GLU A 1 401 ? 28.254 25.054 -5.983 1.00 88.19 401 GLU A N 1
ATOM 3219 C CA . GLU A 1 401 ? 28.254 25.808 -4.719 1.00 88.19 401 GLU A CA 1
ATOM 3220 C C . GLU A 1 401 ? 29.202 27.027 -4.659 1.00 88.19 401 GLU A C 1
ATOM 3222 O O . GLU A 1 401 ? 28.956 27.938 -3.873 1.00 88.19 401 GLU A O 1
ATOM 3227 N N . GLU A 1 402 ? 30.246 27.093 -5.493 1.00 88.25 402 GLU A N 1
ATOM 3228 C CA . GLU A 1 402 ? 31.168 28.240 -5.562 1.00 88.25 402 GLU A CA 1
ATOM 3229 C C . GLU A 1 402 ? 30.683 29.354 -6.515 1.00 88.25 402 GLU A C 1
ATOM 3231 O O . GLU A 1 402 ? 31.282 30.430 -6.561 1.00 88.25 402 GLU A O 1
ATOM 3236 N N . PHE A 1 403 ? 29.607 29.130 -7.282 1.00 89.19 403 PHE A N 1
ATOM 3237 C CA . PHE A 1 403 ? 29.120 30.089 -8.279 1.00 89.19 403 PHE A CA 1
ATOM 3238 C C . PHE A 1 403 ? 27.987 30.978 -7.733 1.00 89.19 403 PHE A C 1
ATOM 3240 O O . PHE A 1 403 ? 26.937 30.463 -7.335 1.00 89.19 403 PHE A O 1
ATOM 3247 N N . PRO A 1 404 ? 28.116 32.321 -7.778 1.00 91.06 404 PRO A N 1
ATOM 3248 C CA . PRO A 1 404 ? 27.027 33.211 -7.390 1.00 91.06 404 PRO A CA 1
ATOM 3249 C C . PRO A 1 404 ? 25.812 33.006 -8.310 1.00 91.06 404 PRO A C 1
ATOM 3251 O O . PRO A 1 404 ? 25.929 33.034 -9.534 1.00 91.06 404 PRO A O 1
ATOM 3254 N N . GLY A 1 405 ? 24.638 32.790 -7.709 1.00 91.75 405 GLY A N 1
ATOM 3255 C CA . GLY A 1 405 ? 23.388 32.487 -8.420 1.00 91.75 405 GLY A CA 1
ATOM 3256 C C . GLY A 1 405 ? 23.091 30.993 -8.622 1.00 91.75 405 GLY A C 1
ATOM 3257 O O . GLY A 1 405 ? 22.064 30.662 -9.222 1.00 91.75 405 GLY A O 1
ATOM 3258 N N . ALA A 1 406 ? 23.943 30.089 -8.127 1.00 95.44 406 ALA A N 1
ATOM 3259 C CA . ALA A 1 406 ? 23.637 28.661 -8.069 1.00 95.44 406 ALA A CA 1
ATOM 3260 C C . ALA A 1 406 ? 22.407 28.391 -7.185 1.00 95.44 406 ALA A C 1
ATOM 3262 O O . ALA A 1 406 ? 22.092 29.171 -6.284 1.00 95.44 406 ALA A O 1
ATOM 3263 N N . TRP A 1 407 ? 21.679 27.304 -7.455 1.00 95.38 407 TRP A N 1
ATOM 3264 C CA . TRP A 1 407 ? 20.389 27.047 -6.805 1.00 95.38 407 TRP A CA 1
ATOM 3265 C C . TRP A 1 407 ? 20.188 25.583 -6.408 1.00 95.38 407 TRP A C 1
ATOM 3267 O O . TRP A 1 407 ? 20.352 24.656 -7.205 1.00 95.38 407 TRP A O 1
ATOM 3277 N N . THR A 1 408 ? 19.785 25.387 -5.156 1.00 96.81 408 THR A N 1
ATOM 3278 C CA . THR A 1 408 ? 19.423 24.085 -4.592 1.00 96.81 408 THR A CA 1
ATOM 3279 C C . THR A 1 408 ? 18.087 23.615 -5.161 1.00 96.81 408 THR A C 1
ATOM 3281 O O . THR A 1 408 ? 17.097 24.344 -5.127 1.00 96.81 408 THR A O 1
ATOM 3284 N N . CYS A 1 409 ? 18.036 22.387 -5.669 1.00 96.31 409 CYS A N 1
ATOM 3285 C CA . CYS A 1 409 ? 16.792 21.770 -6.107 1.00 96.31 409 CYS A CA 1
ATOM 3286 C C . CYS A 1 409 ? 15.891 21.454 -4.898 1.00 96.31 409 CYS A C 1
ATOM 3288 O O . CYS A 1 409 ? 16.347 20.740 -4.004 1.00 96.31 409 CYS A O 1
ATOM 3290 N N . PRO A 1 410 ? 14.620 21.899 -4.864 1.00 95.44 410 PRO A N 1
ATOM 3291 C CA . PRO A 1 410 ? 13.726 21.635 -3.731 1.00 95.44 410 PRO A CA 1
ATOM 3292 C C . PRO A 1 410 ? 13.321 20.155 -3.613 1.00 95.44 410 PRO A C 1
ATOM 3294 O O . PRO A 1 410 ? 12.972 19.704 -2.530 1.00 95.44 410 PRO A O 1
ATOM 3297 N N . ASP A 1 411 ? 13.389 19.407 -4.717 1.00 96.94 411 ASP A N 1
ATOM 3298 C CA . ASP A 1 411 ? 12.982 17.998 -4.812 1.00 96.94 411 ASP A CA 1
ATOM 3299 C C . ASP A 1 411 ? 14.084 17.004 -4.377 1.00 96.94 411 ASP A C 1
ATOM 3301 O O . ASP A 1 411 ? 13.821 16.075 -3.620 1.00 96.94 411 ASP A O 1
ATOM 3305 N N . CYS A 1 412 ? 15.342 17.216 -4.793 1.00 96.19 412 CYS A N 1
ATOM 3306 C CA . CYS A 1 412 ? 16.452 16.282 -4.541 1.00 96.19 412 CYS A CA 1
ATOM 3307 C C . CYS A 1 412 ? 17.679 16.908 -3.841 1.00 96.19 412 CYS A C 1
ATOM 3309 O O . CYS A 1 412 ? 18.758 16.314 -3.821 1.00 96.19 412 CYS A O 1
ATOM 3311 N N . THR A 1 413 ? 17.556 18.138 -3.331 1.00 96.44 413 THR A N 1
ATOM 3312 C CA . THR A 1 413 ? 18.594 18.936 -2.633 1.00 96.44 413 THR A CA 1
ATOM 3313 C C . THR A 1 413 ? 19.926 19.168 -3.369 1.00 96.44 413 THR A C 1
ATOM 3315 O O . THR A 1 413 ? 20.840 19.766 -2.809 1.00 96.44 413 THR A O 1
ATOM 3318 N N . TYR A 1 414 ? 20.059 18.752 -4.630 1.00 96.81 414 TYR A N 1
ATOM 3319 C CA . TYR A 1 414 ? 21.271 18.968 -5.425 1.00 96.81 414 TYR A CA 1
ATOM 3320 C C . TYR A 1 414 ? 21.425 20.443 -5.826 1.00 96.81 414 TYR A C 1
ATOM 3322 O O . TYR A 1 414 ? 20.455 21.064 -6.267 1.00 96.81 414 TYR A O 1
ATOM 3330 N N . ILE A 1 415 ? 22.632 20.998 -5.697 1.00 96.44 415 ILE A N 1
ATOM 3331 C CA . ILE A 1 415 ? 22.952 22.378 -6.089 1.00 96.44 415 ILE A CA 1
ATOM 3332 C C . ILE A 1 415 ? 23.276 22.408 -7.586 1.00 96.44 415 ILE A C 1
ATOM 3334 O O . ILE A 1 415 ? 24.207 21.748 -8.039 1.00 96.44 415 ILE A O 1
ATOM 3338 N N . ASN A 1 416 ? 22.516 23.185 -8.354 1.00 96.44 416 ASN A N 1
ATOM 3339 C CA . ASN A 1 416 ? 22.661 23.311 -9.803 1.00 96.44 416 ASN A CA 1
ATOM 3340 C C . ASN A 1 416 ? 23.340 24.633 -10.176 1.00 96.44 416 ASN A C 1
ATOM 3342 O O . ASN A 1 416 ? 23.197 25.637 -9.473 1.00 96.44 416 ASN A O 1
ATOM 3346 N N . TYR A 1 417 ? 24.034 24.642 -11.316 1.00 95.81 417 TYR A N 1
ATOM 3347 C CA . TYR A 1 417 ? 24.667 25.844 -11.862 1.00 95.81 417 TYR A CA 1
ATOM 3348 C C . TYR A 1 417 ? 23.641 26.963 -12.172 1.00 95.81 417 TYR A C 1
ATOM 3350 O O . TYR A 1 417 ? 22.473 26.663 -12.448 1.00 95.81 417 TYR A O 1
ATOM 3358 N N . PRO A 1 418 ? 24.044 28.252 -12.143 1.00 94.56 418 PRO A N 1
ATOM 3359 C CA . PRO A 1 418 ? 23.121 29.387 -12.285 1.00 94.56 418 PRO A CA 1
ATOM 3360 C C . PRO A 1 418 ? 22.314 29.406 -13.594 1.00 94.56 418 PRO A C 1
ATOM 3362 O O . PRO A 1 418 ? 21.179 29.880 -13.612 1.00 94.56 418 PRO A O 1
ATOM 3365 N N . ASP A 1 419 ? 22.893 28.886 -14.679 1.00 94.38 419 ASP A N 1
ATOM 3366 C CA . ASP A 1 419 ? 22.318 28.809 -16.028 1.00 94.38 419 ASP A CA 1
ATOM 3367 C C . ASP A 1 419 ? 21.287 27.679 -16.194 1.00 94.38 419 ASP A C 1
ATOM 3369 O O . ASP A 1 419 ? 20.512 27.667 -17.154 1.00 94.38 419 ASP A O 1
ATOM 3373 N N . ARG A 1 420 ? 21.256 26.716 -15.265 1.00 95.12 420 ARG A N 1
ATOM 3374 C CA . ARG A 1 420 ? 20.343 25.575 -15.329 1.00 95.12 420 ARG A CA 1
ATOM 3375 C C . ARG A 1 420 ? 18.914 25.980 -14.993 1.00 95.12 420 ARG A C 1
ATOM 3377 O O . ARG A 1 420 ? 18.614 26.416 -13.887 1.00 95.12 420 ARG A O 1
ATOM 3384 N N . THR A 1 421 ? 18.008 25.725 -15.932 1.00 95.88 421 THR A N 1
ATOM 3385 C CA . THR A 1 421 ? 16.550 25.843 -15.751 1.00 95.88 421 THR A CA 1
ATOM 3386 C C . THR A 1 421 ? 15.893 24.523 -15.323 1.00 95.88 421 THR A C 1
ATOM 3388 O O . THR A 1 421 ? 14.698 24.477 -15.038 1.00 95.88 421 THR A O 1
ATOM 3391 N N . VAL A 1 422 ? 16.671 23.440 -15.265 1.00 96.75 422 VAL A N 1
ATOM 3392 C CA . VAL A 1 422 ? 16.254 22.075 -14.922 1.00 96.75 422 VAL A CA 1
ATOM 3393 C C . VAL A 1 422 ? 17.344 21.450 -14.053 1.00 96.75 422 VAL A C 1
ATOM 3395 O O . VAL A 1 422 ? 18.521 21.697 -14.304 1.00 96.75 422 VAL A O 1
ATOM 3398 N N . CYS A 1 423 ? 16.981 20.666 -13.037 1.00 97.00 423 CYS A N 1
ATOM 3399 C CA . CYS A 1 423 ? 17.961 19.993 -12.191 1.00 97.00 423 CYS A CA 1
ATOM 3400 C C . CYS A 1 423 ? 18.647 18.828 -12.922 1.00 97.00 423 CYS A C 1
ATOM 3402 O O . CYS A 1 423 ? 17.967 17.938 -13.436 1.00 97.00 423 CYS A O 1
ATOM 3404 N N . ASP A 1 424 ? 19.983 18.796 -12.885 1.00 95.56 424 ASP A N 1
ATOM 3405 C CA . ASP A 1 424 ? 20.813 17.775 -13.549 1.00 95.56 424 ASP A CA 1
ATOM 3406 C C . ASP A 1 424 ? 20.699 16.365 -12.919 1.00 95.56 424 ASP A C 1
ATOM 3408 O O . ASP A 1 424 ? 21.177 15.399 -13.511 1.00 95.56 424 ASP A O 1
ATOM 3412 N N . ILE A 1 425 ? 20.056 16.226 -11.748 1.00 96.94 425 ILE A N 1
ATOM 3413 C CA . ILE A 1 425 ? 19.830 14.936 -11.067 1.00 96.94 425 ILE A CA 1
ATOM 3414 C C . ILE A 1 425 ? 18.404 14.404 -11.277 1.00 96.94 425 ILE A C 1
ATOM 3416 O O . ILE A 1 425 ? 18.243 13.304 -11.800 1.00 96.94 425 ILE A O 1
ATOM 3420 N N . CYS A 1 426 ? 17.366 15.145 -10.868 1.00 96.50 426 CYS A N 1
ATOM 3421 C CA . CYS A 1 426 ? 15.979 14.648 -10.885 1.00 96.50 426 CYS A CA 1
ATOM 3422 C C . CYS A 1 426 ? 15.105 15.192 -12.030 1.00 96.50 426 CYS A C 1
ATOM 3424 O O . CYS A 1 426 ? 13.971 14.749 -12.197 1.00 96.50 426 CYS A O 1
ATOM 3426 N N . GLY A 1 427 ? 15.587 16.157 -12.820 1.00 96.62 427 GLY A N 1
ATOM 3427 C CA . GLY A 1 427 ? 14.794 16.775 -13.887 1.00 96.62 427 GLY A CA 1
ATOM 3428 C C . GLY A 1 427 ? 13.743 17.794 -13.416 1.00 96.62 427 GLY A C 1
ATOM 3429 O O . GLY A 1 427 ? 12.964 18.279 -14.241 1.00 96.62 427 GLY A O 1
ATOM 3430 N N . PHE A 1 428 ? 13.712 18.156 -12.126 1.00 95.94 428 PHE A N 1
ATOM 3431 C CA . PHE A 1 428 ? 12.841 19.218 -11.608 1.00 95.94 428 PHE A CA 1
ATOM 3432 C C . PHE A 1 428 ? 13.116 20.544 -12.331 1.00 95.94 428 PHE A C 1
ATOM 3434 O O . PHE A 1 428 ? 14.255 21.013 -12.383 1.00 95.94 428 PHE A O 1
ATOM 3441 N N . LYS A 1 429 ? 12.074 21.165 -12.891 1.00 96.94 429 LYS A N 1
ATOM 3442 C CA . LYS A 1 429 ? 12.187 22.446 -13.599 1.00 96.94 429 LYS A CA 1
ATOM 3443 C C . LYS A 1 429 ? 12.148 23.596 -12.601 1.00 96.94 429 LYS A C 1
ATOM 3445 O O . LYS A 1 429 ? 11.184 23.719 -11.851 1.00 96.94 429 LYS A O 1
ATOM 3450 N N . LYS A 1 430 ? 13.154 24.469 -12.641 1.00 93.19 430 LYS A N 1
ATOM 3451 C CA . LYS A 1 430 ? 13.148 25.734 -11.905 1.00 93.19 430 LYS A CA 1
ATOM 3452 C C . LYS A 1 430 ? 12.004 26.590 -12.443 1.00 93.19 430 LYS A C 1
ATOM 3454 O O . LYS A 1 430 ? 12.071 27.078 -13.572 1.00 93.19 430 LYS A O 1
ATOM 3459 N N . LEU A 1 431 ? 10.948 26.745 -11.650 1.00 89.75 431 LEU A N 1
ATOM 3460 C CA . LEU A 1 431 ? 9.917 27.736 -11.930 1.00 89.75 431 LEU A CA 1
ATOM 3461 C C . LEU A 1 431 ? 10.579 29.116 -11.831 1.00 89.75 431 LEU A C 1
ATOM 3463 O O . LEU A 1 431 ? 11.211 29.433 -10.824 1.00 89.75 431 LEU A O 1
ATOM 3467 N N . PHE A 1 432 ? 10.495 29.903 -12.901 1.00 77.44 432 PHE A N 1
ATOM 3468 C CA . PHE A 1 432 ? 10.919 31.300 -12.877 1.00 77.44 432 PHE A CA 1
ATOM 3469 C C . PHE A 1 432 ? 9.833 32.107 -12.165 1.00 77.44 432 PHE A C 1
ATOM 3471 O O . PHE A 1 432 ? 8.926 32.623 -12.811 1.00 77.44 432 PHE A O 1
ATOM 3478 N N . GLU A 1 433 ? 9.922 32.199 -10.840 1.00 70.44 433 GLU A N 1
ATOM 3479 C CA . GLU A 1 433 ? 9.226 33.252 -10.103 1.00 70.44 433 GLU A CA 1
ATOM 3480 C C . GLU A 1 433 ? 9.921 34.587 -10.411 1.00 70.44 433 GLU A C 1
ATOM 3482 O O . GLU A 1 433 ? 11.040 34.850 -9.975 1.00 70.44 433 GLU A O 1
ATOM 3487 N N . ASP A 1 434 ? 9.263 35.346 -11.288 1.00 48.75 434 ASP A N 1
ATOM 3488 C CA . ASP A 1 434 ? 9.469 36.738 -11.686 1.00 48.75 434 ASP A CA 1
ATOM 3489 C C . ASP A 1 434 ? 10.872 37.339 -11.502 1.00 48.75 434 ASP A C 1
ATOM 3491 O O . ASP A 1 434 ? 11.225 37.975 -10.507 1.00 48.75 434 ASP A O 1
ATOM 3495 N N . GLN A 1 435 ? 11.647 37.279 -12.589 1.00 50.41 435 GLN A N 1
ATOM 3496 C CA . GLN A 1 435 ? 12.961 37.917 -12.726 1.00 50.41 435 GLN A CA 1
ATOM 3497 C C . GLN A 1 435 ? 12.893 39.464 -12.842 1.00 50.41 435 GLN A C 1
ATOM 3499 O O . GLN A 1 435 ? 13.817 40.100 -13.343 1.00 50.41 435 GLN A O 1
ATOM 3504 N N . THR A 1 436 ? 11.806 40.084 -12.370 1.00 48.75 436 THR A N 1
ATOM 3505 C CA . THR A 1 436 ? 11.559 41.538 -12.338 1.00 48.75 436 THR A CA 1
ATOM 3506 C C . THR A 1 436 ? 12.077 42.209 -11.059 1.00 48.75 436 THR A C 1
ATOM 3508 O O . THR A 1 436 ? 11.865 43.401 -10.860 1.00 48.75 436 THR A O 1
ATOM 3511 N N . GLY A 1 437 ? 12.788 41.475 -10.196 1.00 47.53 437 GLY A N 1
ATOM 3512 C CA . GLY A 1 437 ? 13.371 41.964 -8.939 1.00 47.53 437 GLY A CA 1
ATOM 3513 C C . GLY A 1 437 ? 14.642 42.822 -9.060 1.00 47.53 437 GLY A C 1
ATOM 3514 O O . GLY A 1 437 ? 15.379 42.936 -8.083 1.00 47.53 437 GLY A O 1
ATOM 3515 N N . PHE A 1 438 ? 14.947 43.413 -10.223 1.00 51.75 438 PHE A N 1
ATOM 3516 C CA . PHE A 1 438 ? 16.077 44.344 -10.345 1.00 51.75 438 PHE A CA 1
ATOM 3517 C C . PHE A 1 438 ? 15.687 45.726 -9.800 1.00 51.75 438 PHE A C 1
ATOM 3519 O O . PHE A 1 438 ? 15.171 46.584 -10.515 1.00 51.75 438 PHE A O 1
ATOM 3526 N N . SER A 1 439 ? 15.906 45.935 -8.505 1.00 46.88 439 SER A N 1
ATOM 3527 C CA . SER A 1 439 ? 15.763 47.235 -7.838 1.00 46.88 439 SER A CA 1
ATOM 3528 C C . SER A 1 439 ? 16.815 47.372 -6.742 1.00 46.88 439 SER A C 1
ATOM 3530 O O . SER A 1 439 ? 16.528 47.302 -5.550 1.00 46.88 439 SER A O 1
ATOM 3532 N N . ASP A 1 440 ? 18.060 47.545 -7.183 1.00 52.81 440 ASP A N 1
ATOM 3533 C CA . ASP A 1 440 ? 19.194 47.903 -6.335 1.00 52.81 440 ASP A CA 1
ATOM 3534 C C . ASP A 1 440 ? 19.092 49.375 -5.899 1.00 52.81 440 ASP A C 1
ATOM 3536 O O . ASP A 1 440 ? 19.625 50.279 -6.542 1.00 52.81 440 ASP A O 1
ATOM 3540 N N . ILE A 1 441 ? 18.352 49.612 -4.813 1.00 46.66 441 ILE A N 1
ATOM 3541 C CA . ILE A 1 441 ? 18.501 50.791 -3.953 1.00 46.66 441 ILE A CA 1
ATOM 3542 C C . ILE A 1 441 ? 18.464 50.288 -2.510 1.00 46.66 441 ILE A C 1
ATOM 3544 O O . ILE A 1 441 ? 17.405 49.966 -1.975 1.00 46.66 441 ILE A O 1
ATOM 3548 N N . GLY A 1 442 ? 19.633 50.188 -1.880 1.00 48.97 442 GLY A N 1
ATOM 3549 C CA . GLY A 1 442 ? 19.731 49.829 -0.468 1.00 48.97 442 GLY A CA 1
ATOM 3550 C C . GLY A 1 442 ? 19.364 50.996 0.450 1.00 48.97 442 GLY A C 1
ATOM 3551 O O . GLY A 1 442 ? 19.811 52.121 0.235 1.00 48.97 442 GLY A O 1
ATOM 3552 N N . GLU A 1 443 ? 18.634 50.714 1.530 1.00 41.25 443 GLU A N 1
ATOM 3553 C CA . GLU A 1 443 ? 18.449 51.653 2.638 1.00 41.25 443 GLU A CA 1
ATOM 3554 C C . GLU A 1 443 ? 18.675 50.942 3.981 1.00 41.25 443 GLU A C 1
ATOM 3556 O O . GLU A 1 443 ? 18.184 49.839 4.226 1.00 41.25 443 GLU A O 1
ATOM 3561 N N . LEU A 1 444 ? 19.478 51.558 4.853 1.00 50.00 444 LEU A N 1
ATOM 3562 C CA . LEU A 1 444 ? 19.714 51.056 6.205 1.00 50.00 444 LEU A CA 1
ATOM 3563 C C . LEU A 1 444 ? 18.508 51.395 7.084 1.00 50.00 444 LEU A C 1
ATOM 3565 O O . LEU A 1 444 ? 18.207 52.569 7.225 1.00 50.00 444 LEU A O 1
ATOM 3569 N N . HIS A 1 445 ? 17.964 50.415 7.810 1.00 40.62 445 HIS A N 1
ATOM 3570 C CA . HIS A 1 445 ? 17.635 50.521 9.243 1.00 40.62 445 HIS A CA 1
ATOM 3571 C C . HIS A 1 445 ? 17.468 49.090 9.798 1.00 40.62 445 HIS A C 1
ATOM 3573 O O . HIS A 1 445 ? 16.704 48.295 9.271 1.00 40.62 445 HIS A O 1
ATOM 3579 N N . SER A 1 446 ? 18.299 48.608 10.727 1.00 43.56 446 SER A N 1
ATOM 3580 C CA . SER A 1 446 ? 18.429 49.006 12.140 1.00 43.56 446 SER A CA 1
ATOM 3581 C C . SER A 1 446 ? 17.166 48.809 12.990 1.00 43.56 446 SER A C 1
ATOM 3583 O O . SER A 1 446 ? 16.224 49.581 12.891 1.00 43.56 446 SER A O 1
ATOM 3585 N N . ARG A 1 447 ? 17.291 47.887 13.963 1.00 40.34 447 ARG A N 1
ATOM 3586 C CA . ARG A 1 447 ? 16.500 47.741 15.208 1.00 40.34 447 ARG A CA 1
ATOM 3587 C C . ARG A 1 447 ? 15.046 47.275 15.042 1.00 40.34 447 ARG A C 1
ATOM 3589 O O . ARG A 1 447 ? 14.151 48.046 14.730 1.00 40.34 447 ARG A O 1
ATOM 3596 N N . GLY A 1 448 ? 14.821 45.996 15.347 1.00 39.88 448 GLY A N 1
ATOM 3597 C CA . GLY A 1 448 ? 13.486 45.395 15.358 1.00 39.88 448 GLY A CA 1
ATOM 3598 C C . GLY A 1 448 ? 12.665 45.683 16.620 1.00 39.88 448 GLY A C 1
ATOM 3599 O O . GLY A 1 448 ? 13.101 46.374 17.540 1.00 39.88 448 GLY A O 1
ATOM 3600 N N . SER A 1 449 ? 11.478 45.083 16.678 1.00 39.53 449 SER A N 1
ATOM 3601 C CA . SER A 1 449 ? 10.697 44.856 17.899 1.00 39.53 449 SER A CA 1
ATOM 3602 C C . SER A 1 449 ? 9.708 43.717 17.670 1.00 39.53 449 SER A C 1
ATOM 3604 O O . SER A 1 449 ? 8.883 43.793 16.765 1.00 39.53 449 SER A O 1
ATOM 3606 N N . SER A 1 450 ? 9.735 42.698 18.529 1.00 45.44 450 SER A N 1
ATOM 3607 C CA . SER A 1 450 ? 8.494 41.994 18.875 1.00 45.44 450 SER A CA 1
ATOM 3608 C C . SER A 1 450 ? 7.686 42.944 19.767 1.00 45.44 450 SER A C 1
ATOM 3610 O O . SER A 1 450 ? 8.292 43.600 20.619 1.00 45.44 450 SER A O 1
ATOM 3612 N N . PRO A 1 451 ? 6.348 43.016 19.641 1.00 52.91 451 PRO A N 1
ATOM 3613 C CA . PRO A 1 451 ? 5.578 42.172 20.557 1.00 52.91 451 PRO A CA 1
ATOM 3614 C C . PRO A 1 451 ? 4.201 41.683 20.050 1.00 52.91 451 PRO A C 1
ATOM 3616 O O . PRO A 1 451 ? 3.525 42.322 19.258 1.00 52.91 451 PRO A O 1
ATOM 3619 N N . SER A 1 452 ? 3.746 40.594 20.675 1.00 42.75 452 SER A N 1
ATOM 3620 C CA . SER A 1 452 ? 2.370 40.387 21.160 1.00 42.75 452 SER A CA 1
ATOM 3621 C C . SER A 1 452 ? 1.136 40.507 20.237 1.00 42.75 452 SER A C 1
ATOM 3623 O O . SER A 1 452 ? 0.564 41.581 20.102 1.00 42.75 452 SER A O 1
ATOM 3625 N N . ARG A 1 453 ? 0.524 39.324 20.037 1.00 43.91 453 ARG A N 1
ATOM 3626 C CA . ARG A 1 453 ? -0.817 38.961 20.577 1.00 43.91 453 ARG A CA 1
ATOM 3627 C C . ARG A 1 453 ? -2.063 39.447 19.804 1.00 43.91 453 ARG A C 1
ATOM 3629 O O . ARG A 1 453 ? -2.051 40.453 19.115 1.00 43.91 453 ARG A O 1
ATOM 3636 N N . PHE A 1 454 ? -3.162 38.723 20.052 1.00 42.53 454 PHE A N 1
ATOM 3637 C CA . PHE A 1 454 ? -4.493 38.807 19.424 1.00 42.53 454 PHE A CA 1
ATOM 3638 C C . PHE A 1 454 ? -4.546 38.273 17.972 1.00 42.53 454 PHE A C 1
ATOM 3640 O O . PHE A 1 454 ? -3.555 38.323 17.258 1.00 42.53 454 PHE A O 1
ATOM 3647 N N . GLY A 1 455 ? -5.651 37.678 17.506 1.00 38.97 455 GLY A N 1
ATOM 3648 C CA . GLY A 1 455 ? -6.941 37.446 18.174 1.00 38.97 455 GLY A CA 1
ATOM 3649 C C . GLY A 1 455 ? -7.619 36.136 17.749 1.00 38.97 455 GLY A C 1
ATOM 3650 O O . GLY A 1 455 ? -7.301 35.563 16.711 1.00 38.97 455 GLY A O 1
ATOM 3651 N N . LEU A 1 456 ? -8.551 35.663 18.581 1.00 45.34 456 LEU A N 1
ATOM 3652 C CA . LEU A 1 456 ? -9.478 34.576 18.250 1.00 45.34 456 LEU A CA 1
ATOM 3653 C C . LEU A 1 456 ? -10.546 35.093 17.277 1.00 45.34 456 LEU A C 1
ATOM 3655 O O . LEU A 1 456 ? -10.988 36.228 17.424 1.00 45.34 456 LEU A O 1
ATOM 3659 N N . ASN A 1 457 ? -11.025 34.238 16.374 1.00 44.72 457 ASN A N 1
ATOM 3660 C CA . ASN A 1 457 ? -12.292 34.439 15.670 1.00 44.72 457 ASN A CA 1
ATOM 3661 C C . ASN A 1 457 ? -13.075 33.122 15.668 1.00 44.72 457 ASN A C 1
ATOM 3663 O O . ASN A 1 457 ? -12.722 32.180 14.962 1.00 44.72 457 ASN A O 1
ATOM 3667 N N . VAL A 1 458 ? -14.137 33.075 16.472 1.00 42.94 458 VAL A N 1
ATOM 3668 C CA . VAL A 1 458 ? -15.196 32.062 16.408 1.00 42.94 458 VAL A CA 1
ATOM 3669 C C . VAL A 1 458 ? -16.465 32.813 16.002 1.00 42.94 458 VAL A C 1
ATOM 3671 O O . VAL A 1 458 ? -16.849 33.730 16.729 1.00 42.94 458 VAL A O 1
ATOM 3674 N N . PRO A 1 459 ? -17.093 32.499 14.855 1.00 59.50 459 PRO A N 1
ATOM 3675 C CA . PRO A 1 459 ? -18.339 33.136 14.458 1.00 59.50 459 PRO A CA 1
ATOM 3676 C C . PRO A 1 459 ? -19.502 32.522 15.241 1.00 59.50 459 PRO A C 1
ATOM 3678 O O . PRO A 1 459 ? -20.008 31.454 14.899 1.00 59.50 459 PRO A O 1
ATOM 3681 N N . ASP A 1 460 ? -19.920 33.210 16.299 1.00 41.19 460 ASP A N 1
ATOM 3682 C CA . ASP A 1 460 ? -21.199 32.942 16.949 1.00 41.19 460 ASP A CA 1
ATOM 3683 C C . ASP A 1 460 ? -22.333 33.441 16.036 1.00 41.19 460 ASP A C 1
ATOM 3685 O O . ASP A 1 460 ? -22.249 34.537 15.475 1.00 41.19 460 ASP A O 1
ATOM 3689 N N . SER A 1 461 ? -23.369 32.630 15.828 1.00 55.19 461 SER A N 1
ATOM 3690 C CA . SER A 1 461 ? -24.529 33.012 15.009 1.00 55.19 461 SER A CA 1
ATOM 3691 C C . SER A 1 461 ? -25.785 32.265 15.451 1.00 55.19 461 SER A C 1
ATOM 3693 O O . SER A 1 461 ? -26.134 31.198 14.949 1.00 55.19 461 SER A O 1
ATOM 3695 N N . PHE A 1 462 ? -26.479 32.878 16.407 1.00 49.50 462 PHE A N 1
ATOM 3696 C CA . PHE A 1 462 ? -27.887 32.605 16.667 1.00 49.50 462 PHE A CA 1
ATOM 3697 C C . PHE A 1 462 ? -28.716 32.885 15.407 1.00 49.50 462 PHE A C 1
ATOM 3699 O O . PHE A 1 462 ? -28.417 33.808 14.650 1.00 49.50 462 PHE A O 1
ATOM 3706 N N . ASN A 1 463 ? -29.818 32.156 15.251 1.00 54.94 463 ASN A N 1
ATOM 3707 C CA . ASN A 1 463 ? -31.005 32.692 14.599 1.00 54.94 463 ASN A CA 1
ATOM 3708 C C . ASN A 1 463 ? -32.248 32.154 15.315 1.00 54.94 463 ASN A C 1
ATOM 3710 O O . ASN A 1 463 ? -32.207 31.079 15.919 1.00 54.94 463 ASN A O 1
ATOM 3714 N N . GLU A 1 464 ? -33.312 32.946 15.321 1.00 52.31 464 GLU A N 1
ATOM 3715 C CA . GLU A 1 464 ? -34.452 32.750 16.214 1.00 52.31 464 GLU A CA 1
ATOM 3716 C C . GLU A 1 464 ? -35.542 31.828 15.646 1.00 52.31 464 GLU A C 1
ATOM 3718 O O . GLU A 1 464 ? -35.694 31.664 14.440 1.00 52.31 464 GLU A O 1
ATOM 3723 N N . VAL A 1 465 ? -36.278 31.230 16.587 1.00 53.16 465 VAL A N 1
ATOM 3724 C CA . VAL A 1 465 ? -37.737 31.020 16.605 1.00 53.16 465 VAL A CA 1
ATOM 3725 C C . VAL A 1 465 ? -38.492 31.126 15.271 1.00 53.16 465 VAL A C 1
ATOM 3727 O O . VAL A 1 465 ? -38.664 32.213 14.732 1.00 53.16 465 VAL A O 1
ATOM 3730 N N . GLU A 1 466 ? -39.183 30.041 14.915 1.00 52.25 466 GLU A N 1
ATOM 3731 C CA . GLU A 1 466 ? -40.580 30.145 14.473 1.00 52.25 466 GLU A CA 1
ATOM 3732 C C . GLU A 1 466 ? -41.392 28.976 15.068 1.00 52.25 466 GLU A C 1
ATOM 3734 O O . GLU A 1 466 ? -40.816 27.956 15.461 1.00 52.25 466 GLU A O 1
ATOM 3739 N N . VAL A 1 467 ? -42.705 29.162 15.246 1.00 57.09 467 VAL A N 1
ATOM 3740 C CA . VAL A 1 467 ? -43.613 28.237 15.953 1.00 57.09 467 VAL A CA 1
ATOM 3741 C C . VAL A 1 467 ? -44.929 28.133 15.186 1.00 57.09 467 VAL A C 1
ATOM 3743 O O . VAL A 1 467 ? -45.543 29.164 14.928 1.00 57.09 467 VAL A O 1
ATOM 3746 N N . ASP A 1 468 ? -45.365 26.898 14.931 1.00 58.09 468 ASP A N 1
ATOM 3747 C CA . ASP A 1 468 ? -46.729 26.469 14.571 1.00 58.09 468 ASP A CA 1
ATOM 3748 C C . ASP A 1 468 ? -46.959 25.049 15.143 1.00 58.09 468 ASP A C 1
ATOM 3750 O O . ASP A 1 468 ? -45.990 24.247 15.119 1.00 58.09 468 ASP A O 1
#

Sequence (468 aa):
MDLQKLPHSGNESLILSKPSNNDTTQKAYSIHWPSDEQPQLASQAEDMASLLLSNSSGYAISERLQRFAKDVANLEDRASKYQAIIQRLQVQLQQLSETSNGQLIAQLREQVRNLKEEIETLQTNAQKHKLQASQISGEMEHGWVTVSNPSNPNPMENNTETMSMMLYPDSPLMKRIDELQNTNAKLFQANKDWHTKWEQLRQSKHNEKEELASRLKAAEEEIKKLRAEIVSLENKAKDKKEKEGNSRYKEKDTQIGLLKEQMTVFLQDFDKEKKEKKLFQERLVQKENEIERLKIELQQRVKSLQTEVRSKEDKIKANNRDLNRLQFRVAELLDEVKKEKRRANSERSAEAMALQPYIAQQAGAPPSAGKASLVYPSSSGAHLAKLYGSQFGIGHRQGPEEFPGAWTCPDCTYINYPDRTVCDICGFKKLFEDQTGFSDIGELHSRGSSPSRFGLNVPDSFNEVEVD

InterPro domains:
  IPR001876 Zinc finger, RanBP2-type [PF00641] (405-430)
  IPR001876 Zinc finger, RanBP2-type [PS01358] (407-426)
  IPR001876 Zinc finger, RanBP2-type [PS50199] (403-432)
  IPR001876 Zinc finger, RanBP2-type [SM00547] (405-429)
  IPR036443 Zinc finger, RanBP2-type superfamily [SSF90209] (404-429)

pLDDT: mean 74.52, std 23.68, range [31.23, 98.31]